Protein 6WGZ (pdb70)

Radius of gyration: 26.93 Å; Cα contacts (8 Å, |Δi|>4): 994; chains: 3; bounding box: 66×82×41 Å

Nearest PDB structures (foldseek):
  6wgz-assembly1_A-2  TM=1.003E+00  e=2.729E-76  Escherichia coli
  6qz7-assembly1_A  TM=9.976E-01  e=5.582E-70  Escherichia coli
  4wmw-assembly1_A  TM=9.975E-01  e=5.582E-70  Escherichia coli K-12
  4wgi-assembly1_A  TM=9.947E-01  e=3.178E-69  Escherichia coli O157:H7
  6dm8-assembly3_C  TM=9.973E-01  e=6.216E-68  Escherichia coli K-12

InterPro domains:
  IPR006059 Bacterial-type extracellular solute-binding protein [PF01547] (46-314)
  IPR006060 Maltose/Cyclodextrin ABC transporter, substrate-binding protein [PR00181] (36-54)
  IPR006060 Maltose/Cyclodextrin ABC transporter, substrate-binding protein [PR00181] (70-88)
  IPR006060 Maltose/Cyclodextrin ABC transporter, substrate-binding protein [PR00181] (130-149)
  IPR006060 Maltose/Cyclodextrin ABC transporter, substrate-binding protein [PR00181] (151-170)
  IPR006060 Maltose/Cyclodextrin ABC transporter, substrate-binding protein [PR00181] (171-190)
  IPR006060 Maltose/Cyclodextrin ABC transporter, substrate-binding protein [PR00181] (233-252)
  IPR006060 Maltose/Cyclodextrin ABC transporter, substrate-binding protein [PR00181] (299-320)
  IPR006060 Maltose/Cyclodextrin ABC transporter, substrate-binding protein [PR00181] (357-376)
  IPR006061 Solute-binding family 1, conserved site [PS01037] (133-150)

B-factor: mean 58.38, std 15.21, range [33.91, 166.54]

GO terms:
  GO:0042597 periplasmic space (C, EXP)
  GO:0005515 protein binding (F, IPI)
  GO:0030288 outer membrane-bounded periplasmic space (C, IDA)
  GO:0015768 maltose transport (P, IDA)
  GO:1901982 maltose binding (F, IDA)
  GO:0034289 detection of maltose stimulus (P, IMP)
  GO:0042956 maltodextrin transmembrane transport (P, IMP)
  GO:0015768 maltose transport (P, IMP)
  GO:0060326 cell chemotaxis (P, IMP)
  GO:0042597 periplasmic space (C, IDA)
  GO:0006974 DNA damage response (P, IEP)
  GO:0015768 maltose transport (P, IGI)
  GO:0043190 ATP-binding cassette (ABC) transporter complex (C, IGI)
  GO:0055052 ATP-binding cassette (ABC) transporter complex, substrate-binding subunit-containing (C, IGI)
  GO:0008643 carbohydrate transport (P, IGI)
  GO:0042956 maltodextrin transmembrane transport (P, IDA)
  GO:0016020 membrane (C, IDA)

Organism: Escherichia coli (strain K12) (NCBI:txid83333)

Foldseek 3Di:
DFDPLEFEEEDAPLFQQVLLQVLQVVVCVVVVRHYHYDHDPPLLVCLCVQLLVLDDGQKYKDFLQQVQQCVVSVFFDFDDDDPVLVVQFDVVQQVSQAYPNTRRWAFWAKKFKWKKFFCVLPVDQDQAPVCQLVVQVVVVVVQAAAEAEALLFCLQQQLLQPQQPADQWDVTDLLDHRLQDPSNLLSLVSVQVCVVSVNYALHGHHVNRLCCVLCPRYGIYMDIQSSVVSSVVSVRRMDTAFDHHYPNGGRARAMTTTTMTGTSSRPCNVVVVCSVSPRCLDLSNVVSRCVSGNRAQTRRPVNSVVCVVPVNSVRRVVSNVSYYYRHNHNLVVQLRVLVSQLSSCCNVVVDPNNVSSVSSSVSSD/DQLVVQLLLLLQLLLVVQVVVPHQAPVSNDDPDDVSCLLNVLLNVVLVVVCVVVVVCLVCVLVVQVDAPVCLLVVLVVVLCVLAVPHDDLNSLSVNSSVLSSSLRPNQVPPRHHNVVNVVSSSSNSVCCVPPPVVVQVVCPHSVSSSVVSD/DVVVVVVVVVVVVVVCVVPDPD

Solvent-accessible surface area: 23306 Å² total; per-residue (Å²): 114,37,119,144,35,17,0,10,0,26,3,41,36,38,24,1,53,97,3,1,40,85,3,1,149,111,2,78,179,105,60,60,25,48,30,70,30,67,79,35,114,133,0,29,41,85,0,38,122,46,4,28,83,23,76,14,0,0,0,0,3,57,20,1,9,40,0,0,20,6,18,45,22,30,9,15,14,81,2,91,15,95,73,65,12,60,97,99,1,64,90,85,0,5,78,8,0,99,24,106,65,64,21,7,0,0,0,3,0,7,8,1,0,2,0,0,23,8,88,112,51,11,96,118,41,10,70,39,4,80,74,2,30,58,29,2,137,123,19,92,87,165,64,66,16,0,1,32,1,10,2,50,72,4,40,14,2,5,3,2,3,5,2,41,36,7,76,2,6,126,133,87,75,71,84,59,8,2,2,41,41,81,5,0,73,27,0,0,54,37,0,9,62,4,25,147,89,160,20,12,89,24,100,4,49,52,76,74,3,34,44,7,0,24,150,16,92,0,0,0,5,3,8,1,0,13,4,2,22,57,3,76,118,40,182,22,75,33,9,19,32,48,4,1,37,8,112,67,78,42,3,60,0,7,4,1,0,4,0,0,0,0,2,9,32,5,74,4,75,121,49,0,30,91,0,0,33,78,51,1,2,32,55,107,4,0,59,9,5,26,157,38,39,14,8,0,7,3,0,6,82,61,7,38,131,106,33,46,184,35,103,67,7,52,10,0,57,68,1,12,150,80,18,105,70,8,6,17,26,36,38,0,30,33,0,37,91,5,1,88,67,1,1,59,23,4,9,61,63,188,41,82,17,87,76,1,1,122,61,2,41,93,95,0,73,104,34,45,80,12,2,42,60,4,1,68,16,2,0,2,57,25,1,79,154,123,58,62,175,9,222,49,6,82,44,96,146,36,157,71,21,31,83,15,4,124,10,0,43,92,0,0,59,66,2,31,77,71,30,81,101,35,19,162,66,3,11,76,130,20,123,12,49,87,94,56,2,110,74,16,0,46,39,0,0,75,39,0,15,105,93,33,78,31,13,0,25,0,0,0,0,1,0,0,0,0,6,2,0,2,64,2,2,46,106,114,85,6,28,100,93,22,0,56,113,1,0,54,39,0,0,114,8,0,25,106,66,0,35,166,37,2,53,116,77,4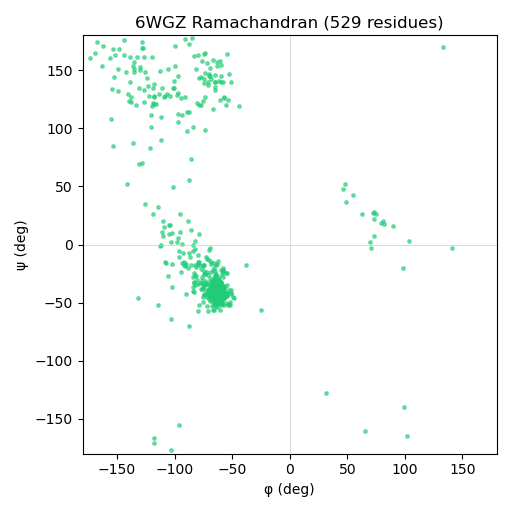5,14,32,68,13,0,43,128,44,0,161,61,112,85,20,0,137,48,0,8,47,22,0,44,91,8,15,94,154,39,142,150,150

Structure (mmCIF, N/CA/C/O backbone):
data_6WGZ
#
_entry.id   6WGZ
#
_cell.length_a   54.245
_cell.length_b   73.650
_cell.length_c   140.800
_cell.angle_alpha   90.000
_cell.angle_beta   90.000
_cell.angle_gamma   90.000
#
_symmetry.space_group_name_H-M   'P 21 21 21'
#
loop_
_entity.id
_entity.type
_entity.pdbx_description
1 polymer 'Maltodextrin-binding protein'
2 polymer 'Bcl-2-like 4'
3 polymer Bak
4 branched alpha-D-glucopyranose-(1-4)-alpha-D-glucopyranose-(1-4)-alpha-D-glucopyranose
5 non-polymer 'ACETATE ION'
6 water water
#
loop_
_atom_site.group_PDB
_atom_site.id
_atom_site.type_symbol
_atom_site.label_atom_id
_atom_site.label_alt_id
_atom_site.label_comp_id
_atom_site.label_asym_id
_atom_site.label_entity_id
_atom_site.label_seq_id
_atom_site.pdbx_PDB_ins_code
_atom_site.Cartn_x
_atom_site.Cartn_y
_atom_site.Cartn_z
_atom_site.occupancy
_atom_site.B_iso_or_equiv
_atom_site.auth_seq_id
_atom_site.auth_comp_id
_atom_site.auth_asym_id
_atom_site.auth_atom_id
_atom_site.pdbx_PDB_model_num
ATOM 1 N N . LYS A 1 2 ? 8.52359 -1.12675 0.42013 1.000 85.69085 -369 LYS A N 1
ATOM 2 C CA . LYS A 1 2 ? 7.91664 -2.40516 0.89204 1.000 89.43085 -369 LYS A CA 1
ATOM 3 C C . LYS A 1 2 ? 8.81664 -3.06123 1.93242 1.000 83.69085 -369 LYS A C 1
ATOM 4 O O . LYS A 1 2 ? 10.04383 -3.00635 1.82422 1.000 89.14085 -369 LYS A O 1
ATOM 8 N N . ILE A 1 3 ? 8.20079 -3.68408 2.93705 1.000 75.61085 -368 ILE A N 1
ATOM 9 C CA . ILE A 1 3 ? 8.94114 -4.30845 4.03100 1.000 71.65733 -368 ILE A CA 1
ATOM 10 C C . ILE A 1 3 ? 9.35549 -5.70882 3.58954 1.000 71.81845 -368 ILE A C 1
ATOM 11 O O . ILE A 1 3 ? 8.55807 -6.64910 3.61002 1.000 73.62867 -368 ILE A O 1
ATOM 27 N N . GLU A 1 4 ? 10.61326 -5.84648 3.19362 1.000 67.49977 -367 GLU A N 1
ATOM 28 C CA . GLU A 1 4 ? 11.26906 -7.13623 3.06623 1.000 65.00642 -367 GLU A CA 1
ATOM 29 C C . GLU A 1 4 ? 12.12454 -7.37906 4.30530 1.000 59.17578 -367 GLU A C 1
ATOM 30 O O . GLU A 1 4 ? 12.31484 -6.49466 5.14398 1.000 57.91346 -367 GLU A O 1
ATOM 42 N N . GLU A 1 5 ? 12.64108 -8.59909 4.41400 1.000 51.94330 -366 GLU A N 1
ATOM 43 C CA . GLU A 1 5 ? 13.50155 -8.93681 5.53914 1.000 52.43723 -366 GLU A CA 1
ATOM 44 C C . GLU A 1 5 ? 14.87004 -8.29401 5.35590 1.000 51.66526 -366 GLU A C 1
ATOM 45 O O . GLU A 1 5 ? 15.38377 -8.19523 4.23817 1.000 49.92726 -366 GLU A O 1
ATOM 57 N N . GLY A 1 6 ? 15.45258 -7.83908 6.46248 1.000 45.72646 -365 GLY A N 1
ATOM 58 C CA . GLY A 1 6 ? 16.77746 -7.25571 6.41960 1.000 45.81350 -365 GLY A CA 1
ATOM 59 C C . GLY A 1 6 ? 16.83498 -5.86273 5.84083 1.000 48.24092 -365 GLY A C 1
ATOM 60 O O . GLY A 1 6 ? 17.87185 -5.46696 5.29746 1.000 53.76708 -365 GLY A O 1
ATOM 64 N N . LYS A 1 7 ? 15.74247 -5.10832 5.93113 1.000 48.22648 -364 LYS A N 1
ATOM 65 C CA . LYS A 1 7 ? 15.71205 -3.71757 5.50406 1.000 48.19792 -364 LYS A CA 1
ATOM 66 C C . LYS A 1 7 ? 14.71366 -2.97123 6.37626 1.000 44.89863 -364 LYS A C 1
ATOM 67 O O . LYS A 1 7 ? 13.74811 -3.55582 6.87514 1.000 47.86479 -364 LYS A O 1
ATOM 71 N N . LEU A 1 8 ? 14.95758 -1.67584 6.56206 1.000 41.72135 -363 LEU A N 1
ATOM 72 C CA . LEU A 1 8 ? 14.09188 -0.82158 7.36445 1.000 43.20414 -363 LEU A CA 1
ATOM 73 C C . LEU A 1 8 ? 13.48188 0.24598 6.46901 1.000 41.81543 -363 LEU A C 1
ATOM 74 O O . LEU A 1 8 ? 14.20713 1.02776 5.84330 1.000 42.85996 -363 LEU A O 1
ATOM 90 N N . VAL A 1 9 ? 12.15549 0.26918 6.40409 1.000 40.73504 -362 VAL A N 1
ATOM 91 C CA . VAL A 1 9 ? 11.41287 1.33613 5.74784 1.000 43.14593 -362 VAL A CA 1
ATOM 92 C C . VAL A 1 9 ? 10.82574 2.22305 6.83418 1.000 41.63095 -362 VAL A C 1
ATOM 93 O O . VAL A 1 9 ? 10.16457 1.73202 7.75908 1.000 38.73784 -362 VAL A O 1
ATOM 106 N N . ILE A 1 10 ? 11.06856 3.52422 6.72666 1.000 39.59335 -361 ILE A N 1
ATOM 107 C CA . ILE A 1 10 ? 10.65557 4.49181 7.73146 1.000 39.91361 -361 ILE A CA 1
ATOM 108 C C . ILE A 1 10 ? 9.77701 5.53723 7.06543 1.000 40.05537 -361 ILE A C 1
ATOM 109 O O . ILE A 1 10 ? 10.08491 6.01561 5.96843 1.000 42.03975 -361 ILE A O 1
ATOM 125 N N . TRP A 1 11 ? 8.67943 5.88221 7.72876 1.000 40.27732 -360 TRP A N 1
ATOM 126 C CA . TRP A 1 11 ? 7.80542 6.96549 7.30652 1.000 41.43297 -360 TRP A CA 1
ATOM 127 C C . TRP A 1 11 ? 7.92119 8.10828 8.30491 1.000 41.86710 -360 TRP A C 1
ATOM 128 O O . TRP A 1 11 ? 7.90509 7.88160 9.52045 1.000 41.68469 -360 TRP A O 1
ATOM 149 N N . ILE A 1 12 ? 8.04783 9.32818 7.79142 1.000 40.95470 -359 ILE A N 1
ATOM 150 C CA . ILE A 1 12 ? 8.08776 10.52275 8.62694 1.000 42.67709 -359 ILE A CA 1
ATOM 151 C C . ILE A 1 12 ? 7.56939 11.69425 7.80644 1.000 44.56184 -359 ILE A C 1
ATOM 152 O O . ILE A 1 12 ? 7.81746 11.78216 6.60073 1.000 43.19681 -359 ILE A O 1
ATOM 168 N N . ASN A 1 13 ? 6.85546 12.60104 8.46779 1.000 43.30425 -358 ASN A N 1
ATOM 169 C CA . ASN A 1 13 ? 6.15856 13.66079 7.75555 1.000 42.20637 -358 ASN A CA 1
ATOM 170 C C . ASN A 1 13 ? 7.15036 14.56569 7.03045 1.000 42.91622 -358 ASN A C 1
ATOM 171 O O . ASN A 1 13 ? 8.32850 14.65752 7.38565 1.000 40.25490 -358 ASN A O 1
ATOM 182 N N . GLY A 1 14 ? 6.64813 15.24925 5.99973 1.000 44.72629 -357 GLY A N 1
ATOM 183 C CA . GLY A 1 14 ? 7.48986 16.01812 5.10094 1.000 40.73037 -357 GLY A CA 1
ATOM 184 C C . GLY A 1 14 ? 8.05034 17.30072 5.67861 1.000 42.08798 -357 GLY A C 1
ATOM 185 O O . GLY A 1 14 ? 8.92864 17.90253 5.05107 1.000 41.92150 -357 GLY A O 1
ATOM 189 N N . ASP A 1 15 ? 7.57208 17.73714 6.84233 1.000 44.73201 -356 ASP A N 1
ATOM 190 C CA . ASP A 1 15 ? 8.08510 18.95160 7.46043 1.000 42.91049 -356 ASP A CA 1
ATOM 191 C C . ASP A 1 15 ? 9.21168 18.68274 8.44978 1.000 44.43368 -356 ASP A C 1
ATOM 192 O O . ASP A 1 15 ? 9.83572 19.63613 8.92916 1.000 46.39262 -356 ASP A O 1
ATOM 201 N N . LYS A 1 16 ? 9.49241 17.41914 8.75566 1.000 43.98597 -355 LYS A N 1
ATOM 202 C CA . LYS A 1 16 ? 10.59925 17.06171 9.62462 1.000 42.50453 -355 LYS A CA 1
ATOM 203 C C . LYS A 1 16 ? 11.85344 16.83776 8.77963 1.000 44.57524 -355 LYS A C 1
ATOM 204 O O . LYS A 1 16 ? 11.82471 16.89698 7.54706 1.000 45.29568 -355 LYS A O 1
ATOM 223 N N . GLY A 1 17 ? 12.97146 16.57115 9.45063 1.000 41.98050 -354 GLY A N 1
ATOM 224 C CA . GLY A 1 17 ? 14.23571 16.38576 8.76780 1.000 42.99064 -354 GLY A CA 1
ATOM 225 C C . GLY A 1 17 ? 14.45879 14.96870 8.28220 1.000 43.49830 -354 GLY A C 1
ATOM 226 O O . GLY A 1 17 ? 15.26896 14.23101 8.85434 1.000 38.30246 -354 GLY A O 1
ATOM 230 N N . TYR A 1 18 ? 13.75363 14.57300 7.21981 1.000 41.53383 -353 TYR A N 1
ATOM 231 C CA . TYR A 1 18 ? 13.88824 13.20518 6.73166 1.000 42.91531 -353 TYR A CA 1
ATOM 232 C C . TYR A 1 18 ? 15.24242 12.97010 6.07121 1.000 42.13796 -353 TYR A C 1
ATOM 233 O O . TYR A 1 18 ? 15.73167 11.83503 6.05622 1.000 44.04847 -353 TYR A O 1
ATOM 251 N N . ASN A 1 19 ? 15.87064 14.01759 5.53616 1.000 43.33539 -352 ASN A N 1
ATOM 252 C CA . ASN A 1 19 ? 17.20465 13.85404 4.96734 1.000 43.25499 -352 ASN A CA 1
ATOM 253 C C . ASN A 1 19 ? 18.22655 13.56017 6.05812 1.000 44.29512 -352 ASN A C 1
ATOM 254 O O . ASN A 1 19 ? 19.05180 12.64865 5.92361 1.000 42.22497 -352 ASN A O 1
ATOM 265 N N . GLY A 1 20 ? 18.18696 14.32422 7.15002 1.000 41.50057 -351 GLY A N 1
ATOM 266 C CA . GLY A 1 20 ? 19.07486 14.04503 8.26343 1.000 45.16260 -351 GLY A CA 1
ATOM 267 C C . GLY A 1 20 ? 18.83715 12.68251 8.88277 1.000 43.41275 -351 GLY A C 1
ATOM 268 O O . GLY A 1 20 ? 19.76704 12.06018 9.40011 1.000 43.92268 -351 GLY A O 1
ATOM 272 N N . LEU A 1 21 ? 17.59201 12.20328 8.85559 1.000 40.25067 -350 LEU A N 1
ATOM 273 C CA . LEU A 1 21 ? 17.32235 10.85583 9.34621 1.000 43.06417 -350 LEU A CA 1
ATOM 274 C C . LEU A 1 21 ? 17.92744 9.80722 8.42303 1.000 45.10335 -350 LEU A C 1
ATOM 275 O O . LEU A 1 21 ? 18.30246 8.72036 8.87817 1.000 43.96911 -350 LEU A O 1
ATOM 291 N N . ALA A 1 22 ? 18.04482 10.11951 7.13123 1.000 42.70387 -349 ALA A N 1
ATOM 292 C CA . ALA A 1 22 ? 18.61945 9.16459 6.19452 1.000 46.93572 -349 ALA A CA 1
ATOM 293 C C . ALA A 1 22 ? 20.10773 8.97072 6.44038 1.000 45.03485 -349 ALA A C 1
ATOM 294 O O . ALA A 1 22 ? 20.62159 7.85869 6.27138 1.000 46.52526 -349 ALA A O 1
ATOM 301 N N . GLU A 1 23 ? 20.81818 10.02724 6.84161 1.000 45.35831 -348 GLU A N 1
ATOM 302 C CA . GLU A 1 23 ? 22.24306 9.87140 7.10780 1.000 47.48554 -348 GLU A CA 1
ATOM 303 C C . GLU A 1 23 ? 22.49140 9.13722 8.41961 1.000 47.69350 -348 GLU A C 1
ATOM 304 O O . GLU A 1 23 ? 23.56047 8.54216 8.58486 1.000 48.99022 -348 GLU A O 1
ATOM 316 N N . VAL A 1 24 ? 21.52830 9.14748 9.34634 1.000 46.81493 -347 VAL A N 1
ATOM 317 C CA . VAL A 1 24 ? 21.57338 8.19440 10.45024 1.000 48.05340 -347 VAL A CA 1
ATOM 318 C C . VAL A 1 24 ? 21.38049 6.78053 9.91676 1.000 44.51872 -347 VAL A C 1
ATOM 319 O O . VAL A 1 24 ? 22.06526 5.83960 10.33546 1.000 42.79708 -347 VAL A O 1
ATOM 332 N N . GLY A 1 25 ? 20.44103 6.60984 8.98496 1.000 44.93987 -346 GLY A N 1
ATOM 333 C CA . GLY A 1 25 ? 20.25469 5.30884 8.36826 1.000 43.83915 -346 GLY A CA 1
ATOM 334 C C . GLY A 1 25 ? 21.47280 4.85708 7.58813 1.000 45.27630 -346 GLY A C 1
ATOM 335 O O . GLY A 1 25 ? 21.79096 3.66591 7.55080 1.000 43.86925 -346 GLY A O 1
ATOM 339 N N . LYS A 1 26 ? 22.17014 5.79969 6.94990 1.000 46.11084 -345 LYS A N 1
ATOM 340 C CA . LYS A 1 26 ? 23.40315 5.45191 6.25335 1.000 46.97671 -345 LYS A CA 1
ATOM 341 C C . LYS A 1 26 ? 24.42748 4.87505 7.22358 1.000 49.58372 -345 LYS A C 1
ATOM 342 O O . LYS A 1 26 ? 25.02718 3.82562 6.96086 1.000 51.38839 -345 LYS A O 1
ATOM 361 N N . LYS A 1 27 ? 24.64777 5.55723 8.35242 1.000 48.11281 -344 LYS A N 1
ATOM 362 C CA . LYS A 1 27 ? 25.57292 5.04222 9.35666 1.000 49.73378 -344 LYS A CA 1
ATOM 363 C C . LYS A 1 27 ? 25.14441 3.66243 9.83305 1.000 50.92404 -344 LYS A C 1
ATOM 364 O O . LYS A 1 27 ? 25.98546 2.79465 10.09629 1.000 50.98582 -344 LYS A O 1
ATOM 383 N N . PHE A 1 28 ? 23.83603 3.44545 9.96035 1.000 48.00769 -343 PHE A N 1
ATOM 384 C CA . PHE A 1 28 ? 23.34239 2.13433 10.35970 1.000 48.10500 -343 PHE A CA 1
ATOM 385 C C . PHE A 1 28 ? 23.72016 1.07648 9.32928 1.000 50.08573 -343 PHE A C 1
ATOM 386 O O . PHE A 1 28 ? 24.24764 0.01366 9.67799 1.000 50.15688 -343 PHE A O 1
ATOM 403 N N . GLU A 1 29 ? 23.47027 1.35576 8.04705 1.000 49.67006 -342 GLU A N 1
ATOM 404 C CA . GLU A 1 29 ? 23.79687 0.38097 7.01132 1.000 52.09465 -342 GLU A CA 1
ATOM 405 C C . GLU A 1 29 ? 25.29435 0.09716 6.96899 1.000 53.39568 -342 GLU A C 1
ATOM 406 O O . GLU A 1 29 ? 25.70965 -1.05662 6.80911 1.000 55.55312 -342 GLU A O 1
ATOM 418 N N . LYS A 1 30 ? 26.12203 1.13666 7.09530 1.000 52.73993 -341 LYS A N 1
ATOM 419 C CA . LYS A 1 30 ? 27.56456 0.93721 7.00264 1.000 56.78262 -341 LYS A CA 1
ATOM 420 C C . LYS A 1 30 ? 28.05152 -0.06284 8.04505 1.000 54.27648 -341 LYS A C 1
ATOM 421 O O . LYS A 1 30 ? 28.94546 -0.87175 7.77032 1.000 56.85495 -341 LYS A O 1
ATOM 440 N N . ASP A 1 31 ? 27.47294 -0.02619 9.24718 1.000 54.68087 -340 ASP A N 1
ATOM 441 C CA . ASP A 1 31 ? 27.89451 -0.94081 10.30176 1.000 52.05135 -340 ASP A CA 1
ATOM 442 C C . ASP A 1 31 ? 27.20361 -2.29764 10.18945 1.000 50.46301 -340 ASP A C 1
ATOM 443 O O . ASP A 1 31 ? 27.82157 -3.33338 10.46188 1.000 50.32443 -340 ASP A O 1
ATOM 452 N N . THR A 1 32 ? 25.92928 -2.31535 9.78375 1.000 50.84326 -339 THR A N 1
ATOM 453 C CA . THR A 1 32 ? 25.11882 -3.52395 9.83627 1.000 48.98946 -339 THR A CA 1
ATOM 454 C C . THR A 1 32 ? 24.84007 -4.15983 8.48099 1.000 49.84150 -339 THR A C 1
ATOM 455 O O . THR A 1 32 ? 24.42720 -5.32341 8.44236 1.000 49.30082 -339 THR A O 1
ATOM 466 N N . GLY A 1 33 ? 25.04878 -3.44168 7.37976 1.000 50.81865 -338 GLY A N 1
ATOM 467 C CA . GLY A 1 33 ? 24.61220 -3.93229 6.08754 1.000 51.30690 -338 GLY A CA 1
ATOM 468 C C . GLY A 1 33 ? 23.11800 -3.88094 5.87136 1.000 50.57935 -338 GLY A C 1
ATOM 469 O O . GLY A 1 33 ? 22.62919 -4.40060 4.86326 1.000 49.75960 -338 GLY A O 1
ATOM 473 N N . ILE A 1 34 ? 22.37908 -3.26795 6.78907 1.000 51.18825 -337 ILE A N 1
ATOM 474 C CA . ILE A 1 34 ? 20.92619 -3.18142 6.70921 1.000 49.73322 -337 ILE A CA 1
ATOM 475 C C . ILE A 1 34 ? 20.57633 -1.86039 6.03247 1.000 50.64457 -337 ILE A C 1
ATOM 476 O O . ILE A 1 34 ? 20.77901 -0.78780 6.60727 1.000 50.43366 -337 ILE A O 1
ATOM 492 N N . LYS A 1 35 ? 20.04754 -1.93094 4.81454 1.000 48.92680 -336 LYS A N 1
ATOM 493 C CA . LYS A 1 35 ? 19.67913 -0.71642 4.10122 1.000 50.55968 -336 LYS A CA 1
ATOM 494 C C . LYS A 1 35 ? 18.45877 -0.07445 4.75091 1.000 48.94014 -336 LYS A C 1
ATOM 495 O O . LYS A 1 35 ? 17.50570 -0.75936 5.13334 1.000 47.71479 -336 LYS A O 1
ATOM 499 N N . VAL A 1 36 ? 18.49845 1.25030 4.88364 1.000 47.00175 -335 VAL A N 1
ATOM 500 C CA . VAL A 1 36 ? 17.40373 2.03183 5.44585 1.000 43.19902 -335 VAL A CA 1
ATOM 501 C C . VAL A 1 36 ? 16.83158 2.90990 4.34283 1.000 42.76705 -335 VAL A C 1
ATOM 502 O O . VAL A 1 36 ? 17.57795 3.61905 3.65697 1.000 46.06167 -335 VAL A O 1
ATOM 515 N N . THR A 1 37 ? 15.51241 2.86686 4.17496 1.000 41.97234 -334 THR A N 1
ATOM 516 C CA . THR A 1 37 ? 14.80946 3.73146 3.23578 1.000 43.72093 -334 THR A CA 1
ATOM 517 C C . THR A 1 37 ? 13.83195 4.59068 4.02398 1.000 41.18282 -334 THR A C 1
ATOM 518 O O . THR A 1 37 ? 12.95682 4.06172 4.71843 1.000 41.78028 -334 THR A O 1
ATOM 529 N N . VAL A 1 38 ? 13.97695 5.90693 3.91244 1.000 40.27546 -333 VAL A N 1
ATOM 530 C CA . VAL A 1 38 ? 13.11865 6.86229 4.60127 1.000 43.99248 -333 VAL A CA 1
ATOM 531 C C . VAL A 1 38 ? 12.22067 7.52919 3.56859 1.000 42.83757 -333 VAL A C 1
ATOM 532 O O . VAL A 1 38 ? 12.70384 8.04170 2.55198 1.000 43.75570 -333 VAL A O 1
ATOM 545 N N . GLU A 1 39 ? 10.91511 7.51255 3.82702 1.000 42.71559 -332 GLU A N 1
ATOM 546 C CA . GLU A 1 39 ? 9.91996 8.07995 2.93058 1.000 44.49144 -332 GLU A CA 1
ATOM 547 C C . GLU A 1 39 ? 9.06230 9.07652 3.69580 1.000 47.74792 -332 GLU A C 1
ATOM 548 O O . GLU A 1 39 ? 8.83282 8.92845 4.89986 1.000 42.18126 -332 GLU A O 1
ATOM 560 N N . HIS A 1 40 ? 8.58892 10.09867 2.98578 1.000 48.16334 -331 HIS A N 1
ATOM 561 C CA . HIS A 1 40 ? 7.72964 11.13398 3.55934 1.000 47.44401 -331 HIS A CA 1
ATOM 562 C C . HIS A 1 40 ? 6.48265 11.27832 2.69719 1.000 52.18902 -331 HIS A C 1
ATOM 563 O O . HIS A 1 40 ? 6.28925 12.29373 2.01734 1.000 51.72042 -331 HIS A O 1
ATOM 577 N N . PRO A 1 41 ? 5.60422 10.28094 2.71579 1.000 53.03687 -330 PRO A N 1
ATOM 578 C CA . PRO A 1 41 ? 4.39385 10.35163 1.89697 1.000 53.14981 -330 PRO A CA 1
ATOM 579 C C . PRO A 1 41 ? 3.30872 11.18279 2.55685 1.000 57.21529 -330 PRO A C 1
ATOM 580 O O . PRO A 1 41 ? 3.21336 11.27977 3.78310 1.000 55.98238 -330 PRO A O 1
ATOM 591 N N . ASP A 1 42 ? 2.48336 11.78975 1.71065 1.000 56.15313 -329 ASP A N 1
ATOM 592 C CA . ASP A 1 42 ? 1.37466 12.59415 2.19742 1.000 58.74653 -329 ASP A CA 1
ATOM 593 C C . ASP A 1 42 ? 0.39630 11.72088 2.97397 1.000 60.06774 -329 ASP A C 1
ATOM 594 O O . ASP A 1 42 ? 0.30116 10.51106 2.75245 1.000 58.46845 -329 ASP A O 1
ATOM 603 N N . LYS A 1 43 ? -0.33449 12.34921 3.89827 1.000 59.73434 -328 LYS A N 1
ATOM 604 C CA . LYS A 1 43 ? -1.33066 11.65461 4.71902 1.000 63.53840 -328 LYS A CA 1
ATOM 605 C C . LYS A 1 43 ? -0.74075 10.38377 5.33129 1.000 59.33948 -328 LYS A C 1
ATOM 606 O O . LYS A 1 43 ? -1.41071 9.35902 5.47790 1.000 55.09801 -328 LYS A O 1
ATOM 625 N N . LEU A 1 44 ? 0.53960 10.46855 5.69873 1.000 62.98803 -327 LEU A N 1
ATOM 626 C CA . LEU A 1 44 ? 1.25147 9.33881 6.29091 1.000 56.36843 -327 LEU A CA 1
ATOM 627 C C . LEU A 1 44 ? 0.48904 8.73698 7.46655 1.000 54.45260 -327 LEU A C 1
ATOM 628 O O . LEU A 1 44 ? 0.40387 7.50914 7.59270 1.000 50.04197 -327 LEU A O 1
ATOM 644 N N . GLU A 1 45 ? -0.07971 9.58216 8.33350 1.000 50.08150 -326 GLU A N 1
ATOM 645 C CA . GLU A 1 45 ? -0.77111 9.08549 9.51951 1.000 55.00228 -326 GLU A CA 1
ATOM 646 C C . GLU A 1 45 ? -2.11802 8.45264 9.18824 1.000 56.58421 -326 GLU A C 1
ATOM 647 O O . GLU A 1 45 ? -2.61238 7.63096 9.96619 1.000 53.98265 -326 GLU A O 1
ATOM 659 N N . GLU A 1 46 ? -2.72637 8.83216 8.06305 1.000 58.01483 -325 GLU A N 1
ATOM 660 C CA . GLU A 1 46 ? -3.97381 8.20513 7.63764 1.000 58.42618 -325 GLU A CA 1
ATOM 661 C C . GLU A 1 46 ? -3.73342 6.89965 6.88867 1.000 56.28168 -325 GLU A C 1
ATOM 662 O O . GLU A 1 46 ? -4.55583 5.98119 6.97775 1.000 56.00461 -325 GLU A O 1
ATOM 674 N N . LYS A 1 47 ? -2.62947 6.80518 6.14443 1.000 53.88723 -324 LYS A N 1
ATOM 675 C CA . LYS A 1 47 ? -2.33971 5.60179 5.37463 1.000 54.63841 -324 LYS A CA 1
ATOM 676 C C . LYS A 1 47 ? -1.83939 4.46672 6.26002 1.000 52.36947 -324 LYS A C 1
ATOM 677 O O . LYS A 1 47 ? -2.18158 3.30079 6.02844 1.000 50.25416 -324 LYS A O 1
ATOM 696 N N . PHE A 1 48 ? -1.02663 4.78308 7.26700 1.000 49.15149 -323 PHE A N 1
ATOM 697 C CA . PHE A 1 48 ? -0.45522 3.74143 8.11707 1.000 49.22944 -323 PHE A CA 1
ATOM 698 C C . PHE A 1 48 ? -1.50040 2.78692 8.67635 1.000 48.76349 -323 PHE A C 1
ATOM 699 O O . PHE A 1 48 ? -1.32551 1.56602 8.53265 1.000 51.38396 -323 PHE A O 1
ATOM 716 N N . PRO A 1 49 ? -2.58167 3.24441 9.31280 1.000 47.63384 -322 PRO A N 1
ATOM 717 C CA . PRO A 1 49 ? -3.58836 2.28242 9.78713 1.000 52.05518 -322 PRO A CA 1
ATOM 718 C C . PRO A 1 49 ? -4.21497 1.48238 8.66236 1.000 55.37979 -322 PRO A C 1
ATOM 719 O O . PRO A 1 49 ? -4.63307 0.33988 8.88410 1.000 56.41539 -322 PRO A O 1
ATOM 730 N N . GLN A 1 50 ? -4.27760 2.04006 7.45281 1.000 56.47855 -321 GLN A N 1
ATOM 731 C CA . GLN A 1 50 ? -4.85063 1.30513 6.33056 1.000 58.09588 -321 GLN A CA 1
ATOM 732 C C . GLN A 1 50 ? -3.92568 0.18305 5.87078 1.000 56.32524 -321 GLN A C 1
ATOM 733 O O . GLN A 1 50 ? -4.34601 -0.97548 5.76799 1.000 60.38933 -321 GLN A O 1
ATOM 747 N N . VAL A 1 51 ? -2.66179 0.50808 5.58168 1.000 55.02067 -320 VAL A N 1
ATOM 748 C CA . VAL A 1 51 ? -1.75094 -0.48989 5.02720 1.000 57.80509 -320 VAL A CA 1
ATOM 749 C C . VAL A 1 51 ? -1.18836 -1.40137 6.11662 1.000 57.60588 -320 VAL A C 1
ATOM 750 O O . VAL A 1 51 ? -0.88091 -2.57016 5.85118 1.000 58.80649 -320 VAL A O 1
ATOM 763 N N . ALA A 1 52 ? -1.03402 -0.89519 7.34256 1.000 56.62992 -319 ALA A N 1
ATOM 764 C CA . ALA A 1 52 ? -0.59565 -1.75002 8.44142 1.000 59.11857 -319 ALA A CA 1
ATOM 765 C C . ALA A 1 52 ? -1.65289 -2.78937 8.78553 1.000 60.23510 -319 ALA A C 1
ATOM 766 O O . ALA A 1 52 ? -1.31425 -3.92376 9.14568 1.000 60.13114 -319 ALA A O 1
ATOM 773 N N . ALA A 1 53 ? -2.93435 -2.42304 8.66825 1.000 60.90022 -318 ALA A N 1
ATOM 774 C CA . ALA A 1 53 ? -4.00724 -3.36861 8.95284 1.000 65.91015 -318 ALA A CA 1
ATOM 775 C C . ALA A 1 53 ? -3.90591 -4.60722 8.07263 1.000 67.06837 -318 ALA A C 1
ATOM 776 O O . ALA A 1 53 ? -4.34417 -5.69038 8.47709 1.000 69.05630 -318 ALA A O 1
ATOM 783 N N . THR A 1 54 ? -3.32968 -4.47311 6.87706 1.000 65.25937 -317 THR A N 1
ATOM 784 C CA . THR A 1 54 ? -3.14296 -5.59277 5.96617 1.000 68.33500 -317 THR A CA 1
ATOM 785 C C . THR A 1 54 ? -1.75686 -6.21513 6.08552 1.000 67.72946 -317 THR A C 1
ATOM 786 O O . THR A 1 54 ? -1.37728 -7.02991 5.23855 1.000 70.52362 -317 THR A O 1
ATOM 797 N N . GLY A 1 55 ? -0.99208 -5.84757 7.10860 1.000 67.42942 -316 GLY A N 1
ATOM 798 C CA . GLY A 1 55 ? 0.34842 -6.37965 7.25038 1.000 67.37496 -316 GLY A CA 1
ATOM 799 C C . GLY A 1 55 ? 1.34386 -5.83416 6.25230 1.000 66.63757 -316 GLY A C 1
ATOM 800 O O . GLY A 1 55 ? 2.31753 -6.51899 5.92207 1.000 68.83294 -316 GLY A O 1
ATOM 804 N N . ASP A 1 56 ? 1.12004 -4.62380 5.75186 1.000 66.52660 -315 ASP A N 1
ATOM 805 C CA . ASP A 1 56 ? 2.06922 -3.91759 4.90434 1.000 64.87976 -315 ASP A CA 1
ATOM 806 C C . ASP A 1 56 ? 2.48841 -2.63195 5.61723 1.000 61.33035 -315 ASP A C 1
ATOM 807 O O . ASP A 1 56 ? 2.23924 -2.45051 6.81206 1.000 60.21117 -315 ASP A O 1
ATOM 816 N N . GLY A 1 57 ? 3.12456 -1.73341 4.87300 1.000 59.11668 -314 GLY A N 1
ATOM 817 C CA . GLY A 1 57 ? 3.48234 -0.43836 5.39618 1.000 52.66718 -314 GLY A CA 1
ATOM 818 C C . GLY A 1 57 ? 4.94379 -0.35199 5.77436 1.000 47.81706 -314 GLY A C 1
ATOM 819 O O . GLY A 1 57 ? 5.76228 -1.18698 5.37933 1.000 50.91277 -314 GLY A O 1
ATOM 823 N N . PRO A 1 58 ? 5.29921 0.66809 6.54902 1.000 47.00983 -313 PRO A N 1
ATOM 824 C CA . PRO A 1 58 ? 6.68967 0.82657 6.97897 1.000 43.52643 -313 PRO A CA 1
ATOM 825 C C . PRO A 1 58 ? 7.00727 -0.02727 8.19542 1.000 42.15553 -313 PRO A C 1
ATOM 826 O O . PRO A 1 58 ? 6.12329 -0.48668 8.91947 1.000 40.21383 -313 PRO A O 1
ATOM 837 N N . ASP A 1 59 ? 8.30881 -0.22778 8.41164 1.000 42.22224 -312 ASP A N 1
ATOM 838 C CA . ASP A 1 59 ? 8.76017 -0.82614 9.66348 1.000 42.42686 -312 ASP A CA 1
ATOM 839 C C . ASP A 1 59 ? 8.58733 0.14851 10.82260 1.000 41.13928 -312 ASP A C 1
ATOM 840 O O . ASP A 1 59 ? 8.19790 -0.24933 11.92774 1.000 36.93606 -312 ASP A O 1
ATOM 849 N N . ILE A 1 60 ? 8.85642 1.43053 10.58105 1.000 39.41670 -311 ILE A N 1
ATOM 850 C CA . ILE A 1 60 ? 8.87716 2.45581 11.61677 1.000 39.28543 -311 ILE A CA 1
ATOM 851 C C . ILE A 1 60 ? 8.03834 3.62943 11.13568 1.000 40.52828 -311 ILE A C 1
ATOM 852 O O . ILE A 1 60 ? 8.17408 4.06031 9.98502 1.000 38.74749 -311 ILE A O 1
ATOM 868 N N . ILE A 1 61 ? 7.18327 4.15102 12.01238 1.000 38.40359 -310 ILE A N 1
ATOM 869 C CA . ILE A 1 61 ? 6.34909 5.30567 11.70653 1.000 41.98072 -310 ILE A CA 1
ATOM 870 C C . ILE A 1 61 ? 6.64034 6.40190 12.72079 1.000 39.09611 -310 ILE A C 1
ATOM 871 O O . ILE A 1 61 ? 6.58605 6.16444 13.93325 1.000 40.50129 -310 ILE A O 1
ATOM 887 N N . PHE A 1 62 ? 6.94331 7.59681 12.22231 1.000 38.90089 -309 PHE A N 1
ATOM 888 C CA . PHE A 1 62 ? 7.11910 8.77840 13.05164 1.000 39.12829 -309 PHE A CA 1
ATOM 889 C C . PHE A 1 62 ? 5.87089 9.64861 12.98239 1.000 41.66212 -309 PHE A C 1
ATOM 890 O O . PHE A 1 62 ? 5.32661 9.89028 11.90071 1.000 47.39522 -309 PHE A O 1
ATOM 907 N N . TRP A 1 63 ? 5.42824 10.12300 14.14066 1.000 38.98188 -308 TRP A N 1
ATOM 908 C CA . TRP A 1 63 ? 4.31031 11.05162 14.22817 1.000 40.73331 -308 TRP A CA 1
ATOM 909 C C . TRP A 1 63 ? 4.19595 11.49239 15.67666 1.000 41.89109 -308 TRP A C 1
ATOM 910 O O . TRP A 1 63 ? 4.71344 10.83336 16.58327 1.000 39.72955 -308 TRP A O 1
ATOM 931 N N . ALA A 1 64 ? 3.51598 12.61524 15.88535 1.000 42.80784 -307 ALA A N 1
ATOM 932 C CA . ALA A 1 64 ? 3.21745 13.03312 17.24617 1.000 42.10615 -307 ALA A CA 1
ATOM 933 C C . ALA A 1 64 ? 2.53556 11.88658 17.98046 1.000 42.43118 -307 ALA A C 1
ATOM 934 O O . ALA A 1 64 ? 1.80046 11.08960 17.38773 1.000 41.33551 -307 ALA A O 1
ATOM 941 N N . HIS A 1 65 ? 2.80086 11.79344 19.28218 1.000 40.36122 -306 HIS A N 1
ATOM 942 C CA . HIS A 1 65 ? 2.30349 10.66703 20.06016 1.000 41.02950 -306 HIS A CA 1
ATOM 943 C C . HIS A 1 65 ? 0.78416 10.56211 20.04206 1.000 42.54195 -306 HIS A C 1
ATOM 944 O O . HIS A 1 65 ? 0.24975 9.47493 20.28325 1.000 41.03567 -306 HIS A O 1
ATOM 958 N N . ASP A 1 66 ? 0.07497 11.65569 19.75173 1.000 43.18467 -305 ASP A N 1
ATOM 959 C CA . ASP A 1 66 ? -1.37264 11.66490 19.93386 1.000 45.26579 -305 ASP A CA 1
ATOM 960 C C . ASP A 1 66 ? -2.08983 10.66775 19.03228 1.000 45.96315 -305 ASP A C 1
ATOM 961 O O . ASP A 1 66 ? -3.25012 10.33417 19.29689 1.000 47.89131 -305 ASP A O 1
ATOM 970 N N . ARG A 1 67 ? -1.43140 10.18121 17.98348 1.000 44.96135 -304 ARG A N 1
ATOM 971 C CA . ARG A 1 67 ? -2.04956 9.25130 17.05024 1.000 47.25795 -304 ARG A CA 1
ATOM 972 C C . ARG A 1 67 ? -1.82824 7.79313 17.42431 1.000 46.48884 -304 ARG A C 1
ATOM 973 O O . ARG A 1 67 ? -2.57389 6.92571 16.95630 1.000 43.75289 -304 ARG A O 1
ATOM 994 N N . PHE A 1 68 ? -0.84739 7.50804 18.28168 1.000 43.74223 -303 PHE A N 1
ATOM 995 C CA A PHE A 1 68 ? -0.41228 6.13523 18.51065 0.510 45.61058 -303 PHE A CA 1
ATOM 996 C CA B PHE A 1 68 ? -0.42499 6.12985 18.48663 0.490 45.56540 -303 PHE A CA 1
ATOM 997 C C . PHE A 1 68 ? -1.38421 5.32797 19.36153 1.000 45.38004 -303 PHE A C 1
ATOM 998 O O . PHE A 1 68 ? -1.37613 4.09535 19.28554 1.000 43.45575 -303 PHE A O 1
ATOM 1031 N N . GLY A 1 69 ? -2.21602 5.97690 20.17252 1.000 46.55331 -302 GLY A N 1
ATOM 1032 C CA . GLY A 1 69 ? -3.19294 5.22081 20.94006 1.000 49.35234 -302 GLY A CA 1
ATOM 1033 C C . GLY A 1 69 ? -4.17088 4.48147 20.04581 1.000 49.34846 -302 GLY A C 1
ATOM 1034 O O . GLY A 1 69 ? -4.50973 3.32157 20.29769 1.000 50.14108 -302 GLY A O 1
ATOM 1038 N N . GLY A 1 70 ? -4.63463 5.14400 18.98525 1.000 49.88312 -301 GLY A N 1
ATOM 1039 C CA . GLY A 1 70 ? -5.50158 4.47273 18.03085 1.000 48.08409 -301 GLY A CA 1
ATOM 1040 C C . GLY A 1 70 ? -4.80952 3.31188 17.34417 1.000 46.94737 -301 GLY A C 1
ATOM 1041 O O . GLY A 1 70 ? -5.36820 2.21781 17.22819 1.000 46.94306 -301 GLY A O 1
ATOM 1045 N N . TYR A 1 71 ? -3.58036 3.53760 16.87175 1.000 45.15323 -300 TYR A N 1
ATOM 1046 C CA . TYR A 1 71 ? -2.80364 2.44870 16.29284 1.000 44.15458 -300 TYR A CA 1
ATOM 1047 C C . TYR A 1 71 ? -2.66387 1.29548 17.27865 1.000 47.07991 -300 TYR A C 1
ATOM 1048 O O . TYR A 1 71 ? -2.78282 0.12340 16.90068 1.000 44.50458 -300 TYR A O 1
ATOM 1066 N N . ALA A 1 72 ? -2.40456 1.61444 18.55033 1.000 45.73259 -299 ALA A N 1
ATOM 1067 C CA . ALA A 1 72 ? -2.15611 0.58074 19.54878 1.000 48.22207 -299 ALA A CA 1
ATOM 1068 C C . ALA A 1 72 ? -3.37696 -0.30922 19.73691 1.000 48.43149 -299 ALA A C 1
ATOM 1069 O O . ALA A 1 72 ? -3.27717 -1.53973 19.68607 1.000 48.72840 -299 ALA A O 1
ATOM 1076 N N . GLN A 1 73 ? -4.54435 0.29316 19.95619 1.000 49.70306 -298 GLN A N 1
ATOM 1077 C CA . GLN A 1 73 ? -5.72803 -0.51813 20.20780 1.000 53.88457 -298 GLN A CA 1
ATOM 1078 C C . GLN A 1 73 ? -6.15719 -1.29336 18.96936 1.000 55.34400 -298 GLN A C 1
ATOM 1079 O O . GLN A 1 73 ? -6.92288 -2.25431 19.09357 1.000 57.43797 -298 GLN A O 1
ATOM 1093 N N . SER A 1 74 ? -5.67644 -0.90984 17.78666 1.000 52.51572 -297 SER A N 1
ATOM 1094 C CA . SER A 1 74 ? -5.87431 -1.70597 16.58254 1.000 53.14889 -297 SER A CA 1
ATOM 1095 C C . SER A 1 74 ? -4.86370 -2.83867 16.46132 1.000 50.16013 -297 SER A C 1
ATOM 1096 O O . SER A 1 74 ? -4.95247 -3.63060 15.51702 1.000 49.74694 -297 SER A O 1
ATOM 1104 N N . GLY A 1 75 ? -3.91008 -2.92836 17.38561 1.000 50.68112 -296 GLY A N 1
ATOM 1105 C CA . GLY A 1 75 ? -2.88995 -3.95503 17.31616 1.000 48.39358 -296 GLY A CA 1
ATOM 1106 C C . GLY A 1 75 ? -1.85409 -3.72792 16.24056 1.000 48.60422 -296 GLY A C 1
ATOM 1107 O O . GLY A 1 75 ? -1.27436 -4.69505 15.73744 1.000 50.92516 -296 GLY A O 1
ATOM 1111 N N . LEU A 1 76 ? -1.59953 -2.47048 15.87368 1.000 47.51587 -295 LEU A N 1
ATOM 1112 C CA . LEU A 1 76 ? -0.68065 -2.14974 14.78913 1.000 47.85058 -295 LEU A CA 1
ATOM 1113 C C . LEU A 1 76 ? 0.72869 -1.81918 15.26453 1.000 45.92511 -295 LEU A C 1
ATOM 1114 O O . LEU A 1 76 ? 1.63740 -1.72706 14.43193 1.000 43.45826 -295 LEU A O 1
ATOM 1130 N N . LEU A 1 77 ? 0.93506 -1.64314 16.56756 1.000 42.05237 -294 LEU A N 1
ATOM 1131 C CA . LEU A 1 77 ? 2.22866 -1.26436 17.11445 1.000 42.60484 -294 LEU A CA 1
ATOM 1132 C C . LEU A 1 77 ? 2.74155 -2.35646 18.04004 1.000 45.99609 -294 LEU A C 1
ATOM 1133 O O . LEU A 1 77 ? 1.98326 -2.91784 18.83772 1.000 45.02711 -294 LEU A O 1
ATOM 1149 N N . ALA A 1 78 ? 4.03151 -2.64810 17.93050 1.000 44.15603 -293 ALA A N 1
ATOM 1150 C CA . ALA A 1 78 ? 4.67337 -3.59145 18.82787 1.000 43.45232 -293 ALA A CA 1
ATOM 1151 C C . ALA A 1 78 ? 4.97482 -2.92053 20.15887 1.000 46.33644 -293 ALA A C 1
ATOM 1152 O O . ALA A 1 78 ? 5.31606 -1.73522 20.20917 1.000 42.12778 -293 ALA A O 1
ATOM 1159 N N . GLU A 1 79 ? 4.84174 -3.67974 21.24203 1.000 46.66819 -292 GLU A N 1
ATOM 1160 C CA . GLU A 1 79 ? 5.30721 -3.18680 22.52801 1.000 47.54236 -292 GLU A CA 1
ATOM 1161 C C . GLU A 1 79 ? 6.81858 -3.02120 22.46966 1.000 46.39999 -292 GLU A C 1
ATOM 1162 O O . GLU A 1 79 ? 7.53253 -3.90500 21.98625 1.000 48.37538 -292 GLU A O 1
ATOM 1174 N N . ILE A 1 80 ? 7.30486 -1.87958 22.93962 1.000 45.81157 -291 ILE A N 1
ATOM 1175 C CA . ILE A 1 80 ? 8.73476 -1.60876 23.00906 1.000 48.14511 -291 ILE A CA 1
ATOM 1176 C C . ILE A 1 80 ? 9.18283 -1.83201 24.44577 1.000 51.29470 -291 ILE A C 1
ATOM 1177 O O . ILE A 1 80 ? 8.51400 -1.39155 25.39027 1.000 49.66959 -291 ILE A O 1
ATOM 1193 N N . THR A 1 81 ? 10.30149 -2.53303 24.61108 1.000 52.91627 -290 THR A N 1
ATOM 1194 C CA . THR A 1 81 ? 10.74106 -3.04387 25.90805 1.000 51.00391 -290 THR A CA 1
ATOM 1195 C C . THR A 1 81 ? 12.20266 -2.68995 26.12535 1.000 47.62914 -290 THR A C 1
ATOM 1196 O O . THR A 1 81 ? 13.07873 -3.56262 26.12553 1.000 45.88023 -290 THR A O 1
ATOM 1207 N N . PRO A 1 82 ? 12.49968 -1.41243 26.31907 1.000 50.02561 -289 PRO A N 1
ATOM 1208 C CA . PRO A 1 82 ? 13.88197 -1.01795 26.59405 1.000 52.05990 -289 PRO A CA 1
ATOM 1209 C C . PRO A 1 82 ? 14.30103 -1.47774 27.97701 1.000 47.10752 -289 PRO A C 1
ATOM 1210 O O . PRO A 1 82 ? 13.49631 -1.53200 28.90968 1.000 46.31027 -289 PRO A O 1
ATOM 1221 N N . ASP A 1 83 ? 15.57656 -1.82157 28.10550 1.000 47.40027 -288 ASP A N 1
ATOM 1222 C CA . ASP A 1 83 ? 16.09938 -2.14984 29.42360 1.000 49.43147 -288 ASP A CA 1
ATOM 1223 C C . ASP A 1 83 ? 16.27973 -0.86846 30.23767 1.000 47.94834 -288 ASP A C 1
ATOM 1224 O O . ASP A 1 83 ? 16.26753 0.24528 29.70374 1.000 46.70580 -288 ASP A O 1
ATOM 1233 N N . LYS A 1 84 ? 16.43051 -1.03596 31.55412 1.000 48.11511 -287 LYS A N 1
ATOM 1234 C CA . LYS A 1 84 ? 16.45036 0.12339 32.44171 1.000 47.87685 -287 LYS A CA 1
ATOM 1235 C C . LYS A 1 84 ? 17.52906 1.11718 32.03071 1.000 44.31423 -287 LYS A C 1
ATOM 1236 O O . LYS A 1 84 ? 17.32427 2.33444 32.10534 1.000 43.46231 -287 LYS A O 1
ATOM 1240 N N . ALA A 1 85 ? 18.68112 0.61969 31.57948 1.000 44.58265 -286 ALA A N 1
ATOM 1241 C CA . ALA A 1 85 ? 19.77260 1.51869 31.22288 1.000 47.62048 -286 ALA A CA 1
ATOM 1242 C C . ALA A 1 85 ? 19.37075 2.45833 30.08972 1.000 47.14440 -286 ALA A C 1
ATOM 1243 O O . ALA A 1 85 ? 19.68993 3.65264 30.12829 1.000 44.70773 -286 ALA A O 1
ATOM 1250 N N . PHE A 1 86 ? 18.66383 1.94589 29.07422 1.000 46.22369 -285 PHE A N 1
ATOM 1251 C CA . PHE A 1 86 ? 18.24175 2.82510 27.98859 1.000 44.82633 -285 PHE A CA 1
ATOM 1252 C C . PHE A 1 86 ? 17.04183 3.67762 28.39114 1.000 44.45917 -285 PHE A C 1
ATOM 1253 O O . PHE A 1 86 ? 16.95357 4.84951 28.00807 1.000 42.89869 -285 PHE A O 1
ATOM 1270 N N . GLN A 1 87 ? 16.09943 3.10642 29.14568 1.000 45.35964 -284 GLN A N 1
ATOM 1271 C CA . GLN A 1 87 ? 14.95065 3.89458 29.57785 1.000 46.15105 -284 GLN A CA 1
ATOM 1272 C C . GLN A 1 87 ? 15.39203 5.09760 30.40291 1.000 42.48576 -284 GLN A C 1
ATOM 1273 O O . GLN A 1 87 ? 14.78162 6.16958 30.30917 1.000 40.36953 -284 GLN A O 1
ATOM 1287 N N . ASP A 1 88 ? 16.46193 4.94918 31.19127 1.000 41.65933 -283 ASP A N 1
ATOM 1288 C CA . ASP A 1 88 ? 16.96917 6.06085 31.98836 1.000 42.51204 -283 ASP A CA 1
ATOM 1289 C C . ASP A 1 88 ? 17.52368 7.19526 31.12796 1.000 42.17474 -283 ASP A C 1
ATOM 1290 O O . ASP A 1 88 ? 17.70586 8.30630 31.63652 1.000 39.13673 -283 ASP A O 1
ATOM 1299 N N . LYS A 1 89 ? 17.79022 6.94953 29.84088 1.000 43.74317 -282 LYS A N 1
ATOM 1300 C CA . LYS A 1 89 ? 18.38295 7.97679 28.99010 1.000 45.37923 -282 LYS A CA 1
ATOM 1301 C C . LYS A 1 89 ? 17.37276 9.00938 28.50488 1.000 40.65368 -282 LYS A C 1
ATOM 1302 O O . LYS A 1 89 ? 17.78114 10.09207 28.06980 1.000 41.56671 -282 LYS A O 1
ATOM 1321 N N . LEU A 1 90 ? 16.07822 8.70732 28.56559 1.000 41.74916 -281 LEU A N 1
ATOM 1322 C CA . LEU A 1 90 ? 15.03215 9.62391 28.13672 1.000 42.92400 -281 LEU A CA 1
ATOM 1323 C C . LEU A 1 90 ? 14.21054 10.08204 29.33644 1.000 41.57298 -281 LEU A C 1
ATOM 1324 O O . LEU A 1 90 ? 14.03907 9.34415 30.31037 1.000 43.29177 -281 LEU A O 1
ATOM 1340 N N . TYR A 1 91 ? 13.69224 11.30273 29.25311 1.000 41.76158 -280 TYR A N 1
ATOM 1341 C CA . TYR A 1 91 ? 12.93891 11.86089 30.36836 1.000 40.66060 -280 TYR A CA 1
ATOM 1342 C C . TYR A 1 91 ? 11.70179 11.00775 30.64667 1.000 42.24761 -280 TYR A C 1
ATOM 1343 O O . TYR A 1 91 ? 11.05614 10.52547 29.70531 1.000 37.99019 -280 TYR A O 1
ATOM 1361 N N . PRO A 1 92 ? 11.34311 10.79236 31.91932 1.000 40.08673 -279 PRO A N 1
ATOM 1362 C CA . PRO A 1 92 ? 10.15506 9.97050 32.20250 1.000 41.41269 -279 PRO A CA 1
ATOM 1363 C C . PRO A 1 92 ? 8.86241 10.52623 31.62763 1.000 39.66712 -279 PRO A C 1
ATOM 1364 O O . PRO A 1 92 ? 7.99618 9.73814 31.22838 1.000 38.69715 -279 PRO A O 1
ATOM 1375 N N . PHE A 1 93 ? 8.69360 11.85061 31.56599 1.000 41.39302 -278 PHE A N 1
ATOM 1376 C CA . PHE A 1 93 ? 7.43723 12.38761 31.04886 1.000 43.00775 -278 PHE A CA 1
ATOM 1377 C C . PHE A 1 93 ? 7.28222 12.10302 29.56048 1.000 43.15326 -278 PHE A C 1
ATOM 1378 O O . PHE A 1 93 ? 6.15675 11.94482 29.07397 1.000 45.03263 -278 PHE A O 1
ATOM 1395 N N . THR A 1 94 ? 8.39054 12.03827 28.82272 1.000 40.14658 -277 THR A N 1
ATOM 1396 C CA . THR A 1 94 ? 8.30254 11.65775 27.41828 1.000 42.71615 -277 THR A CA 1
ATOM 1397 C C . THR A 1 94 ? 7.87034 10.20322 27.27730 1.000 41.07676 -277 THR A C 1
ATOM 1398 O O . THR A 1 94 ? 7.06141 9.87455 26.40274 1.000 42.15532 -277 THR A O 1
ATOM 1409 N N . TRP A 1 95 ? 8.38934 9.31627 28.13075 1.000 38.72002 -276 TRP A N 1
ATOM 1410 C CA . TRP A 1 95 ? 7.90495 7.94093 28.12378 1.000 40.74016 -276 TRP A CA 1
ATOM 1411 C C . TRP A 1 95 ? 6.41074 7.89262 28.42751 1.000 43.22265 -276 TRP A C 1
ATOM 1412 O O . TRP A 1 95 ? 5.67733 7.07728 27.85372 1.000 45.85359 -276 TRP A O 1
ATOM 1433 N N . ASP A 1 96 ? 5.94053 8.76068 29.33071 1.000 43.29058 -275 ASP A N 1
ATOM 1434 C CA . ASP A 1 96 ? 4.51717 8.78838 29.65529 1.000 43.31361 -275 ASP A CA 1
ATOM 1435 C C . ASP A 1 96 ? 3.67971 9.05988 28.41025 1.000 44.22939 -275 ASP A C 1
ATOM 1436 O O . ASP A 1 96 ? 2.58665 8.50439 28.25097 1.000 43.35639 -275 ASP A O 1
ATOM 1445 N N . ALA A 1 97 ? 4.17735 9.91699 27.51539 1.000 43.49107 -274 ALA A N 1
ATOM 1446 C CA . ALA A 1 97 ? 3.40113 10.28634 26.33759 1.000 45.68476 -274 ALA A CA 1
ATOM 1447 C C . ALA A 1 97 ? 3.16079 9.09539 25.41827 1.000 44.62587 -274 ALA A C 1
ATOM 1448 O O . ALA A 1 97 ? 2.18014 9.08587 24.66430 1.000 45.64738 -274 ALA A O 1
ATOM 1455 N N . VAL A 1 98 ? 4.03375 8.09095 25.46005 1.000 45.15664 -273 VAL A N 1
ATOM 1456 C CA . VAL A 1 98 ? 3.92102 6.92465 24.59543 1.000 44.98597 -273 VAL A CA 1
ATOM 1457 C C . VAL A 1 98 ? 3.53757 5.67546 25.39040 1.000 46.41491 -273 VAL A C 1
ATOM 1458 O O . VAL A 1 98 ? 3.75618 4.55515 24.93054 1.000 47.23838 -273 VAL A O 1
ATOM 1471 N N . ARG A 1 99 ? 2.97389 5.84731 26.58000 1.000 45.16032 -272 ARG A N 1
ATOM 1472 C CA . ARG A 1 99 ? 2.42835 4.73475 27.34544 1.000 46.59930 -272 ARG A CA 1
ATOM 1473 C C . ARG A 1 99 ? 0.92212 4.68295 27.12692 1.000 47.94202 -272 ARG A C 1
ATOM 1474 O O . ARG A 1 99 ? 0.23209 5.69649 27.28323 1.000 49.40814 -272 ARG A O 1
ATOM 1495 N N . TYR A 1 100 ? 0.41839 3.50669 26.75942 1.000 48.29112 -271 TYR A N 1
ATOM 1496 C CA . TYR A 1 100 ? -1.00218 3.32527 26.48475 1.000 52.27634 -271 TYR A CA 1
ATOM 1497 C C . TYR A 1 100 ? -1.46558 2.01565 27.10112 1.000 49.74821 -271 TYR A C 1
ATOM 1498 O O . TYR A 1 100 ? -0.93563 0.95209 26.76934 1.000 50.60501 -271 TYR A O 1
ATOM 1516 N N . ASN A 1 101 ? -2.46420 2.09383 27.97829 1.000 52.72335 -270 ASN A N 1
ATOM 1517 C CA . ASN A 1 101 ? -2.97694 0.92870 28.69881 1.000 56.71276 -270 ASN A CA 1
ATOM 1518 C C . ASN A 1 101 ? -1.83312 0.08861 29.26707 1.000 53.70805 -270 ASN A C 1
ATOM 1519 O O . ASN A 1 101 ? -1.78811 -1.13465 29.11612 1.000 55.00748 -270 ASN A O 1
ATOM 1530 N N . GLY A 1 102 ? -0.89419 0.76854 29.92435 1.000 52.77844 -269 GLY A N 1
ATOM 1531 C CA . GLY A 1 102 ? 0.20730 0.09182 30.58295 1.000 55.09024 -269 GLY A CA 1
ATOM 1532 C C . GLY A 1 102 ? 1.25927 -0.46427 29.65361 1.000 57.43102 -269 GLY A C 1
ATOM 1533 O O . GLY A 1 102 ? 1.98292 -1.38457 30.03521 1.000 62.82052 -269 GLY A O 1
ATOM 1537 N N . LYS A 1 103 ? 1.35531 0.06852 28.43650 1.000 53.87185 -268 LYS A N 1
ATOM 1538 C CA . LYS A 1 103 ? 2.25542 -0.41492 27.40030 1.000 55.38327 -268 LYS A CA 1
ATOM 1539 C C . LYS A 1 103 ? 3.08465 0.76220 26.91432 1.000 50.57567 -268 LYS A C 1
ATOM 1540 O O . LYS A 1 103 ? 2.52736 1.82338 26.62865 1.000 49.99347 -268 LYS A O 1
ATOM 1559 N N . LEU A 1 104 ? 4.39525 0.58888 26.80346 1.000 49.79626 -267 LEU A N 1
ATOM 1560 C CA . LEU A 1 104 ? 5.17567 1.48224 25.95541 1.000 48.15649 -267 LEU A CA 1
ATOM 1561 C C . LEU A 1 104 ? 4.97883 1.02233 24.51042 1.000 47.05913 -267 LEU A C 1
ATOM 1562 O O . LEU A 1 104 ? 5.27671 -0.13155 24.17724 1.000 45.95105 -267 LEU A O 1
ATOM 1578 N N . ILE A 1 105 ? 4.45285 1.91066 23.66700 1.000 44.17590 -266 ILE A N 1
ATOM 1579 C CA A ILE A 1 105 ? 4.11941 1.56778 22.29230 0.610 44.53754 -266 ILE A CA 1
ATOM 1580 C CA B ILE A 1 105 ? 4.10091 1.59122 22.28742 0.390 45.62580 -266 ILE A CA 1
ATOM 1581 C C . ILE A 1 105 ? 4.92959 2.36898 21.28077 1.000 45.05848 -266 ILE A C 1
ATOM 1582 O O . ILE A 1 105 ? 4.67179 2.27095 20.07549 1.000 44.68015 -266 ILE A O 1
ATOM 1613 N N . ALA A 1 106 ? 5.91523 3.13941 21.72882 1.000 42.92511 -265 ALA A N 1
ATOM 1614 C CA . ALA A 1 106 ? 6.74657 3.89818 20.80450 1.000 43.73291 -265 ALA A CA 1
ATOM 1615 C C . ALA A 1 106 ? 7.94549 4.46233 21.54871 1.000 41.75449 -265 ALA A C 1
ATOM 1616 O O . ALA A 1 106 ? 7.96878 4.50779 22.78025 1.000 44.00692 -265 ALA A O 1
ATOM 1623 N N . TYR A 1 107 ? 8.93977 4.89292 20.77904 1.000 42.30546 -264 TYR A N 1
ATOM 1624 C CA . TYR A 1 107 ? 10.07234 5.61407 21.34809 1.000 41.23015 -264 TYR A CA 1
ATOM 1625 C C . TYR A 1 107 ? 9.81801 7.11234 21.24246 1.000 41.92244 -264 TYR A C 1
ATOM 1626 O O . TYR A 1 107 ? 9.52427 7.60574 20.14929 1.000 36.82495 -264 TYR A O 1
ATOM 1644 N N . PRO A 1 108 ? 9.89305 7.86584 22.34133 1.000 37.10200 -263 PRO A N 1
ATOM 1645 C CA . PRO A 1 108 ? 9.77106 9.32409 22.23115 1.000 37.42411 -263 PRO A CA 1
ATOM 1646 C C . PRO A 1 108 ? 11.06138 9.92605 21.70516 1.000 37.57703 -263 PRO A C 1
ATOM 1647 O O . PRO A 1 108 ? 12.16115 9.46445 22.01989 1.000 38.41553 -263 PRO A O 1
ATOM 1658 N N . ILE A 1 109 ? 10.91845 10.96483 20.89288 1.000 37.43993 -262 ILE A N 1
ATOM 1659 C CA . ILE A 1 109 ? 12.04318 11.59983 20.22385 1.000 37.58126 -262 ILE A CA 1
ATOM 1660 C C . ILE A 1 109 ? 12.24351 13.03181 20.70853 1.000 36.73859 -262 ILE A C 1
ATOM 1661 O O . ILE A 1 109 ? 13.34518 13.41044 21.10821 1.000 35.75672 -262 ILE A O 1
ATOM 1677 N N . ALA A 1 110 ? 11.18915 13.84283 20.67764 1.000 36.25705 -261 ALA A N 1
ATOM 1678 C CA . ALA A 1 110 ? 11.34408 15.25994 20.97096 1.000 37.76114 -261 ALA A CA 1
ATOM 1679 C C . ALA A 1 110 ? 9.99200 15.88001 21.28111 1.000 35.49168 -261 ALA A C 1
ATOM 1680 O O . ALA A 1 110 ? 8.95231 15.41063 20.81050 1.000 34.35030 -261 ALA A O 1
ATOM 1687 N N . VAL A 1 111 ? 10.02644 16.95048 22.07186 1.000 36.17217 -260 VAL A N 1
ATOM 1688 C CA . VAL A 1 111 ? 8.83108 17.67729 22.48011 1.000 39.88340 -260 VAL A CA 1
ATOM 1689 C C . VAL A 1 111 ? 8.65333 18.87894 21.56135 1.000 37.74133 -260 VAL A C 1
ATOM 1690 O O . VAL A 1 111 ? 9.59659 19.65224 21.34385 1.000 40.38148 -260 VAL A O 1
ATOM 1703 N N . GLU A 1 112 ? 7.44063 19.04038 21.03346 1.000 39.40749 -259 GLU A N 1
ATOM 1704 C CA . GLU A 1 112 ? 7.11566 20.07377 20.06073 1.000 40.29511 -259 GLU A CA 1
ATOM 1705 C C . GLU A 1 112 ? 6.05628 21.00776 20.62648 1.000 40.25284 -259 GLU A C 1
ATOM 1706 O O . GLU A 1 112 ? 4.99688 20.55234 21.07252 1.000 38.96063 -259 GLU A O 1
ATOM 1718 N N . ALA A 1 113 ? 6.33096 22.31042 20.58437 1.000 40.80605 -258 ALA A N 1
ATOM 1719 C CA . ALA A 1 113 ? 5.36236 23.32055 20.98452 1.000 43.11538 -258 ALA A CA 1
ATOM 1720 C C . ALA A 1 113 ? 5.42167 24.49200 20.01640 1.000 44.65633 -258 ALA A C 1
ATOM 1721 O O . ALA A 1 113 ? 6.50592 24.90285 19.59151 1.000 45.49983 -258 ALA A O 1
ATOM 1728 N N . LEU A 1 114 ? 4.25058 25.02649 19.67755 1.000 42.77147 -257 LEU A N 1
ATOM 1729 C CA . LEU A 1 114 ? 4.17546 26.17877 18.79293 1.000 41.41210 -257 LEU A CA 1
ATOM 1730 C C . LEU A 1 114 ? 4.62417 27.44186 19.51795 1.000 44.51395 -257 LEU A C 1
ATOM 1731 O O . LEU A 1 114 ? 4.43125 27.59729 20.72711 1.000 45.17965 -257 LEU A O 1
ATOM 1747 N N . SER A 1 115 ? 5.23699 28.34857 18.76304 1.000 44.06179 -256 SER A N 1
ATOM 1748 C CA . SER A 1 115 ? 5.66672 29.62932 19.29793 1.000 44.61703 -256 SER A CA 1
ATOM 1749 C C . SER A 1 115 ? 5.36467 30.71820 18.28020 1.000 46.82459 -256 SER A C 1
ATOM 1750 O O . SER A 1 115 ? 5.15563 30.45287 17.09345 1.000 42.33207 -256 SER A O 1
ATOM 1758 N N . LEU A 1 116 ? 5.33643 31.95418 18.76546 1.000 47.09971 -255 LEU A N 1
ATOM 1759 C CA . LEU A 1 116 ? 5.17383 33.10715 17.89282 1.000 45.49801 -255 LEU A CA 1
ATOM 1760 C C . LEU A 1 116 ? 6.52136 33.43969 17.26806 1.000 44.62552 -255 LEU A C 1
ATOM 1761 O O . LEU A 1 116 ? 7.49779 33.69042 17.98191 1.000 47.04627 -255 LEU A O 1
ATOM 1777 N N . ILE A 1 117 ? 6.57829 33.42607 15.94054 1.000 45.85659 -254 ILE A N 1
ATOM 1778 C CA . ILE A 1 117 ? 7.77662 33.77518 15.18746 1.000 44.83550 -254 ILE A CA 1
ATOM 1779 C C . ILE A 1 117 ? 7.50939 35.10910 14.50672 1.000 44.37507 -254 ILE A C 1
ATOM 1780 O O . ILE A 1 117 ? 6.49190 35.26701 13.82127 1.000 43.55622 -254 ILE A O 1
ATOM 1796 N N . TYR A 1 118 ? 8.40761 36.07254 14.70560 1.000 46.79117 -253 TYR A N 1
ATOM 1797 C CA . TYR A 1 118 ? 8.17174 37.42821 14.23381 1.000 49.55049 -253 TYR A CA 1
ATOM 1798 C C . TYR A 1 118 ? 9.42017 37.98788 13.57278 1.000 49.22081 -253 TYR A C 1
ATOM 1799 O O . TYR A 1 118 ? 10.54733 37.61524 13.90822 1.000 47.30226 -253 TYR A O 1
ATOM 1817 N N . ASN A 1 119 ? 9.19331 38.89482 12.62481 1.000 49.62418 -252 ASN A N 1
ATOM 1818 C CA . ASN A 1 119 ? 10.25791 39.55359 11.87694 1.000 53.08121 -252 ASN A CA 1
ATOM 1819 C C . ASN A 1 119 ? 10.67371 40.81133 12.63239 1.000 58.22171 -252 ASN A C 1
ATOM 1820 O O . ASN A 1 119 ? 9.88790 41.75534 12.75824 1.000 61.30258 -252 ASN A O 1
ATOM 1831 N N . LYS A 1 120 ? 11.91322 40.82790 13.13107 1.000 59.13426 -251 LYS A N 1
ATOM 1832 C CA . LYS A 1 120 ? 12.37802 41.97288 13.90990 1.000 59.54088 -251 LYS A CA 1
ATOM 1833 C C . LYS A 1 120 ? 12.50632 43.22234 13.04507 1.000 58.66763 -251 LYS A C 1
ATOM 1834 O O . LYS A 1 120 ? 12.23276 44.33509 13.50990 1.000 58.57451 -251 LYS A O 1
ATOM 1853 N N . ASP A 1 121 ? 12.92268 43.06301 11.78638 1.000 61.05572 -250 ASP A N 1
ATOM 1854 C CA . ASP A 1 121 ? 13.06107 44.22095 10.90728 1.000 59.89027 -250 ASP A CA 1
ATOM 1855 C C . ASP A 1 121 ? 11.72261 44.92580 10.70877 1.000 60.40469 -250 ASP A C 1
ATOM 1856 O O . ASP A 1 121 ? 11.66265 46.16082 10.66956 1.000 61.31641 -250 ASP A O 1
ATOM 1865 N N . LEU A 1 122 ? 10.63756 44.15747 10.58415 1.000 60.17503 -249 LEU A N 1
ATOM 1866 C CA . LEU A 1 122 ? 9.30428 44.71998 10.41769 1.000 59.78571 -249 LEU A CA 1
ATOM 1867 C C . LEU A 1 122 ? 8.60157 45.00753 11.73768 1.000 59.11836 -249 LEU A C 1
ATOM 1868 O O . LEU A 1 122 ? 7.64660 45.79362 11.75960 1.000 55.24956 -249 LEU A O 1
ATOM 1884 N N . LEU A 1 123 ? 9.03782 44.38498 12.82914 1.000 60.02808 -248 LEU A N 1
ATOM 1885 C CA . LEU A 1 123 ? 8.30679 44.42629 14.09656 1.000 59.02038 -248 LEU A CA 1
ATOM 1886 C C . LEU A 1 123 ? 9.29316 44.24006 15.23640 1.000 60.44602 -248 LEU A C 1
ATOM 1887 O O . LEU A 1 123 ? 9.48887 43.12740 15.74107 1.000 58.90290 -248 LEU A O 1
ATOM 1903 N N . PRO A 1 124 ? 9.93970 45.32389 15.68016 1.000 62.87109 -247 PRO A N 1
ATOM 1904 C CA . PRO A 1 124 ? 10.96012 45.16698 16.73064 1.000 63.44429 -247 PRO A CA 1
ATOM 1905 C C . PRO A 1 124 ? 10.40678 44.58467 18.01588 1.000 63.08919 -247 PRO A C 1
ATOM 1906 O O . PRO A 1 124 ? 11.05352 43.73147 18.63640 1.000 63.36747 -247 PRO A O 1
ATOM 1917 N N . ASN A 1 125 ? 9.22407 45.02247 18.43356 1.000 63.22579 -246 ASN A N 1
ATOM 1918 C CA . ASN A 1 125 ? 8.61264 44.53039 19.66095 1.000 61.89011 -246 ASN A CA 1
ATOM 1919 C C . ASN A 1 125 ? 7.37417 43.71645 19.31547 1.000 59.52699 -246 ASN A C 1
ATOM 1920 O O . ASN A 1 125 ? 6.37084 44.28736 18.86704 1.000 59.75323 -246 ASN A O 1
ATOM 1931 N N . PRO A 1 126 ? 7.40015 42.38901 19.50191 1.000 58.97012 -245 PRO A N 1
ATOM 1932 C CA . PRO A 1 126 ? 6.21984 41.60180 19.14452 1.000 57.32203 -245 PRO A CA 1
ATOM 1933 C C . PRO A 1 126 ? 5.06811 41.89771 20.08931 1.000 55.45718 -245 PRO A C 1
ATOM 1934 O O . PRO A 1 126 ? 5.28389 42.25366 21.25626 1.000 56.92261 -245 PRO A O 1
ATOM 1945 N N . PRO A 1 127 ? 3.83449 41.75753 19.61562 1.000 55.45799 -244 PRO A N 1
ATOM 1946 C CA . PRO A 1 127 ? 2.68976 42.07320 20.48193 1.000 54.14397 -244 PRO A CA 1
ATOM 1947 C C . PRO A 1 127 ? 2.52603 41.03590 21.57832 1.000 50.48532 -244 PRO A C 1
ATOM 1948 O O . PRO A 1 127 ? 2.69457 39.83550 21.35422 1.000 52.90607 -244 PRO A O 1
ATOM 1959 N N . LYS A 1 128 ? 2.18976 41.51408 22.77751 1.000 56.01933 -243 LYS A N 1
ATOM 1960 C CA . LYS A 1 128 ? 1.97327 40.61988 23.90707 1.000 52.17877 -243 LYS A CA 1
ATOM 1961 C C . LYS A 1 128 ? 0.58454 39.99414 23.90491 1.000 51.20048 -243 LYS A C 1
ATOM 1962 O O . LYS A 1 128 ? 0.38539 38.96489 24.55948 1.000 55.17935 -243 LYS A O 1
ATOM 1966 N N . THR A 1 129 ? -0.37148 40.57743 23.18144 1.000 52.05910 -242 THR A N 1
ATOM 1967 C CA . THR A 1 129 ? -1.75612 40.13393 23.21705 1.000 52.18175 -242 THR A CA 1
ATOM 1968 C C . THR A 1 129 ? -2.28953 39.92980 21.80661 1.000 51.95040 -242 THR A C 1
ATOM 1969 O O . THR A 1 129 ? -1.86589 40.59992 20.86126 1.000 51.67710 -242 THR A O 1
ATOM 1980 N N . TRP A 1 130 ? -3.23126 38.98998 21.67730 1.000 50.59038 -241 TRP A N 1
ATOM 1981 C CA . TRP A 1 130 ? -3.96940 38.85120 20.42816 1.000 52.06631 -241 TRP A CA 1
ATOM 1982 C C . TRP A 1 130 ? -4.73816 40.12360 20.09478 1.000 54.05718 -241 TRP A C 1
ATOM 1983 O O . TRP A 1 130 ? -4.88456 40.47449 18.91720 1.000 48.06825 -241 TRP A O 1
ATOM 2004 N N . GLU A 1 131 ? -5.22815 40.82736 21.11981 1.000 50.67815 -240 GLU A N 1
ATOM 2005 C CA . GLU A 1 131 ? -6.15245 41.93347 20.90509 1.000 50.59452 -240 GLU A CA 1
ATOM 2006 C C . GLU A 1 131 ? -5.52156 43.09270 20.14650 1.000 49.94860 -240 GLU A C 1
ATOM 2007 O O . GLU A 1 131 ? -6.24676 43.87483 19.52235 1.000 51.00625 -240 GLU A O 1
ATOM 2019 N N . GLU A 1 132 ? -4.19779 43.22396 20.17538 1.000 49.92062 -239 GLU A N 1
ATOM 2020 C CA . GLU A 1 132 ? -3.52466 44.36480 19.57212 1.000 52.73906 -239 GLU A CA 1
ATOM 2021 C C . GLU A 1 132 ? -3.00110 44.07114 18.17190 1.000 50.59786 -239 GLU A C 1
ATOM 2022 O O . GLU A 1 132 ? -2.32716 44.92270 17.58411 1.000 51.36800 -239 GLU A O 1
ATOM 2034 N N . ILE A 1 133 ? -3.30170 42.89801 17.62359 1.000 49.75194 -238 ILE A N 1
ATOM 2035 C CA . ILE A 1 133 ? -2.84637 42.52254 16.28724 1.000 50.59469 -238 ILE A CA 1
ATOM 2036 C C . ILE A 1 133 ? -3.64773 43.27107 15.22552 1.000 49.62437 -238 ILE A C 1
ATOM 2037 O O . ILE A 1 133 ? -3.05636 43.76326 14.25329 1.000 49.15173 -238 ILE A O 1
ATOM 2053 N N . PRO A 1 134 ? -4.97595 43.38445 15.35050 1.000 50.30543 -237 PRO A N 1
ATOM 2054 C CA . PRO A 1 134 ? -5.73004 44.14894 14.33938 1.000 50.71178 -237 PRO A CA 1
ATOM 2055 C C . PRO A 1 134 ? -5.17726 45.54698 14.12245 1.000 53.66935 -237 PRO A C 1
ATOM 2056 O O . PRO A 1 134 ? -4.91767 45.94451 12.97914 1.000 52.44132 -237 PRO A O 1
ATOM 2067 N N . ALA A 1 135 ? -4.98651 46.30848 15.20192 1.000 51.00077 -236 ALA A N 1
ATOM 2068 C CA . ALA A 1 135 ? -4.37421 47.62475 15.07362 1.000 52.42333 -236 ALA A CA 1
ATOM 2069 C C . ALA A 1 135 ? -2.98755 47.53240 14.45295 1.000 50.77983 -236 ALA A C 1
ATOM 2070 O O . ALA A 1 135 ? -2.58219 48.42445 13.69869 1.000 48.44064 -236 ALA A O 1
ATOM 2077 N N . LEU A 1 136 ? -2.24762 46.46400 14.75728 1.000 50.77328 -235 LEU A N 1
ATOM 2078 C CA . LEU A 1 136 ? -0.91418 46.30064 14.18860 1.000 54.33014 -235 LEU A CA 1
ATOM 2079 C C . LEU A 1 136 ? -0.98566 46.02620 12.69281 1.000 51.71828 -235 LEU A C 1
ATOM 2080 O O . LEU A 1 136 ? -0.15155 46.51800 11.92357 1.000 52.58802 -235 LEU A O 1
ATOM 2096 N N . ASP A 1 137 ? -1.97430 45.23845 12.26412 1.000 51.81295 -234 ASP A N 1
ATOM 2097 C CA . ASP A 1 137 ? -2.12437 44.94426 10.84343 1.000 50.42307 -234 ASP A CA 1
ATOM 2098 C C . ASP A 1 137 ? -2.46041 46.20486 10.05717 1.000 51.66161 -234 ASP A C 1
ATOM 2099 O O . ASP A 1 137 ? -1.99885 46.37987 8.92369 1.000 51.61611 -234 ASP A O 1
ATOM 2108 N N . LYS A 1 138 ? -3.25393 47.10323 10.64620 1.000 52.25726 -233 LYS A N 1
ATOM 2109 C CA . LYS A 1 138 ? -3.65096 48.30916 9.92611 1.000 54.08888 -233 LYS A CA 1
ATOM 2110 C C . LYS A 1 138 ? -2.46248 49.22931 9.68377 1.000 54.23230 -233 LYS A C 1
ATOM 2111 O O . LYS A 1 138 ? -2.39344 49.88463 8.63788 1.000 55.51103 -233 LYS A O 1
ATOM 2130 N N . GLU A 1 139 ? -1.51583 49.28530 10.62351 1.000 55.92507 -232 GLU A N 1
ATOM 2131 C CA . GLU A 1 139 ? -0.28939 50.03652 10.38009 1.000 56.15878 -232 GLU A CA 1
ATOM 2132 C C . GLU A 1 139 ? 0.55415 49.36642 9.30322 1.000 54.94389 -232 GLU A C 1
ATOM 2133 O O . GLU A 1 139 ? 1.12286 50.04183 8.43767 1.000 54.41795 -232 GLU A O 1
ATOM 2145 N N . LEU A 1 140 ? 0.64930 48.03663 9.34421 1.000 50.23669 -231 LEU A N 1
ATOM 2146 C CA . LEU A 1 140 ? 1.48796 47.32991 8.38455 1.000 52.77012 -231 LEU A CA 1
ATOM 2147 C C . LEU A 1 140 ? 0.86622 47.31888 6.99270 1.000 50.34145 -231 LEU A C 1
ATOM 2148 O O . LEU A 1 140 ? 1.59389 47.37690 5.99600 1.000 50.75391 -231 LEU A O 1
ATOM 2164 N N . LYS A 1 141 ? -0.46576 47.25801 6.89951 1.000 51.34467 -230 LYS A N 1
ATOM 2165 C CA . LYS A 1 141 ? -1.11090 47.26563 5.58947 1.000 51.70320 -230 LYS A CA 1
ATOM 2166 C C . LYS A 1 141 ? -0.86250 48.58142 4.86345 1.000 52.33642 -230 LYS A C 1
ATOM 2167 O O . LYS A 1 141 ? -0.65467 48.59896 3.64463 1.000 51.56386 -230 LYS A O 1
ATOM 2186 N N . ALA A 1 142 ? -0.88243 49.69635 5.59528 1.000 52.76932 -229 ALA A N 1
ATOM 2187 C CA . ALA A 1 142 ? -0.58036 50.98253 4.98294 1.000 52.11397 -229 ALA A CA 1
ATOM 2188 C C . ALA A 1 142 ? 0.80178 50.99874 4.34569 1.000 50.89436 -229 ALA A C 1
ATOM 2189 O O . ALA A 1 142 ? 1.04220 51.79966 3.43654 1.000 51.04818 -229 ALA A O 1
ATOM 2196 N N . LYS A 1 143 ? 1.71294 50.13423 4.79656 1.000 52.26222 -228 LYS A N 1
ATOM 2197 C CA . LYS A 1 143 ? 3.04508 50.02727 4.21676 1.000 51.82349 -228 LYS A CA 1
ATOM 2198 C C . LYS A 1 143 ? 3.20020 48.77801 3.35338 1.000 54.01793 -228 LYS A C 1
ATOM 2199 O O . LYS A 1 143 ? 4.32737 48.37472 3.04647 1.000 56.44767 -228 LYS A O 1
ATOM 2218 N N . GLY A 1 144 ? 2.09049 48.15692 2.95930 1.000 53.75679 -227 GLY A N 1
ATOM 2219 C CA . GLY A 1 144 ? 2.14064 47.02962 2.05083 1.000 52.86791 -227 GLY A CA 1
ATOM 2220 C C . GLY A 1 144 ? 2.47713 45.69804 2.67838 1.000 55.23889 -227 GLY A C 1
ATOM 2221 O O . GLY A 1 144 ? 2.89768 44.78321 1.96295 1.000 56.09368 -227 GLY A O 1
ATOM 2225 N N . LYS A 1 145 ? 2.29629 45.55208 3.98978 1.000 50.79110 -226 LYS A N 1
ATOM 2226 C CA . LYS A 1 145 ? 2.60894 44.31978 4.69709 1.000 54.19646 -226 LYS A CA 1
ATOM 2227 C C . LYS A 1 145 ? 1.40400 43.88623 5.52307 1.000 51.55352 -226 LYS A C 1
ATOM 2228 O O . LYS A 1 145 ? 0.40038 44.59616 5.62230 1.000 50.72768 -226 LYS A O 1
ATOM 2247 N N . SER A 1 146 ? 1.51356 42.70177 6.12173 1.000 50.18148 -225 SER A N 1
ATOM 2248 C CA . SER A 1 146 ? 0.47759 42.16277 6.98959 1.000 48.89510 -225 SER A CA 1
ATOM 2249 C C . SER A 1 146 ? 1.09629 41.77698 8.32545 1.000 49.71910 -225 SER A C 1
ATOM 2250 O O . SER A 1 146 ? 2.31147 41.59818 8.44449 1.000 46.27755 -225 SER A O 1
ATOM 2258 N N . ALA A 1 147 ? 0.23940 41.64047 9.33678 1.000 49.14615 -224 ALA A N 1
ATOM 2259 C CA . ALA A 1 147 ? 0.73789 41.36931 10.67837 1.000 51.25605 -224 ALA A CA 1
ATOM 2260 C C . ALA A 1 147 ? 1.01794 39.88760 10.89709 1.000 47.90875 -224 ALA A C 1
ATOM 2261 O O . ALA A 1 147 ? 2.02642 39.53346 11.51647 1.000 49.78923 -224 ALA A O 1
ATOM 2268 N N . LEU A 1 148 ? 0.15382 39.00751 10.40037 1.000 46.49855 -223 LEU A N 1
ATOM 2269 C CA . LEU A 1 148 ? 0.20762 37.61132 10.80825 1.000 47.17446 -223 LEU A CA 1
ATOM 2270 C C . LEU A 1 148 ? -0.38653 36.71365 9.73700 1.000 47.73838 -223 LEU A C 1
ATOM 2271 O O . LEU A 1 148 ? -1.45990 37.00434 9.20456 1.000 50.53379 -223 LEU A O 1
ATOM 2287 N N . MET A 1 149 ? 0.32153 35.62737 9.42748 1.000 48.00119 -222 MET A N 1
ATOM 2288 C CA . MET A 1 149 ? -0.19981 34.56188 8.58118 1.000 46.41309 -222 MET A CA 1
ATOM 2289 C C . MET A 1 149 ? 0.25541 33.22723 9.15094 1.000 47.67612 -222 MET A C 1
ATOM 2290 O O . MET A 1 149 ? 1.44352 33.04391 9.43392 1.000 45.83261 -222 MET A O 1
ATOM 2304 N N . PHE A 1 150 ? -0.68597 32.30380 9.32662 1.000 49.01790 -221 PHE A N 1
ATOM 2305 C CA . PHE A 1 150 ? -0.34910 30.95982 9.76615 1.000 47.93260 -221 PHE A CA 1
ATOM 2306 C C . PHE A 1 150 ? -1.40733 29.99180 9.26213 1.000 46.10280 -221 PHE A C 1
ATOM 2307 O O . PHE A 1 150 ? -2.47332 30.38760 8.78485 1.000 45.39447 -221 PHE A O 1
ATOM 2324 N N . ASN A 1 151 ? -1.09646 28.70811 9.38487 1.000 47.57520 -220 ASN A N 1
ATOM 2325 C CA . ASN A 1 151 ? -1.91031 27.66733 8.77416 1.000 47.69384 -220 ASN A CA 1
ATOM 2326 C C . ASN A 1 151 ? -3.28104 27.61293 9.43577 1.000 46.69897 -220 ASN A C 1
ATOM 2327 O O . ASN A 1 151 ? -3.38987 27.32385 10.63046 1.000 47.23305 -220 ASN A O 1
ATOM 2338 N N . LEU A 1 152 ? -4.32735 27.89205 8.65792 1.000 48.32392 -219 LEU A N 1
ATOM 2339 C CA . LEU A 1 152 ? -5.70044 27.83390 9.13991 1.000 49.36210 -219 LEU A CA 1
ATOM 2340 C C . LEU A 1 152 ? -6.43695 26.57952 8.68257 1.000 48.68573 -219 LEU A C 1
ATOM 2341 O O . LEU A 1 152 ? -7.62138 26.42339 8.99855 1.000 46.41337 -219 LEU A O 1
ATOM 2357 N N . GLN A 1 153 ? -5.77031 25.68395 7.95374 1.000 48.35740 -218 GLN A N 1
ATOM 2358 C CA . GLN A 1 153 ? -6.38817 24.45667 7.46869 1.000 48.62169 -218 GLN A CA 1
ATOM 2359 C C . GLN A 1 153 ? -6.20010 23.28484 8.42123 1.000 51.77525 -218 GLN A C 1
ATOM 2360 O O . GLN A 1 153 ? -6.88862 22.26791 8.27669 1.000 50.86577 -218 GLN A O 1
ATOM 2374 N N . GLU A 1 154 ? -5.28112 23.40059 9.37434 1.000 51.22491 -217 GLU A N 1
ATOM 2375 C CA . GLU A 1 154 ? -5.02986 22.36948 10.37150 1.000 49.35202 -217 GLU A CA 1
ATOM 2376 C C . GLU A 1 154 ? -5.34024 22.94758 11.74528 1.000 48.70079 -217 GLU A C 1
ATOM 2377 O O . GLU A 1 154 ? -4.72522 23.95439 12.13860 1.000 46.76189 -217 GLU A O 1
ATOM 2389 N N . PRO A 1 155 ? -6.27405 22.36842 12.50680 1.000 48.77429 -216 PRO A N 1
ATOM 2390 C CA . PRO A 1 155 ? -6.65903 22.98042 13.79029 1.000 47.33153 -216 PRO A CA 1
ATOM 2391 C C . PRO A 1 155 ? -5.52316 23.06324 14.79451 1.000 48.67477 -216 PRO A C 1
ATOM 2392 O O . PRO A 1 155 ? -5.65287 23.78587 15.78892 1.000 47.50000 -216 PRO A O 1
ATOM 2403 N N . TYR A 1 156 ? -4.42292 22.34664 14.57044 1.000 48.19047 -215 TYR A N 1
ATOM 2404 C CA . TYR A 1 156 ? -3.27501 22.42300 15.46774 1.000 48.69658 -215 TYR A CA 1
ATOM 2405 C C . TYR A 1 156 ? -2.82197 23.86021 15.68100 1.000 46.61876 -215 TYR A C 1
ATOM 2406 O O . TYR A 1 156 ? -2.44790 24.24286 16.79573 1.000 43.29226 -215 TYR A O 1
ATOM 2424 N N . PHE A 1 157 ? -2.85100 24.67209 14.62545 1.000 46.02571 -214 PHE A N 1
ATOM 2425 C CA . PHE A 1 157 ? -2.32491 26.02809 14.70026 1.000 43.18843 -214 PHE A CA 1
ATOM 2426 C C . PHE A 1 157 ? -3.31230 27.01425 15.30349 1.000 44.06851 -214 PHE A C 1
ATOM 2427 O O . PHE A 1 157 ? -2.90172 28.10228 15.72108 1.000 45.25406 -214 PHE A O 1
ATOM 2444 N N . THR A 1 158 ? -4.59561 26.66164 15.35752 1.000 43.16066 -213 THR A N 1
ATOM 2445 C CA . THR A 1 158 ? -5.61256 27.52645 15.93944 1.000 46.38783 -213 THR A CA 1
ATOM 2446 C C . THR A 1 158 ? -6.03138 27.09978 17.34149 1.000 48.57751 -213 THR A C 1
ATOM 2447 O O . THR A 1 158 ? -6.60593 27.91577 18.07078 1.000 49.77273 -213 THR A O 1
ATOM 2458 N N . TRP A 1 159 ? -5.72412 25.86807 17.75096 1.000 47.90886 -212 TRP A N 1
ATOM 2459 C CA . TRP A 1 159 ? -6.12488 25.42137 19.08134 1.000 51.79140 -212 TRP A CA 1
ATOM 2460 C C . TRP A 1 159 ? -5.58965 26.30391 20.20432 1.000 52.04446 -212 TRP A C 1
ATOM 2461 O O . TRP A 1 159 ? -6.31958 26.50253 21.19217 1.000 51.89402 -212 TRP A O 1
ATOM 2482 N N . PRO A 1 160 ? -4.36998 26.85099 20.13897 1.000 49.80480 -211 PRO A N 1
ATOM 2483 C CA . PRO A 1 160 ? -3.89267 27.67616 21.26242 1.000 49.21924 -211 PRO A CA 1
ATOM 2484 C C . PRO A 1 160 ? -4.83880 28.80944 21.61389 1.000 52.57804 -211 PRO A C 1
ATOM 2485 O O . PRO A 1 160 ? -5.09141 29.07103 22.79681 1.000 52.42976 -211 PRO A O 1
ATOM 2496 N N . LEU A 1 161 ? -5.36552 29.49651 20.60128 1.000 50.50377 -210 LEU A N 1
ATOM 2497 C CA . LEU A 1 161 ? -6.32089 30.57070 20.84282 1.000 52.56603 -210 LEU A CA 1
ATOM 2498 C C . LEU A 1 161 ? -7.64306 30.02159 21.36322 1.000 53.64848 -210 LEU A C 1
ATOM 2499 O O . LEU A 1 161 ? -8.25575 30.61045 22.26167 1.000 53.26179 -210 LEU A O 1
ATOM 2515 N N . ILE A 1 162 ? -8.08417 28.88149 20.82570 1.000 52.35532 -209 ILE A N 1
ATOM 2516 C CA . ILE A 1 162 ? -9.35943 28.29897 21.23437 1.000 55.44269 -209 ILE A CA 1
ATOM 2517 C C . ILE A 1 162 ? -9.31518 27.88169 22.69858 1.000 56.76602 -209 ILE A C 1
ATOM 2518 O O . ILE A 1 162 ? -10.27991 28.08438 23.44630 1.000 59.16006 -209 ILE A O 1
ATOM 2534 N N . ALA A 1 163 ? -8.20056 27.29100 23.13111 1.000 54.56271 -208 ALA A N 1
ATOM 2535 C CA . ALA A 1 163 ? -8.07625 26.83488 24.50894 1.000 58.09206 -208 ALA A CA 1
ATOM 2536 C C . ALA A 1 163 ? -7.74700 27.96219 25.47426 1.000 59.51894 -208 ALA A C 1
ATOM 2537 O O . ALA A 1 163 ? -7.93443 27.79558 26.68410 1.000 57.48180 -208 ALA A O 1
ATOM 2544 N N . ALA A 1 164 ? -7.27486 29.10135 24.96489 1.000 55.18326 -207 ALA A N 1
ATOM 2545 C CA . ALA A 1 164 ? -6.80826 30.17973 25.82884 1.000 58.66323 -207 ALA A CA 1
ATOM 2546 C C . ALA A 1 164 ? -7.80369 30.49119 26.94308 1.000 62.34027 -207 ALA A C 1
ATOM 2547 O O . ALA A 1 164 ? -7.41906 30.63225 28.10897 1.000 61.35585 -207 ALA A O 1
ATOM 2554 N N . ASP A 1 165 ? -9.09209 30.59610 26.60869 1.000 61.70495 -206 ASP A N 1
ATOM 2555 C CA . ASP A 1 165 ? -10.08850 31.08486 27.55347 1.000 65.58215 -206 ASP A CA 1
ATOM 2556 C C . ASP A 1 165 ? -10.97013 29.98162 28.13688 1.000 66.84588 -206 ASP A C 1
ATOM 2557 O O . ASP A 1 165 ? -11.94839 30.28936 28.82433 1.000 67.48976 -206 ASP A O 1
ATOM 2566 N N . GLY A 1 166 ? -10.64681 28.71373 27.89467 1.000 61.86199 -205 GLY A N 1
ATOM 2567 C CA . GLY A 1 166 ? -11.37799 27.64064 28.53993 1.000 63.59068 -205 GLY A CA 1
ATOM 2568 C C . GLY A 1 166 ? -11.64622 26.42908 27.67393 1.000 64.39184 -205 GLY A C 1
ATOM 2569 O O . GLY A 1 166 ? -12.22722 25.44545 28.14250 1.000 61.06327 -205 GLY A O 1
ATOM 2573 N N . GLY A 1 167 ? -11.24063 26.48271 26.40953 1.000 62.98056 -204 GLY A N 1
ATOM 2574 C CA . GLY A 1 167 ? -11.40508 25.33010 25.54443 1.000 62.38883 -204 GLY A CA 1
ATOM 2575 C C . GLY A 1 167 ? -10.49932 24.18674 25.96970 1.000 57.83340 -204 GLY A C 1
ATOM 2576 O O . GLY A 1 167 ? -9.36175 24.38905 26.39582 1.000 59.74402 -204 GLY A O 1
ATOM 2580 N N . TYR A 1 168 ? -11.02124 22.96857 25.85911 1.000 57.99128 -203 TYR A N 1
ATOM 2581 C CA . TYR A 1 168 ? -10.23852 21.77439 26.13847 1.000 60.41033 -203 TYR A CA 1
ATOM 2582 C C . TYR A 1 168 ? -10.78923 20.63087 25.30243 1.000 59.89669 -203 TYR A C 1
ATOM 2583 O O . TYR A 1 168 ? -11.90928 20.69431 24.78974 1.000 61.56397 -203 TYR A O 1
ATOM 2601 N N . ALA A 1 169 ? -9.98513 19.58061 25.16412 1.000 59.26089 -202 ALA A N 1
ATOM 2602 C CA . ALA A 1 169 ? -10.39702 18.40787 24.38560 1.000 60.22711 -202 ALA A CA 1
ATOM 2603 C C . ALA A 1 169 ? -11.16859 17.43441 25.27467 1.000 62.86010 -202 ALA A C 1
ATOM 2604 O O . ALA A 1 169 ? -12.38177 17.27353 25.12427 1.000 61.88761 -202 ALA A O 1
ATOM 2611 N N . PHE A 1 170 ? -10.47670 16.78541 26.20734 1.000 60.51513 -201 PHE A N 1
ATOM 2612 C CA . PHE A 1 170 ? -11.09963 15.79404 27.07146 1.000 64.76916 -201 PHE A CA 1
ATOM 2613 C C . PHE A 1 170 ? -10.75621 16.06607 28.52858 1.000 65.83716 -201 PHE A C 1
ATOM 2614 O O . PHE A 1 170 ? -9.71042 16.64166 28.84279 1.000 66.07601 -201 PHE A O 1
ATOM 2631 N N . LYS A 1 171 ? -11.65813 15.63032 29.40940 1.000 70.43931 -200 LYS A N 1
ATOM 2632 C CA . LYS A 1 171 ? -11.59897 15.89604 30.84877 1.000 70.11775 -200 LYS A CA 1
ATOM 2633 C C . LYS A 1 171 ? -10.94569 17.23643 31.16774 1.000 74.16580 -200 LYS A C 1
ATOM 2634 O O . LYS A 1 171 ? -11.41920 17.97975 32.02969 1.000 77.46578 -200 LYS A O 1
ATOM 2653 N N . LYS A 1 176 ? -10.03713 8.03405 33.69136 1.000 67.69621 -195 LYS A N 1
ATOM 2654 C CA . LYS A 1 176 ? -9.11531 9.20268 33.80154 1.000 70.34100 -195 LYS A CA 1
ATOM 2655 C C . LYS A 1 176 ? -9.44432 10.25658 32.74264 1.000 73.76615 -195 LYS A C 1
ATOM 2656 O O . LYS A 1 176 ? -9.69129 11.41573 33.07455 1.000 71.52837 -195 LYS A O 1
ATOM 2660 N N . TYR A 1 177 ? -9.43985 9.85380 31.46977 1.000 68.97508 -194 TYR A N 1
ATOM 2661 C CA . TYR A 1 177 ? -9.85021 10.71755 30.36550 1.000 67.54775 -194 TYR A CA 1
ATOM 2662 C C . TYR A 1 177 ? -11.30807 10.41382 30.03286 1.000 71.16700 -194 TYR A C 1
ATOM 2663 O O . TYR A 1 177 ? -11.62495 9.32740 29.53584 1.000 73.56557 -194 TYR A O 1
ATOM 2681 N N . ASP A 1 178 ? -12.18861 11.37675 30.29512 1.000 72.05248 -193 ASP A N 1
ATOM 2682 C CA . ASP A 1 178 ? -13.62026 11.21010 30.06876 1.000 73.35624 -193 ASP A CA 1
ATOM 2683 C C . ASP A 1 178 ? -13.93734 11.60423 28.63137 1.000 73.42602 -193 ASP A C 1
ATOM 2684 O O . ASP A 1 178 ? -13.81003 12.77413 28.25489 1.000 70.99624 -193 ASP A O 1
ATOM 2693 N N . ILE A 1 179 ? -14.36021 10.62563 27.83109 1.000 75.53899 -192 ILE A N 1
ATOM 2694 C CA . ILE A 1 179 ? -14.66402 10.88524 26.42796 1.000 73.95267 -192 ILE A CA 1
ATOM 2695 C C . ILE A 1 179 ? -15.98419 11.62142 26.25536 1.000 75.44318 -192 ILE A C 1
ATOM 2696 O O . ILE A 1 179 ? -16.21324 12.21920 25.19612 1.000 74.50612 -192 ILE A O 1
ATOM 2712 N N . LYS A 1 180 ? -16.85320 11.61788 27.26658 1.000 74.75743 -191 LYS A N 1
ATOM 2713 C CA . LYS A 1 180 ? -18.11075 12.34798 27.15389 1.000 74.55657 -191 LYS A CA 1
ATOM 2714 C C . LYS A 1 180 ? -17.94143 13.83058 27.46838 1.000 73.24949 -191 LYS A C 1
ATOM 2715 O O . LYS A 1 180 ? -18.71537 14.65533 26.96901 1.000 74.06276 -191 LYS A O 1
ATOM 2719 N N . ASP A 1 181 ? -16.94329 14.18858 28.27718 1.000 72.28003 -190 ASP A N 1
ATOM 2720 C CA . ASP A 1 181 ? -16.69591 15.58099 28.65167 1.000 71.06411 -190 ASP A CA 1
ATOM 2721 C C . ASP A 1 181 ? -15.75557 16.19000 27.61919 1.000 70.98330 -190 ASP A C 1
ATOM 2722 O O . ASP A 1 181 ? -14.53568 16.01739 27.69076 1.000 68.46695 -190 ASP A O 1
ATOM 2731 N N . VAL A 1 182 ? -16.32661 16.90803 26.65676 1.000 69.99427 -189 VAL A N 1
ATOM 2732 C CA . VAL A 1 182 ? -15.57581 17.56105 25.59214 1.000 68.39630 -189 VAL A CA 1
ATOM 2733 C C . VAL A 1 182 ? -15.80715 19.06051 25.70256 1.000 68.07182 -189 VAL A C 1
ATOM 2734 O O . VAL A 1 182 ? -16.95666 19.51487 25.74239 1.000 71.13423 -189 VAL A O 1
ATOM 2747 N N . GLY A 1 183 ? -14.71758 19.82313 25.75278 1.000 66.30695 -188 GLY A N 1
ATOM 2748 C CA . GLY A 1 183 ? -14.80652 21.26238 25.89287 1.000 66.23413 -188 GLY A CA 1
ATOM 2749 C C . GLY A 1 183 ? -14.60309 22.00156 24.58677 1.000 69.12931 -188 GLY A C 1
ATOM 2750 O O . GLY A 1 183 ? -13.81052 22.94609 24.51940 1.000 67.30132 -188 GLY A O 1
ATOM 2754 N N . VAL A 1 184 ? -15.32150 21.58312 23.54189 1.000 68.25140 -187 VAL A N 1
ATOM 2755 C CA . VAL A 1 184 ? -15.15866 22.18014 22.22027 1.000 72.05489 -187 VAL A CA 1
ATOM 2756 C C . VAL A 1 184 ? -16.15157 23.30501 21.94188 1.000 74.31653 -187 VAL A C 1
ATOM 2757 O O . VAL A 1 184 ? -15.86856 24.16904 21.09837 1.000 71.84224 -187 VAL A O 1
ATOM 2770 N N . ASP A 1 185 ? -17.29885 23.32876 22.62730 1.000 74.61281 -186 ASP A N 1
ATOM 2771 C CA . ASP A 1 185 ? -18.31494 24.35080 22.40266 1.000 74.65456 -186 ASP A CA 1
ATOM 2772 C C . ASP A 1 185 ? -18.68844 25.05662 23.70128 1.000 74.73796 -186 ASP A C 1
ATOM 2773 O O . ASP A 1 185 ? -19.84763 25.42897 23.90223 1.000 77.61943 -186 ASP A O 1
ATOM 2782 N N . ASN A 1 186 ? -17.72340 25.23881 24.59541 1.000 73.20117 -185 ASN A N 1
ATOM 2783 C CA . ASN A 1 186 ? -17.94259 26.028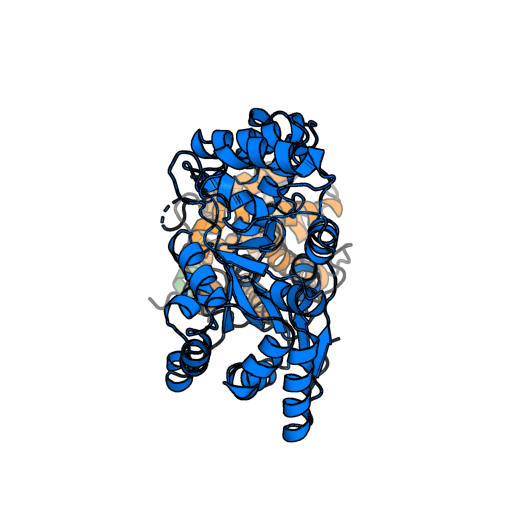02 25.79629 1.000 72.28507 -185 ASN A CA 1
ATOM 2784 C C . ASN A 1 186 ? -17.64320 27.49795 25.50416 1.000 72.68115 -185 ASN A C 1
ATOM 2785 O O . ASN A 1 186 ? -17.16410 27.86179 24.42747 1.000 70.55899 -185 ASN A O 1
ATOM 2796 N N . ALA A 1 187 ? -17.94515 28.35360 26.48161 1.000 69.15770 -184 ALA A N 1
ATOM 2797 C CA . ALA A 1 187 ? -17.79205 29.78869 26.26996 1.000 69.74717 -184 ALA A CA 1
ATOM 2798 C C . ALA A 1 187 ? -16.35498 30.16247 25.92912 1.000 70.17263 -184 ALA A C 1
ATOM 2799 O O . ALA A 1 187 ? -16.12594 31.10826 25.16601 1.000 68.75691 -184 ALA A O 1
ATOM 2806 N N . GLY A 1 188 ? -15.37711 29.44160 26.48008 1.000 67.74800 -183 GLY A N 1
ATOM 2807 C CA . GLY A 1 188 ? -13.98982 29.75509 26.18238 1.000 67.83909 -183 GLY A CA 1
ATOM 2808 C C . GLY A 1 188 ? -13.61463 29.43092 24.74960 1.000 65.75789 -183 GLY A C 1
ATOM 2809 O O . GLY A 1 188 ? -12.88599 30.18785 24.10197 1.000 64.28217 -183 GLY A O 1
ATOM 2813 N N . ALA A 1 189 ? -14.10796 28.30334 24.23451 1.000 69.23208 -182 ALA A N 1
ATOM 2814 C CA . ALA A 1 189 ? -13.82425 27.93069 22.85301 1.000 67.37063 -182 ALA A CA 1
ATOM 2815 C C . ALA A 1 189 ? -14.48323 28.89973 21.87801 1.000 66.88618 -182 ALA A C 1
ATOM 2816 O O . ALA A 1 189 ? -13.84998 29.35797 20.92001 1.000 66.10215 -182 ALA A O 1
ATOM 2823 N N . LYS A 1 190 ? -15.75830 29.22532 22.10591 1.000 69.53795 -181 LYS A N 1
ATOM 2824 C CA . LYS A 1 190 ? -16.44426 30.16409 21.22444 1.000 67.70294 -181 LYS A CA 1
ATOM 2825 C C . LYS A 1 190 ? -15.73391 31.51110 21.19710 1.000 65.92146 -181 LYS A C 1
ATOM 2826 O O . LYS A 1 190 ? -15.60105 32.13183 20.13575 1.000 64.54402 -181 LYS A O 1
ATOM 2845 N N . ALA A 1 191 ? -15.27154 31.98186 22.35796 1.000 66.83725 -180 ALA A N 1
ATOM 2846 C CA . ALA A 1 191 ? -14.61275 33.28249 22.41332 1.000 62.51799 -180 ALA A CA 1
ATOM 2847 C C . ALA A 1 191 ? -13.31315 33.28473 21.61979 1.000 62.75544 -180 ALA A C 1
ATOM 2848 O O . ALA A 1 191 ? -12.94438 34.31045 21.03545 1.000 60.50626 -180 ALA A O 1
ATOM 2855 N N . GLY A 1 192 ? -12.61257 32.14402 21.59762 1.000 62.33502 -179 GLY A N 1
ATOM 2856 C CA . GLY A 1 192 ? -11.37644 32.06622 20.83038 1.000 59.73178 -179 GLY A CA 1
ATOM 2857 C C . GLY A 1 192 ? -11.62767 31.97347 19.33843 1.000 58.75951 -179 GLY A C 1
ATOM 2858 O O . GLY A 1 192 ? -11.03895 32.71824 18.55047 1.000 56.58367 -179 GLY A O 1
ATOM 2862 N N . LEU A 1 193 ? -12.51176 31.05774 18.92664 1.000 58.50036 -178 LEU A N 1
ATOM 2863 C CA . LEU A 1 193 ? -12.82334 30.91345 17.50928 1.000 59.47951 -178 LEU A CA 1
ATOM 2864 C C . LEU A 1 193 ? -13.47149 32.17762 16.96230 1.000 59.67829 -178 LEU A C 1
ATOM 2865 O O . LEU A 1 193 ? -13.21279 32.57166 15.81906 1.000 58.63746 -178 LEU A O 1
ATOM 2881 N N . THR A 1 194 ? -14.31640 32.82903 17.76573 1.000 60.94348 -177 THR A N 1
ATOM 2882 C CA . THR A 1 194 ? -14.95489 34.06219 17.31877 1.000 60.65516 -177 THR A CA 1
ATOM 2883 C C . THR A 1 194 ? -13.91921 35.14622 17.04384 1.000 59.85521 -177 THR A C 1
ATOM 2884 O O . THR A 1 194 ? -14.03684 35.89310 16.06541 1.000 63.59079 -177 THR A O 1
ATOM 2895 N N . PHE A 1 195 ? -12.89409 35.24951 17.89345 1.000 56.79395 -176 PHE A N 1
ATOM 2896 C CA . PHE A 1 195 ? -11.84467 36.23149 17.64287 1.000 57.08259 -176 PHE A CA 1
ATOM 2897 C C . PHE A 1 195 ? -11.11962 35.92520 16.33796 1.000 56.47845 -176 PHE A C 1
ATOM 2898 O O . PHE A 1 195 ? -10.79755 36.83723 15.56703 1.000 55.40529 -176 PHE A O 1
ATOM 2915 N N . LEU A 1 196 ? -10.85805 34.64262 16.07359 1.000 54.92019 -175 LEU A N 1
ATOM 2916 C CA . LEU A 1 196 ? -10.27216 34.25030 14.79687 1.000 55.91929 -175 LEU A CA 1
ATOM 2917 C C . LEU A 1 196 ? -11.16099 34.68100 13.63835 1.000 56.02679 -175 LEU A C 1
ATOM 2918 O O . LEU A 1 196 ? -10.69841 35.31722 12.68484 1.000 55.50917 -175 LEU A O 1
ATOM 2934 N N . VAL A 1 197 ? -12.44800 34.33704 13.70522 1.000 56.58154 -174 VAL A N 1
ATOM 2935 C CA . VAL A 1 197 ? -13.36555 34.67907 12.62321 1.000 58.70982 -174 VAL A CA 1
ATOM 2936 C C . VAL A 1 197 ? -13.40562 36.18801 12.41895 1.000 59.67546 -174 VAL A C 1
ATOM 2937 O O . VAL A 1 197 ? -13.32842 36.68115 11.28785 1.000 58.97646 -174 VAL A O 1
ATOM 2950 N N . ASP A 1 198 ? -13.53017 36.94604 13.51042 1.000 60.82277 -173 ASP A N 1
ATOM 2951 C CA . ASP A 1 198 ? -13.58098 38.39900 13.38263 1.000 61.95063 -173 ASP A CA 1
ATOM 2952 C C . ASP A 1 198 ? -12.32206 38.93952 12.71437 1.000 59.17261 -173 ASP A C 1
ATOM 2953 O O . ASP A 1 198 ? -12.38836 39.89993 11.93850 1.000 58.00443 -173 ASP A O 1
ATOM 2962 N N . LEU A 1 199 ? -11.16296 38.34134 13.00596 1.000 56.48669 -172 LEU A N 1
ATOM 2963 C CA . LEU A 1 199 ? -9.94070 38.73841 12.31416 1.000 58.30202 -172 LEU A CA 1
ATOM 2964 C C . LEU A 1 199 ? -10.08813 38.57761 10.80402 1.000 57.31784 -172 LEU A C 1
ATOM 2965 O O . LEU A 1 199 ? -9.64837 39.43948 10.03288 1.000 54.69987 -172 LEU A O 1
ATOM 2981 N N . ILE A 1 200 ? -10.70063 37.47526 10.36374 1.000 58.82328 -171 ILE A N 1
ATOM 2982 C CA . ILE A 1 200 ? -10.90152 37.25336 8.93573 1.000 56.16429 -171 ILE A CA 1
ATOM 2983 C C . ILE A 1 200 ? -11.94041 38.22315 8.38472 1.000 58.78414 -171 ILE A C 1
ATOM 2984 O O . ILE A 1 200 ? -11.75989 38.79885 7.30419 1.000 54.94220 -171 ILE A O 1
ATOM 3000 N N . LYS A 1 201 ? -13.04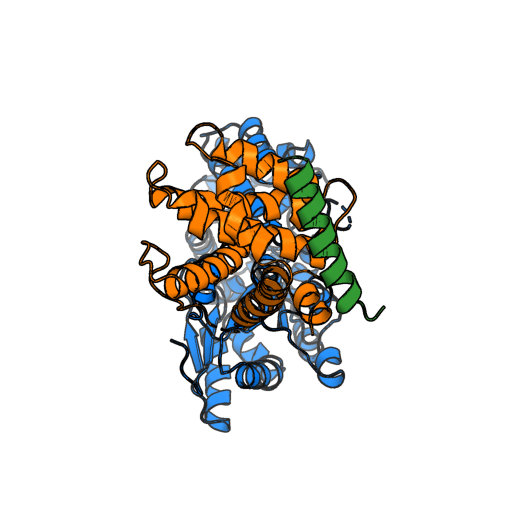785 38.41339 9.10848 1.000 59.26042 -170 LYS A N 1
ATOM 3001 C CA . LYS A 1 201 ? -14.07200 39.34866 8.65226 1.000 60.06581 -170 LYS A CA 1
ATOM 3002 C C . LYS A 1 201 ? -13.50510 40.75540 8.50945 1.000 57.50655 -170 LYS A C 1
ATOM 3003 O O . LYS A 1 201 ? -13.89111 41.50027 7.60171 1.000 55.89906 -170 LYS A O 1
ATOM 3022 N N . ASN A 1 202 ? -12.59025 41.13726 9.39537 1.000 58.44257 -169 ASN A N 1
ATOM 3023 C CA . ASN A 1 202 ? -11.93103 42.43327 9.32377 1.000 57.38239 -169 ASN A CA 1
ATOM 3024 C C . ASN A 1 202 ? -10.71449 42.42057 8.40138 1.000 54.80394 -169 ASN A C 1
ATOM 3025 O O . ASN A 1 202 ? -9.93141 43.37551 8.41358 1.000 53.61255 -169 ASN A O 1
ATOM 3036 N N . LYS A 1 203 ? -10.54434 41.36323 7.60503 1.000 56.22767 -168 LYS A N 1
ATOM 3037 C CA . LYS A 1 203 ? -9.52251 41.30447 6.55903 1.000 55.34843 -168 LYS A CA 1
ATOM 3038 C C . LYS A 1 203 ? -8.11092 41.39674 7.12308 1.000 53.11301 -168 LYS A C 1
ATOM 3039 O O . LYS A 1 203 ? -7.18277 41.83329 6.43675 1.000 56.05844 -168 LYS A O 1
ATOM 3058 N N . HIS A 1 204 ? -7.92967 40.97803 8.37133 1.000 54.70136 -167 HIS A N 1
ATOM 3059 C CA . HIS A 1 204 ? -6.59358 40.84594 8.93296 1.000 50.83297 -167 HIS A CA 1
ATOM 3060 C C . HIS A 1 204 ? -5.96073 39.50019 8.60602 1.000 49.44253 -167 HIS A C 1
ATOM 3061 O O . HIS A 1 204 ? -4.73694 39.36234 8.71578 1.000 50.22351 -167 HIS A O 1
ATOM 3075 N N . MET A 1 205 ? -6.76245 38.51494 8.20109 1.000 50.80335 -166 MET A N 1
ATOM 3076 C CA . MET A 1 205 ? -6.25487 37.25106 7.68909 1.000 53.41513 -166 MET A CA 1
ATOM 3077 C C . MET A 1 205 ? -7.23533 36.71818 6.65199 1.000 51.85121 -166 MET A C 1
ATOM 3078 O O . MET A 1 205 ? -8.36100 37.20683 6.52234 1.000 52.90092 -166 MET A O 1
ATOM 3092 N N . ASN A 1 206 ? -6.79694 35.69301 5.92254 1.000 50.46107 -165 ASN A N 1
ATOM 3093 C CA . ASN A 1 206 ? -7.58909 35.05898 4.87650 1.000 52.42289 -165 ASN A CA 1
ATOM 3094 C C . ASN A 1 206 ? -7.81816 33.59912 5.23583 1.000 53.00920 -165 ASN A C 1
ATOM 3095 O O . ASN A 1 206 ? -6.87946 32.89466 5.62545 1.000 52.69980 -165 ASN A O 1
ATOM 3106 N N . ALA A 1 207 ? -9.06314 33.14621 5.08332 1.000 47.86546 -164 ALA A N 1
ATOM 3107 C CA . ALA A 1 207 ? -9.42668 31.81013 5.53830 1.000 51.64269 -164 ALA A CA 1
ATOM 3108 C C . ALA A 1 207 ? -8.60957 30.72735 4.84734 1.000 51.97234 -164 ALA A C 1
ATOM 3109 O O . ALA A 1 207 ? -8.32480 29.68729 5.45199 1.000 53.33487 -164 ALA A O 1
ATOM 3116 N N . ASP A 1 208 ? -8.21622 30.94948 3.59400 1.000 50.55500 -163 ASP A N 1
ATOM 3117 C CA . ASP A 1 208 ? -7.57705 29.90418 2.80275 1.000 48.53090 -163 ASP A CA 1
ATOM 3118 C C . ASP A 1 208 ? -6.07821 29.79725 3.05004 1.000 50.57805 -163 ASP A C 1
ATOM 3119 O O . ASP A 1 208 ? -5.43055 28.93657 2.44285 1.000 48.04501 -163 ASP A O 1
ATOM 3128 N N . THR A 1 209 ? -5.51425 30.63216 3.92017 1.000 50.67468 -162 THR A N 1
ATOM 3129 C CA . THR A 1 209 ? -4.09839 30.52527 4.24582 1.000 48.70391 -162 THR A CA 1
ATOM 3130 C C . THR A 1 209 ? -3.78390 29.12742 4.76396 1.000 48.04154 -162 THR A C 1
ATOM 3131 O O . THR A 1 209 ? -4.41664 28.64546 5.70669 1.000 46.19360 -162 THR A O 1
ATOM 3142 N N . ASP A 1 210 ? -2.80803 28.47540 4.14538 1.000 49.84794 -161 ASP A N 1
ATOM 3143 C CA . ASP A 1 210 ? -2.37590 27.14591 4.55427 1.000 47.27813 -161 ASP A CA 1
ATOM 3144 C C . ASP A 1 210 ? -0.91013 27.21225 4.98883 1.000 45.56965 -161 ASP A C 1
ATOM 3145 O O . ASP A 1 210 ? -0.33220 28.29355 5.13395 1.000 46.50778 -161 ASP A O 1
ATOM 3154 N N . TYR A 1 211 ? -0.30768 26.04108 5.20348 1.000 45.44646 -160 TYR A N 1
ATOM 3155 C CA . TYR A 1 211 ? 1.05714 26.00503 5.71741 1.000 44.60310 -160 TYR A CA 1
ATOM 3156 C C . TYR A 1 211 ? 2.03646 26.63880 4.73461 1.000 45.20650 -160 TYR A C 1
ATOM 3157 O O . TYR A 1 211 ? 2.86357 27.47471 5.11743 1.000 44.41057 -160 TYR A O 1
ATOM 3175 N N . SER A 1 212 ? 1.95671 26.25426 3.45709 1.000 46.03526 -159 SER A N 1
ATOM 3176 C CA A SER A 1 212 ? 2.91838 26.74730 2.47543 0.340 47.20216 -159 SER A CA 1
ATOM 3177 C CA B SER A 1 212 ? 2.92302 26.74777 2.48113 0.660 47.14688 -159 SER A CA 1
ATOM 3178 C C . SER A 1 212 ? 2.76159 28.24553 2.24502 1.000 45.86221 -159 SER A C 1
ATOM 3179 O O . SER A 1 212 ? 3.75589 28.96227 2.08206 1.000 47.39217 -159 SER A O 1
ATOM 3194 N N . ILE A 1 213 ? 1.52140 28.73763 2.22150 1.000 43.79790 -158 ILE A N 1
ATOM 3195 C CA . ILE A 1 213 ? 1.29733 30.16301 1.99873 1.000 47.41235 -158 ILE A CA 1
ATOM 3196 C C . ILE A 1 213 ? 1.86696 30.97723 3.15392 1.000 49.70006 -158 ILE A C 1
ATOM 3197 O O . ILE A 1 213 ? 2.56577 31.97726 2.94830 1.000 50.18272 -158 ILE A O 1
ATOM 3213 N N . ALA A 1 214 ? 1.57051 30.56698 4.38787 1.000 46.83189 -157 ALA A N 1
ATOM 3214 C CA . ALA A 1 214 ? 2.06261 31.30941 5.54206 1.000 48.12574 -157 ALA A CA 1
ATOM 3215 C C . ALA A 1 214 ? 3.58189 31.25110 5.62799 1.000 47.61433 -157 ALA A C 1
ATOM 3216 O O . ALA A 1 214 ? 4.22425 32.23442 6.01538 1.000 46.96899 -157 ALA A O 1
ATOM 3223 N N . GLU A 1 215 ? 4.17619 30.10831 5.27439 1.000 47.30405 -156 GLU A N 1
ATOM 3224 C CA . GLU A 1 215 ? 5.63113 29.99860 5.30702 1.000 46.00205 -156 GLU A CA 1
ATOM 3225 C C . GLU A 1 215 ? 6.26391 30.90247 4.25694 1.000 47.44214 -156 GLU A C 1
ATOM 3226 O O . GLU A 1 215 ? 7.18896 31.66723 4.55409 1.000 47.27337 -156 GLU A O 1
ATOM 3238 N N . ALA A 1 216 ? 5.77731 30.82557 3.01648 1.000 46.30046 -155 ALA A N 1
ATOM 3239 C CA . ALA A 1 216 ? 6.32058 31.67959 1.96761 1.000 50.26133 -155 ALA A CA 1
ATOM 3240 C C . ALA A 1 216 ? 6.14520 33.14807 2.32268 1.000 47.20983 -155 ALA A C 1
ATOM 3241 O O . ALA A 1 216 ? 7.07662 33.94774 2.17448 1.000 47.51362 -155 ALA A O 1
ATOM 3248 N N . ALA A 1 217 ? 4.96234 33.51811 2.81008 1.000 46.67175 -154 ALA A N 1
ATOM 3249 C CA . ALA A 1 217 ? 4.71340 34.91466 3.14066 1.000 50.73792 -154 ALA A CA 1
ATOM 3250 C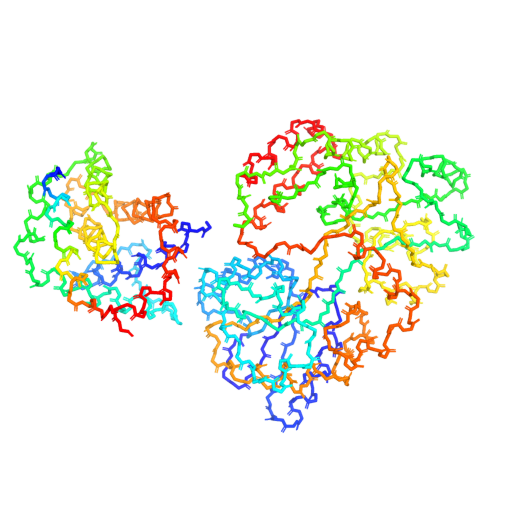 C . ALA A 1 217 ? 5.70804 35.42530 4.17505 1.000 49.40586 -154 ALA A C 1
ATOM 3251 O O . ALA A 1 217 ? 6.25089 36.52651 4.03038 1.000 48.25368 -154 ALA A O 1
ATOM 3258 N N . PHE A 1 218 ? 5.96836 34.63990 5.22367 1.000 47.57101 -153 PHE A N 1
ATOM 3259 C CA . PHE A 1 218 ? 6.86108 35.11129 6.27729 1.000 47.28157 -153 PHE A CA 1
ATOM 3260 C C . PHE A 1 218 ? 8.31764 35.06813 5.83051 1.000 48.65257 -153 PHE A C 1
ATOM 3261 O O . PHE A 1 218 ? 9.08060 36.01222 6.06711 1.000 48.42598 -153 PHE A O 1
ATOM 3278 N N . ASN A 1 219 ? 8.73313 33.96589 5.20731 1.000 45.96494 -152 ASN A N 1
ATOM 3279 C CA . ASN A 1 219 ? 10.12864 33.81910 4.81659 1.000 47.39983 -152 ASN A CA 1
ATOM 3280 C C . ASN A 1 219 ? 10.51668 34.75014 3.67516 1.000 49.65576 -152 ASN A C 1
ATOM 3281 O O . ASN A 1 219 ? 11.71337 34.91309 3.41649 1.000 49.23686 -152 ASN A O 1
ATOM 3292 N N . LYS A 1 220 ? 9.54608 35.36818 3.00116 1.000 54.60775 -151 LYS A N 1
ATOM 3293 C CA . LYS A 1 220 ? 9.80945 36.37557 1.98193 1.000 52.30546 -151 LYS A CA 1
ATOM 3294 C C . LYS A 1 220 ? 9.69160 37.79976 2.51092 1.000 53.17175 -151 LYS A C 1
ATOM 3295 O O . LYS A 1 220 ? 9.83985 38.74907 1.73411 1.000 58.50681 -151 LYS A O 1
ATOM 3314 N N . GLY A 1 221 ? 9.42329 37.97070 3.80496 1.000 53.50609 -150 GLY A N 1
ATOM 3315 C CA . GLY A 1 221 ? 9.30753 39.29154 4.38849 1.000 50.11717 -150 GLY A CA 1
ATOM 3316 C C . GLY A 1 221 ? 7.99353 39.99311 4.14136 1.000 49.41037 -150 GLY A C 1
ATOM 3317 O O . GLY A 1 221 ? 7.92253 41.21639 4.29666 1.000 56.18946 -150 GLY A O 1
ATOM 3321 N N . GLU A 1 222 ? 6.94376 39.25756 3.76657 1.000 49.67980 -149 GLU A N 1
ATOM 3322 C CA . GLU A 1 222 ? 5.65535 39.85783 3.44039 1.000 50.35618 -149 GLU A CA 1
ATOM 3323 C C . GLU A 1 222 ? 4.72058 39.97436 4.63866 1.000 51.06868 -149 GLU A C 1
ATOM 3324 O O . GLU A 1 222 ? 3.75559 40.74634 4.57794 1.000 49.57543 -149 GLU A O 1
ATOM 3336 N N . THR A 1 223 ? 4.97246 39.22724 5.71336 1.000 46.79858 -148 THR A N 1
ATOM 3337 C CA . THR A 1 223 ? 4.16636 39.30014 6.92435 1.000 49.02631 -148 THR A CA 1
ATOM 3338 C C . THR A 1 223 ? 5.09736 39.33367 8.12831 1.000 49.32819 -148 THR A C 1
ATOM 3339 O O . THR A 1 223 ? 6.19149 38.76106 8.10370 1.000 47.43459 -148 THR A O 1
ATOM 3350 N N . ALA A 1 224 ? 4.65274 40.01790 9.18513 1.000 48.27245 -147 ALA A N 1
ATOM 3351 C CA . ALA A 1 224 ? 5.50715 40.26907 10.33625 1.000 48.01646 -147 ALA A CA 1
ATOM 3352 C C . ALA A 1 224 ? 5.54285 39.10564 11.31750 1.000 48.84037 -147 ALA A C 1
ATOM 3353 O O . ALA A 1 224 ? 6.52084 38.97310 12.06207 1.000 48.81773 -147 ALA A O 1
ATOM 3360 N N . MET A 1 225 ? 4.51219 38.26500 11.33731 1.000 47.95376 -146 MET A N 1
ATOM 3361 C CA . MET A 1 225 ? 4.42241 37.19289 12.31420 1.000 46.76195 -146 MET A CA 1
ATOM 3362 C C . MET A 1 225 ? 3.83924 35.94086 11.67939 1.000 46.19632 -146 MET A C 1
ATOM 3363 O O . MET A 1 225 ? 3.02473 36.00867 10.75565 1.000 47.70736 -146 MET A O 1
ATOM 3377 N N . THR A 1 226 ? 4.27547 34.79336 12.18997 1.000 42.26546 -145 THR A N 1
ATOM 3378 C CA . THR A 1 226 ? 3.70364 33.50372 11.83852 1.000 43.50751 -145 THR A CA 1
ATOM 3379 C C . THR A 1 226 ? 3.71684 32.63130 13.08617 1.000 44.00268 -145 THR A C 1
ATOM 3380 O O . THR A 1 226 ? 4.40866 32.92283 14.06504 1.000 42.95053 -145 THR A O 1
ATOM 3391 N N . ILE A 1 227 ? 2.93523 31.55817 13.04687 1.000 44.64749 -144 ILE A N 1
ATOM 3392 C CA . ILE A 1 227 ? 2.82891 30.61390 14.15330 1.000 43.32269 -144 ILE A CA 1
ATOM 3393 C C . ILE A 1 227 ? 3.28404 29.25811 13.63973 1.000 43.62096 -144 ILE A C 1
ATOM 3394 O O . ILE A 1 227 ? 2.68158 28.71007 12.70817 1.000 42.32572 -144 ILE A O 1
ATOM 3410 N N . ASN A 1 228 ? 4.34136 28.71734 14.24064 1.000 41.77691 -143 ASN A N 1
ATOM 3411 C CA . ASN A 1 228 ? 4.93701 27.49200 13.72867 1.000 42.46545 -143 ASN A CA 1
ATOM 3412 C C . ASN A 1 228 ? 5.80859 26.86269 14.80421 1.000 43.83868 -143 ASN A C 1
ATOM 3413 O O . ASN A 1 228 ? 6.06933 27.45782 15.85263 1.000 41.18491 -143 ASN A O 1
ATOM 3424 N N . GLY A 1 229 ? 6.25518 25.63922 14.52315 1.000 40.74545 -142 GLY A N 1
ATOM 3425 C CA . GLY A 1 229 ? 7.08711 24.89409 15.43589 1.000 41.55423 -142 GLY A CA 1
ATOM 3426 C C . GLY A 1 229 ? 8.54494 24.89728 15.02336 1.000 42.36175 -142 GLY A C 1
ATOM 3427 O O . GLY A 1 229 ? 8.93639 25.53714 14.04203 1.000 42.85270 -142 GLY A O 1
ATOM 3431 N N . PRO A 1 230 ? 9.38043 24.16938 15.76990 1.000 41.44134 -141 PRO A N 1
ATOM 3432 C CA . PRO A 1 230 ? 10.82891 24.22190 15.50569 1.000 40.58145 -141 PRO A CA 1
ATOM 3433 C C . PRO A 1 230 ? 11.22965 23.68492 14.14342 1.000 44.58290 -141 PRO A C 1
ATOM 3434 O O . PRO A 1 230 ? 12.23834 24.13683 13.58647 1.000 45.10110 -141 PRO A O 1
ATOM 3445 N N . TRP A 1 231 ? 10.48122 22.73136 13.58632 1.000 43.24430 -140 TRP A N 1
ATOM 3446 C CA . TRP A 1 231 ? 10.82223 22.20490 12.27075 1.000 43.85927 -140 TRP A CA 1
ATOM 3447 C C . TRP A 1 231 ? 10.94410 23.29764 11.21665 1.000 44.82951 -140 TRP A C 1
ATOM 3448 O O . TRP A 1 231 ? 11.64323 23.10544 10.21514 1.000 44.61770 -140 TRP A O 1
ATOM 3469 N N . ALA A 1 232 ? 10.28818 24.43946 11.41765 1.000 43.99885 -139 ALA A N 1
ATOM 3470 C CA . ALA A 1 232 ? 10.24801 25.50001 10.42139 1.000 45.87362 -139 ALA A CA 1
ATOM 3471 C C . ALA A 1 232 ? 11.42347 26.46331 10.50708 1.000 46.22814 -139 ALA A C 1
ATOM 3472 O O . ALA A 1 232 ? 11.60342 27.27366 9.59246 1.000 45.72196 -139 ALA A O 1
ATOM 3479 N N . TRP A 1 233 ? 12.22713 26.40044 11.57089 1.000 46.66874 -138 TRP A N 1
ATOM 3480 C CA . TRP A 1 233 ? 13.29614 27.38075 11.72905 1.000 47.31884 -138 TRP A CA 1
ATOM 3481 C C . TRP A 1 233 ? 14.35299 27.24704 10.63892 1.000 47.99650 -138 TRP A C 1
ATOM 3482 O O . TRP A 1 233 ? 14.95810 28.24916 10.24146 1.000 47.28860 -138 TRP A O 1
ATOM 3503 N N . SER A 1 234 ? 14.59069 26.02949 10.14656 1.000 48.38782 -137 SER A N 1
ATOM 3504 C CA . SER A 1 234 ? 15.61821 25.83365 9.12951 1.000 49.40146 -137 SER A CA 1
ATOM 3505 C C . SER A 1 234 ? 15.37889 26.73555 7.92650 1.000 48.86195 -137 SER A C 1
ATOM 3506 O O . SER A 1 234 ? 16.28699 27.44052 7.47168 1.000 46.98195 -137 SER A O 1
ATOM 3514 N N . ASN A 1 235 ? 14.15680 26.72278 7.39279 1.000 48.10681 -136 ASN A N 1
ATOM 3515 C CA . ASN A 1 235 ? 13.87481 27.51154 6.20044 1.000 47.60157 -136 ASN A CA 1
ATOM 3516 C C . ASN A 1 235 ? 13.94025 29.00539 6.48590 1.000 49.16026 -136 ASN A C 1
ATOM 3517 O O . ASN A 1 235 ? 14.33016 29.78223 5.60697 1.000 47.18355 -136 ASN A O 1
ATOM 3528 N N . ILE A 1 236 ? 13.57046 29.42932 7.69749 1.000 47.77134 -135 ILE A N 1
ATOM 3529 C CA . ILE A 1 236 ? 13.69915 30.84081 8.04748 1.000 48.44048 -135 ILE A CA 1
ATOM 3530 C C . ILE A 1 236 ? 15.16589 31.25561 8.01042 1.000 49.28914 -135 ILE A C 1
ATOM 3531 O O . ILE A 1 236 ? 15.51796 32.31225 7.47275 1.000 49.17403 -135 ILE A O 1
ATOM 3547 N N . ASP A 1 237 ? 16.04252 30.43509 8.59767 1.000 49.76469 -134 ASP A N 1
ATOM 3548 C CA . ASP A 1 237 ? 17.47562 30.68936 8.49379 1.000 53.00146 -134 ASP A CA 1
ATOM 3549 C C . ASP A 1 237 ? 17.89013 30.86936 7.03837 1.000 49.80172 -134 ASP A C 1
ATOM 3550 O O . ASP A 1 237 ? 18.59119 31.82429 6.68795 1.000 48.93181 -134 ASP A O 1
ATOM 3559 N N . THR A 1 238 ? 17.46528 29.94490 6.17631 1.000 49.70141 -133 THR A N 1
ATOM 3560 C CA . THR A 1 238 ? 17.84250 30.00814 4.76967 1.000 50.67452 -133 THR A CA 1
ATOM 3561 C C . THR A 1 238 ? 17.36203 31.29987 4.12115 1.000 52.48786 -133 THR A C 1
ATOM 3562 O O . THR A 1 238 ? 18.06661 31.88420 3.28885 1.000 56.15722 -133 THR A O 1
ATOM 3573 N N . SER A 1 239 ? 16.16449 31.76079 4.48688 1.000 50.12707 -132 SER A N 1
ATOM 3574 C CA . SER A 1 239 ? 15.62372 32.99219 3.92777 1.000 50.50061 -132 SER A CA 1
ATOM 3575 C C . SER A 1 239 ? 16.33831 34.23904 4.43396 1.000 53.79291 -132 SER A C 1
ATOM 3576 O O . SER A 1 239 ? 16.12376 35.32104 3.87697 1.000 55.95606 -132 SER A O 1
ATOM 3584 N N . LYS A 1 240 ? 17.16704 34.12016 5.46992 1.000 54.87664 -131 LYS A N 1
ATOM 3585 C CA . LYS A 1 240 ? 17.92919 35.20598 6.07900 1.000 60.61273 -131 LYS A CA 1
ATOM 3586 C C . LYS A 1 240 ? 17.05851 36.20465 6.83205 1.000 56.03215 -131 LYS A C 1
ATOM 3587 O O . LYS A 1 240 ? 17.59130 37.19128 7.35893 1.000 60.35276 -131 LYS A O 1
ATOM 3606 N N . VAL A 1 241 ? 15.74317 35.99150 6.90595 1.000 54.66888 -130 VAL A N 1
ATOM 3607 C CA . VAL A 1 241 ? 14.89414 36.88815 7.67880 1.000 55.41476 -130 VAL A CA 1
ATOM 3608 C C . VAL A 1 241 ? 15.40303 36.93941 9.11140 1.000 57.86814 -130 VAL A C 1
ATOM 3609 O O . VAL A 1 241 ? 15.59203 35.90254 9.75935 1.000 60.07277 -130 VAL A O 1
ATOM 3622 N N . ASN A 1 242 ? 15.64467 38.14897 9.60666 1.000 59.19222 -129 ASN A N 1
ATOM 3623 C CA . ASN A 1 242 ? 16.05071 38.35470 10.99556 1.000 58.15809 -129 ASN A CA 1
ATOM 3624 C C . ASN A 1 242 ? 14.83150 38.12821 11.87930 1.000 57.85020 -129 ASN A C 1
ATOM 3625 O O . ASN A 1 242 ? 13.98638 39.01287 12.03050 1.000 59.76800 -129 ASN A O 1
ATOM 3636 N N . TYR A 1 243 ? 14.73107 36.93622 12.46460 1.000 55.40467 -128 TYR A N 1
ATOM 3637 C CA . TYR A 1 243 ? 13.52365 36.50863 13.14967 1.000 53.46227 -128 TYR A CA 1
ATOM 3638 C C . TYR A 1 243 ? 13.79281 36.22159 14.61913 1.000 54.57580 -128 TYR A C 1
ATOM 3639 O O . TYR A 1 243 ? 14.93440 36.02472 15.04484 1.000 54.19790 -128 TYR A O 1
ATOM 3657 N N . GLY A 1 244 ? 12.70340 36.20578 15.38803 1.000 53.25444 -127 GLY A N 1
ATOM 3658 C CA . GLY A 1 244 ? 12.75216 35.78746 16.76745 1.000 52.53859 -127 GLY A CA 1
ATOM 3659 C C . GLY A 1 244 ? 11.62603 34.81591 17.06231 1.000 48.92297 -127 GLY A C 1
ATOM 3660 O O . GLY A 1 244 ? 10.64264 34.72120 16.32737 1.000 46.34944 -127 GLY A O 1
ATOM 3664 N N . VAL A 1 245 ? 11.79202 34.08652 18.16083 1.000 46.61597 -126 VAL A N 1
ATOM 3665 C CA . VAL A 1 245 ? 10.81986 33.10055 18.61857 1.000 45.94533 -126 VAL A CA 1
ATOM 3666 C C . VAL A 1 245 ? 10.48270 33.44004 20.06220 1.000 47.95744 -126 VAL A C 1
ATOM 3667 O O . VAL A 1 245 ? 11.38058 33.50813 20.91071 1.000 45.26392 -126 VAL A O 1
ATOM 3680 N N . THR A 1 246 ? 9.19824 33.65836 20.34293 1.000 47.87473 -125 THR A N 1
ATOM 3681 C CA . THR A 1 246 ? 8.78769 34.17101 21.63841 1.000 44.74640 -125 THR A CA 1
ATOM 3682 C C . THR A 1 246 ? 7.46320 33.54600 22.05383 1.000 47.24779 -125 THR A C 1
ATOM 3683 O O . THR A 1 246 ? 6.84491 32.77865 21.30779 1.000 46.00184 -125 THR A O 1
ATOM 3694 N N . VAL A 1 247 ? 7.03684 33.89207 23.27284 1.000 48.95539 -124 VAL A N 1
ATOM 3695 C CA . VAL A 1 247 ? 5.78077 33.39115 23.81050 1.000 47.23690 -124 VAL A CA 1
ATOM 3696 C C . VAL A 1 247 ? 4.62656 33.81746 22.91777 1.000 46.47652 -124 VAL A C 1
ATOM 3697 O O . VAL A 1 247 ? 4.62732 34.91150 22.33889 1.000 46.26703 -124 VAL A O 1
ATOM 3710 N N . LEU A 1 248 ? 3.62843 32.94691 22.80456 1.000 50.49665 -123 LEU A N 1
ATOM 3711 C CA . LEU A 1 248 ? 2.45475 33.25692 22.00968 1.000 49.10127 -123 LEU A CA 1
ATOM 3712 C C . LEU A 1 248 ? 1.67062 34.40506 22.64144 1.000 52.26649 -123 LEU A C 1
ATOM 3713 O O . LEU A 1 248 ? 1.80018 34.67824 23.83821 1.000 52.69745 -123 LEU A O 1
ATOM 3729 N N . PRO A 1 249 ? 0.84500 35.09439 21.85325 1.000 54.39756 -122 PRO A N 1
ATOM 3730 C CA . PRO A 1 249 ? 0.05803 36.19928 22.41332 1.000 53.88045 -122 PRO A CA 1
ATOM 3731 C C . PRO A 1 249 ? -1.00927 35.69277 23.37191 1.000 52.45849 -122 PRO A C 1
ATOM 3732 O O . PRO A 1 249 ? -1.58957 34.62193 23.17757 1.000 49.38485 -122 PRO A O 1
ATOM 3743 N N . THR A 1 250 ? -1.26148 36.47769 24.41611 1.000 51.92083 -121 THR A N 1
ATOM 3744 C CA . THR A 1 250 ? -2.32866 36.17579 25.35583 1.000 53.66309 -121 THR A CA 1
ATOM 3745 C C . THR A 1 250 ? -3.68394 36.52545 24.74551 1.000 52.94733 -121 THR A C 1
ATOM 3746 O O . THR A 1 250 ? -3.78807 37.33635 23.82072 1.000 53.87213 -121 THR A O 1
ATOM 3757 N N . PHE A 1 251 ? -4.73132 35.89448 25.27292 1.000 50.19475 -120 PHE A N 1
ATOM 3758 C CA . PHE A 1 251 ? -6.10238 36.16998 24.85982 1.000 56.09509 -120 PHE A CA 1
ATOM 3759 C C . PHE A 1 251 ? -6.96476 36.32237 26.10260 1.000 57.80727 -120 PHE A C 1
ATOM 3760 O O . PHE A 1 251 ? -7.07808 35.38511 26.89991 1.000 58.31412 -120 PHE A O 1
ATOM 3777 N N . LYS A 1 252 ? -7.57740 37.49670 26.25879 1.000 56.56848 -119 LYS A N 1
ATOM 3778 C CA . LYS A 1 252 ? -8.36633 37.81478 27.44928 1.000 60.31659 -119 LYS A CA 1
ATOM 3779 C C . LYS A 1 252 ? -7.53312 37.62042 28.71487 1.000 60.84313 -119 LYS A C 1
ATOM 3780 O O . LYS A 1 252 ? -7.99679 37.07186 29.71674 1.000 65.21020 -119 LYS A O 1
ATOM 3799 N N . GLY A 1 253 ? -6.28281 38.07948 28.66447 1.000 62.04075 -118 GLY A N 1
ATOM 3800 C CA . GLY A 1 253 ? -5.37072 37.95573 29.78096 1.000 62.76120 -118 GLY A CA 1
ATOM 3801 C C . GLY A 1 253 ? -4.87929 36.55507 30.06415 1.000 62.82005 -118 GLY A C 1
ATOM 3802 O O . GLY A 1 253 ? -4.05173 36.38031 30.96657 1.000 64.13373 -118 GLY A O 1
ATOM 3806 N N . GLN A 1 254 ? -5.35614 35.55217 29.32912 1.000 61.73700 -117 GLN A N 1
ATOM 3807 C CA . GLN A 1 254 ? -4.95297 34.16889 29.54314 1.000 61.53676 -117 GLN A CA 1
ATOM 3808 C C . GLN A 1 254 ? -3.90088 33.76187 28.51992 1.000 61.60729 -117 GLN A C 1
ATOM 3809 O O . GLN A 1 254 ? -4.00044 34.13889 27.34740 1.000 59.39609 -117 GLN A O 1
ATOM 3823 N N . PRO A 1 255 ? -2.88057 32.99685 28.89858 1.000 60.98442 -116 PRO A N 1
ATOM 3824 C CA . PRO A 1 255 ? -1.88029 32.58375 27.91081 1.000 57.90892 -116 PRO A CA 1
ATOM 3825 C C . PRO A 1 255 ? -2.48918 31.67621 26.85875 1.000 56.29643 -116 PRO A C 1
ATOM 3826 O O . PRO A 1 255 ? -3.39417 30.88482 27.13394 1.000 57.00484 -116 PRO A O 1
ATOM 3837 N N . SER A 1 256 ? -1.98405 31.79940 25.63485 1.000 52.72744 -115 SER A N 1
ATOM 3838 C CA . SER A 1 256 ? -2.29154 30.79752 24.62538 1.000 53.48892 -115 SER A CA 1
ATOM 3839 C C . SER A 1 256 ? -1.79172 29.44533 25.11464 1.000 52.03548 -115 SER A C 1
ATOM 3840 O O . SER A 1 256 ? -0.72113 29.34462 25.72164 1.000 53.58153 -115 SER A O 1
ATOM 3848 N N . LYS A 1 257 ? -2.58587 28.40177 24.87192 1.000 53.61747 -114 LYS A N 1
ATOM 3849 C CA . LYS A 1 257 ? -2.31762 27.06072 25.38639 1.000 52.14418 -114 LYS A CA 1
ATOM 3850 C C . LYS A 1 257 ? -2.20358 26.09644 24.21360 1.000 48.80156 -114 LYS A C 1
ATOM 3851 O O . LYS A 1 257 ? -3.17563 25.41422 23.85611 1.000 50.54235 -114 LYS A O 1
ATOM 3870 N N . PRO A 1 258 ? -1.02916 26.01284 23.59294 1.000 49.31353 -113 PRO A N 1
ATOM 3871 C CA . PRO A 1 258 ? -0.85755 25.07644 22.47726 1.000 48.43408 -113 PRO A CA 1
ATOM 3872 C C . PRO A 1 258 ? -0.87373 23.63480 22.95405 1.000 49.32353 -113 PRO A C 1
ATOM 3873 O O . PRO A 1 258 ? -0.38696 23.31270 24.03952 1.000 49.02909 -113 PRO A O 1
ATOM 3884 N N . PHE A 1 259 ? -1.43909 22.75996 22.13085 1.000 45.92523 -112 PHE A N 1
ATOM 3885 C CA . PHE A 1 259 ? -1.40948 21.32939 22.41506 1.000 47.75689 -112 PHE A CA 1
ATOM 3886 C C . PHE A 1 259 ? -0.00566 20.80945 22.11324 1.000 46.84756 -112 PHE A C 1
ATOM 3887 O O . PHE A 1 259 ? 0.49190 20.96214 20.99124 1.000 49.24567 -112 PHE A O 1
ATOM 3904 N N . VAL A 1 260 ? 0.62437 20.19618 23.10794 1.000 48.00178 -111 VAL A N 1
ATOM 3905 C CA . VAL A 1 260 ? 2.03039 19.82230 23.03275 1.000 44.43014 -111 VAL A CA 1
ATOM 3906 C C . VAL A 1 260 ? 2.14579 18.40903 22.48522 1.000 46.24493 -111 VAL A C 1
ATOM 3907 O O . VAL A 1 260 ? 1.52041 17.47392 23.00178 1.000 45.73822 -111 VAL A O 1
ATOM 3920 N N . GLY A 1 261 ? 2.95391 18.25284 21.44021 1.000 41.78582 -110 GLY A N 1
ATOM 3921 C CA . GLY A 1 261 ? 3.17622 16.96714 20.80753 1.000 42.95856 -110 GLY A CA 1
ATOM 3922 C C . GLY A 1 261 ? 4.54306 16.40323 21.14224 1.000 40.36163 -110 GLY A C 1
ATOM 3923 O O . GLY A 1 261 ? 5.49756 17.14899 21.39186 1.000 41.34037 -110 GLY A O 1
ATOM 3927 N N . VAL A 1 262 ? 4.63256 15.08052 21.14448 1.000 38.63794 -109 VAL A N 1
ATOM 3928 C CA . VAL A 1 262 ? 5.87732 14.36261 21.37587 1.000 39.04066 -109 VAL A CA 1
ATOM 3929 C C . VAL A 1 262 ? 6.11932 13.51855 20.13303 1.000 39.96166 -109 VAL A C 1
ATOM 3930 O O . VAL A 1 262 ? 5.50209 12.46043 19.95887 1.000 40.33493 -109 VAL A O 1
ATOM 3943 N N . LEU A 1 263 ? 6.99999 13.98579 19.25599 1.000 40.06625 -108 LEU A N 1
ATOM 3944 C CA . LEU A 1 263 ? 7.39131 13.18850 18.10253 1.000 40.27227 -108 LEU A CA 1
ATOM 3945 C C . LEU A 1 263 ? 7.87033 11.82400 18.57362 1.000 40.67705 -108 LEU A C 1
ATOM 3946 O O . LEU A 1 263 ? 8.77321 11.72748 19.40939 1.000 40.72752 -108 LEU A O 1
ATOM 3962 N N . SER A 1 264 ? 7.25485 10.76876 18.04809 1.000 40.22330 -107 SER A N 1
ATOM 3963 C CA . SER A 1 264 ? 7.52049 9.41929 18.51734 1.000 39.83069 -107 SER A CA 1
ATOM 3964 C C . SER A 1 264 ? 7.69122 8.49004 17.32892 1.000 43.10522 -107 SER A C 1
ATOM 3965 O O . SER A 1 264 ? 7.20739 8.76000 16.22703 1.000 39.34411 -107 SER A O 1
ATOM 3973 N N . ALA A 1 265 ? 8.38272 7.37866 17.57394 1.000 40.95434 -106 ALA A N 1
ATOM 3974 C CA . ALA A 1 265 ? 8.65523 6.36657 16.55961 1.000 40.44646 -106 ALA A CA 1
ATOM 3975 C C . ALA A 1 265 ? 8.05770 5.04785 17.03231 1.000 41.28370 -106 ALA A C 1
ATOM 3976 O O . ALA A 1 265 ? 8.53823 4.45752 18.00641 1.000 41.42196 -106 ALA A O 1
ATOM 3983 N N . GLY A 1 266 ? 7.00984 4.59445 16.35284 1.000 41.01973 -105 GLY A N 1
ATOM 3984 C CA . GLY A 1 266 ? 6.40621 3.30652 16.62680 1.000 41.63154 -105 GLY A CA 1
ATOM 3985 C C . GLY A 1 266 ? 6.88330 2.25728 15.64015 1.000 42.15298 -105 GLY A C 1
ATOM 3986 O O . GLY A 1 266 ? 7.26138 2.57021 14.51305 1.000 37.10486 -105 GLY A O 1
ATOM 3990 N N . ILE A 1 267 ? 6.86237 1.00044 16.07801 1.000 40.83750 -104 ILE A N 1
ATOM 3991 C CA . ILE A 1 267 ? 7.31301 -0.12732 15.27097 1.000 40.58170 -104 ILE A CA 1
ATOM 3992 C C . ILE A 1 267 ? 6.09567 -0.91511 14.80791 1.000 40.33258 -104 ILE A C 1
ATOM 3993 O O . ILE A 1 267 ? 5.23314 -1.27838 15.61750 1.000 40.74703 -104 ILE A O 1
ATOM 4009 N N . ASN A 1 268 ? 6.03130 -1.17453 13.50451 1.000 41.55930 -103 ASN A N 1
ATOM 4010 C CA . ASN A 1 268 ? 4.92827 -1.92767 12.92205 1.000 41.83461 -103 ASN A CA 1
ATOM 4011 C C . ASN A 1 268 ? 4.86532 -3.32834 13.51524 1.000 39.71624 -103 ASN A C 1
ATOM 4012 O O . ASN A 1 268 ? 5.83846 -4.08477 13.45351 1.000 38.53263 -103 ASN A O 1
ATOM 4023 N N . ALA A 1 269 ? 3.70638 -3.68154 14.07036 1.000 40.92858 -102 ALA A N 1
ATOM 4024 C CA . ALA A 1 269 ? 3.55680 -4.98763 14.69829 1.000 46.32133 -102 ALA A CA 1
ATOM 4025 C C . ALA A 1 269 ? 3.65653 -6.12794 13.69262 1.000 47.92576 -102 ALA A C 1
ATOM 4026 O O . ALA A 1 269 ? 3.94168 -7.26263 14.08879 1.000 49.05466 -102 ALA A O 1
ATOM 4033 N N . ALA A 1 270 ? 3.44319 -5.85585 12.40912 1.000 44.69186 -101 ALA A N 1
ATOM 4034 C CA . ALA A 1 270 ? 3.53437 -6.87929 11.37799 1.000 46.66902 -101 ALA A CA 1
ATOM 4035 C C . ALA A 1 270 ? 4.90929 -6.94766 10.72953 1.000 46.27371 -101 ALA A C 1
ATOM 4036 O O . ALA A 1 270 ? 5.11593 -7.77551 9.83595 1.000 47.60203 -101 ALA A O 1
ATOM 4043 N N . SER A 1 271 ? 5.84637 -6.10604 11.15275 1.000 45.06045 -100 SER A N 1
ATOM 4044 C CA . SER A 1 271 ? 7.16126 -6.09121 10.53193 1.000 45.21060 -100 SER A CA 1
ATOM 4045 C C . SER A 1 271 ? 7.96747 -7.31306 10.96464 1.000 43.01567 -100 SER A C 1
ATOM 4046 O O . SER A 1 271 ? 7.92969 -7.69865 12.13745 1.000 44.47374 -100 SER A O 1
ATOM 4054 N N . PRO A 1 272 ? 8.70506 -7.94211 10.04663 1.000 42.60583 -99 PRO A N 1
ATOM 4055 C CA . PRO A 1 272 ? 9.65856 -8.98232 10.44672 1.000 40.32907 -99 PRO A CA 1
ATOM 4056 C C . PRO A 1 272 ? 10.99027 -8.43228 10.92593 1.000 41.87745 -99 PRO A C 1
ATOM 4057 O O . PRO A 1 272 ? 11.89436 -9.22088 11.22657 1.000 45.64290 -99 PRO A O 1
ATOM 4068 N N . ASN A 1 273 ? 11.12655 -7.10728 11.00077 1.000 41.18496 -98 ASN A N 1
ATOM 4069 C CA . ASN A 1 273 ? 12.37323 -6.44289 11.35616 1.000 43.13183 -98 ASN A CA 1
ATOM 4070 C C . ASN A 1 273 ? 12.26576 -5.70470 12.68937 1.000 41.24691 -98 ASN A C 1
ATOM 4071 O O . ASN A 1 273 ? 12.90897 -4.67087 12.88546 1.000 38.01205 -98 ASN A O 1
ATOM 4082 N N . LYS A 1 274 ? 11.45863 -6.22497 13.61691 1.000 40.38419 -97 LYS A N 1
ATOM 4083 C CA . LYS A 1 274 ? 11.18844 -5.49121 14.85018 1.000 43.31541 -97 LYS A CA 1
ATOM 4084 C C . LYS A 1 274 ? 12.45770 -5.27657 15.66803 1.000 42.11829 -97 LYS A C 1
ATOM 4085 O O . LYS A 1 274 ? 12.69392 -4.17478 16.17844 1.000 39.87846 -97 LYS A O 1
ATOM 4104 N N . GLU A 1 275 ? 13.28820 -6.31202 15.80712 1.000 37.76323 -96 GLU A N 1
ATOM 4105 C CA . GLU A 1 275 ? 14.51382 -6.15775 16.58487 1.000 42.26713 -96 GLU A CA 1
ATOM 4106 C C . GLU A 1 275 ? 15.50170 -5.23590 15.87922 1.000 41.24666 -96 GLU A C 1
ATOM 4107 O O . GLU A 1 275 ? 16.21331 -4.46369 16.53213 1.000 41.31381 -96 GLU A O 1
ATOM 4119 N N . LEU A 1 276 ? 15.56001 -5.29734 14.54730 1.000 43.75342 -95 LEU A N 1
ATOM 4120 C CA . LEU A 1 276 ? 16.41347 -4.37136 13.80916 1.000 42.89246 -95 LEU A CA 1
ATOM 4121 C C . LEU A 1 276 ? 15.98307 -2.92641 14.04183 1.000 39.73553 -95 LEU A C 1
ATOM 4122 O O . LEU A 1 276 ? 16.82677 -2.02901 14.15480 1.000 39.00562 -95 LEU A O 1
ATOM 4138 N N . ALA A 1 277 ? 14.67351 -2.68239 14.12844 1.000 38.98547 -94 ALA A N 1
ATOM 4139 C CA . ALA A 1 277 ? 14.19307 -1.33035 14.39266 1.000 40.07399 -94 ALA A CA 1
ATOM 4140 C C . ALA A 1 277 ? 14.60905 -0.85682 15.78096 1.000 41.80899 -94 ALA A C 1
ATOM 4141 O O . ALA A 1 277 ? 14.89902 0.32917 15.97778 1.000 37.41146 -94 ALA A O 1
ATOM 4148 N N . LYS A 1 278 ? 14.64417 -1.76735 16.75723 1.000 40.02530 -93 LYS A N 1
ATOM 4149 C CA . LYS A 1 278 ? 15.04618 -1.37993 18.10413 1.000 41.41333 -93 LYS A CA 1
ATOM 4150 C C . LYS A 1 278 ? 16.53183 -1.04430 18.15657 1.000 41.74315 -93 LYS A C 1
ATOM 4151 O O . LYS A 1 278 ? 16.93685 -0.10453 18.85193 1.000 38.10559 -93 LYS A O 1
ATOM 4170 N N . GLU A 1 279 ? 17.36041 -1.80542 17.43578 1.000 38.55904 -92 GLU A N 1
ATOM 4171 C CA . GLU A 1 279 ? 18.78095 -1.48098 17.35660 1.000 40.01327 -92 GLU A CA 1
ATOM 4172 C C . GLU A 1 279 ? 18.98416 -0.10161 16.74372 1.000 42.40553 -92 GLU A C 1
ATOM 4173 O O . GLU A 1 279 ? 19.72326 0.73090 17.28204 1.000 42.76006 -92 GLU A O 1
ATOM 4185 N N . PHE A 1 280 ? 18.32490 0.15909 15.61290 1.000 39.78165 -91 PHE A N 1
ATOM 4186 C CA . PHE A 1 280 ? 18.48630 1.44177 14.94048 1.000 38.95084 -91 PHE A CA 1
ATOM 4187 C C . PHE A 1 280 ? 18.03853 2.58973 15.83322 1.000 38.74726 -91 PHE A C 1
ATOM 4188 O O . PHE A 1 280 ? 18.73562 3.60180 15.96431 1.000 41.94190 -91 PHE A O 1
ATOM 4205 N N . LEU A 1 281 ? 16.86902 2.45083 16.45536 1.000 36.25804 -90 LEU A N 1
ATOM 4206 C CA . LEU A 1 281 ? 16.29770 3.56901 17.19679 1.000 39.51343 -90 LEU A CA 1
ATOM 4207 C C . LEU A 1 281 ? 17.05050 3.82600 18.49961 1.000 40.50255 -90 LEU A C 1
ATOM 4208 O O . LEU A 1 281 ? 17.32019 4.98328 18.84187 1.000 38.33118 -90 LEU A O 1
ATOM 4224 N N . GLU A 1 282 ? 17.40568 2.76711 19.23624 1.000 39.95041 -89 GLU A N 1
ATOM 4225 C CA . GLU A 1 282 ? 18.06964 2.95896 20.52477 1.000 43.13086 -89 GLU A CA 1
ATOM 4226 C C . GLU A 1 282 ? 19.53317 3.36271 20.35637 1.000 41.71369 -89 GLU A C 1
ATOM 4227 O O . GLU A 1 282 ? 20.05336 4.16604 21.13944 1.000 40.65464 -89 GLU A O 1
ATOM 4239 N N . ASN A 1 283 ? 20.21859 2.81418 19.35355 1.000 42.26802 -88 ASN A N 1
ATOM 4240 C CA . ASN A 1 283 ? 21.67223 2.88220 19.29282 1.000 42.14625 -88 ASN A CA 1
ATOM 4241 C C . ASN A 1 283 ? 22.20586 3.73952 18.15600 1.000 41.24568 -88 ASN A C 1
ATOM 4242 O O . ASN A 1 283 ? 23.42732 3.88100 18.03200 1.000 42.41944 -88 ASN A O 1
ATOM 4253 N N . TYR A 1 284 ? 21.33945 4.31746 17.32756 1.000 40.65434 -87 TYR A N 1
ATOM 4254 C CA . TYR A 1 284 ? 21.80548 5.19164 16.25723 1.000 42.03855 -87 TYR A CA 1
ATOM 4255 C C . TYR A 1 284 ? 21.02160 6.49463 16.24311 1.000 39.98530 -87 TYR A C 1
ATOM 4256 O O . TYR A 1 284 ? 21.61444 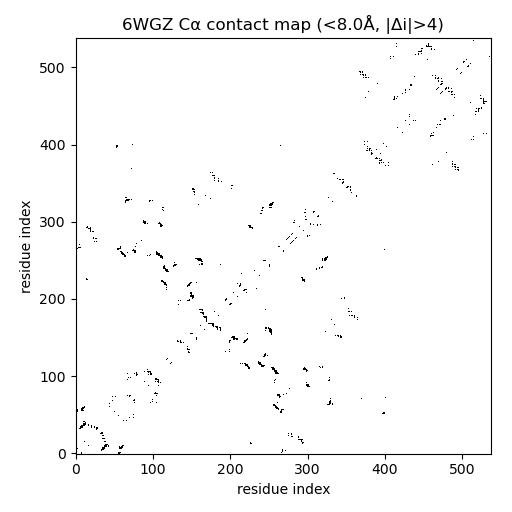7.57409 16.15898 1.000 40.58435 -87 TYR A O 1
ATOM 4274 N N . LEU A 1 285 ? 19.69423 6.41284 16.34031 1.000 38.17831 -86 LEU A N 1
ATOM 4275 C CA . LEU A 1 285 ? 18.89450 7.63174 16.33897 1.000 36.81111 -86 LEU A CA 1
ATOM 4276 C C . LEU A 1 285 ? 18.91981 8.31563 17.70250 1.000 38.97899 -86 LEU A C 1
ATOM 4277 O O . LEU A 1 285 ? 19.20788 9.51343 17.79733 1.000 37.13038 -86 LEU A O 1
ATOM 4293 N N . LEU A 1 286 ? 18.61993 7.57394 18.76826 1.000 38.92987 -85 LEU A N 1
ATOM 4294 C CA . LEU A 1 286 ? 18.51372 8.15637 20.10723 1.000 40.66470 -85 LEU A CA 1
ATOM 4295 C C . LEU A 1 286 ? 19.88362 8.18327 20.79029 1.000 40.06192 -85 LEU A C 1
ATOM 4296 O O . LEU A 1 286 ? 20.10092 7.66039 21.88406 1.000 36.69515 -85 LEU A O 1
ATOM 4312 N N . THR A 1 287 ? 20.81889 8.81785 20.09165 1.000 39.38973 -84 THR A N 1
ATOM 4313 C CA . THR A 1 287 ? 22.11981 9.18857 20.62312 1.000 40.99364 -84 THR A CA 1
ATOM 4314 C C . THR A 1 287 ? 22.32810 10.67030 20.33756 1.000 41.51090 -84 THR A C 1
ATOM 4315 O O . THR A 1 287 ? 21.56285 11.29251 19.59247 1.000 40.36157 -84 THR A O 1
ATOM 4326 N N . ASP A 1 288 ? 23.36914 11.24617 20.94200 1.000 39.40317 -83 ASP A N 1
ATOM 4327 C CA . ASP A 1 288 ? 23.69508 12.63952 20.65230 1.000 43.33835 -83 ASP A CA 1
ATOM 4328 C C . ASP A 1 288 ? 23.94507 12.83025 19.15916 1.000 45.62958 -83 ASP A C 1
ATOM 4329 O O . ASP A 1 288 ? 23.40497 13.75405 18.53701 1.000 42.39038 -83 ASP A O 1
ATOM 4338 N N . GLU A 1 289 ? 24.74927 11.94224 18.56093 1.000 45.37323 -82 GLU A N 1
ATOM 4339 C CA . GLU A 1 289 ? 25.08323 12.08007 17.14834 1.000 46.25822 -82 GLU A CA 1
ATOM 4340 C C . GLU A 1 289 ? 23.86208 11.85235 16.26624 1.000 44.15834 -82 GLU A C 1
ATOM 4341 O O . GLU A 1 289 ? 23.70982 12.50001 15.22461 1.000 45.60489 -82 GLU A O 1
ATOM 4353 N N . GLY A 1 290 ? 22.99334 10.91920 16.65546 1.000 43.77007 -81 GLY A N 1
ATOM 4354 C CA . GLY A 1 290 ? 21.81609 10.64428 15.85028 1.000 41.88030 -81 GLY A CA 1
ATOM 4355 C C . GLY A 1 290 ? 20.86204 11.82262 15.80467 1.000 43.64217 -81 GLY A C 1
ATOM 4356 O O . GLY A 1 290 ? 20.45931 12.26965 14.72646 1.000 42.89884 -81 GLY A O 1
ATOM 4360 N N . LEU A 1 291 ? 20.48863 12.34303 16.97508 1.000 40.32171 -80 LEU A N 1
ATOM 4361 C CA . LEU A 1 291 ? 19.54523 13.45307 17.01777 1.000 42.38176 -80 LEU A CA 1
ATOM 4362 C C . LEU A 1 291 ? 20.13012 14.71158 16.38767 1.000 43.64195 -80 LEU A C 1
ATOM 4363 O O . LEU A 1 291 ? 19.39637 15.48418 15.76062 1.000 41.80877 -80 LEU A O 1
ATOM 4379 N N . GLU A 1 292 ? 21.43954 14.93276 16.53214 1.000 43.73865 -79 GLU A N 1
ATOM 4380 C CA . GLU A 1 292 ? 22.05868 16.09445 15.90308 1.000 47.11648 -79 GLU A CA 1
ATOM 4381 C C . GLU A 1 292 ? 21.87985 16.05568 14.39145 1.000 47.65012 -79 GLU A C 1
ATOM 4382 O O . GLU A 1 292 ? 21.57073 17.07734 13.76662 1.000 47.28488 -79 GLU A O 1
ATOM 4394 N N . ALA A 1 293 ? 22.07021 14.88186 13.78542 1.000 45.69358 -78 ALA A N 1
ATOM 4395 C CA . ALA A 1 293 ? 21.90571 14.76420 12.34135 1.000 46.98772 -78 ALA A CA 1
ATOM 4396 C C . ALA A 1 293 ? 20.50605 15.18437 11.91396 1.000 43.87223 -78 ALA A C 1
ATOM 4397 O O . ALA A 1 293 ? 20.34064 15.91831 10.93265 1.000 45.77648 -78 ALA A O 1
ATOM 4404 N N . VAL A 1 294 ? 19.48363 14.73101 12.63913 1.000 43.44368 -77 VAL A N 1
ATOM 4405 C CA . VAL A 1 294 ? 18.12076 15.13108 12.31172 1.000 43.82551 -77 VAL A CA 1
ATOM 4406 C C . VAL A 1 294 ? 17.91255 16.60554 12.62560 1.000 43.68413 -77 VAL A C 1
ATOM 4407 O O . VAL A 1 294 ? 17.31996 17.34870 11.83339 1.000 40.41568 -77 VAL A O 1
ATOM 4420 N N . ASN A 1 295 ? 18.39690 17.05207 13.78424 1.000 42.24034 -76 ASN A N 1
ATOM 4421 C CA . ASN A 1 295 ? 18.19860 18.43933 14.18380 1.000 42.68065 -76 ASN A CA 1
ATOM 4422 C C . ASN A 1 295 ? 18.85742 19.39850 13.19905 1.000 44.44985 -76 ASN A C 1
ATOM 4423 O O . ASN A 1 295 ? 18.30087 20.45749 12.88641 1.000 44.31831 -76 ASN A O 1
ATOM 4434 N N . LYS A 1 296 ? 20.04075 19.04205 12.69268 1.000 44.78811 -75 LYS A N 1
ATOM 4435 C CA . LYS A 1 296 ? 20.74030 19.92133 11.76145 1.000 49.01876 -75 LYS A CA 1
ATOM 4436 C C . LYS A 1 296 ? 19.97469 20.08520 10.45624 1.000 47.72329 -75 LYS A C 1
ATOM 4437 O O . LYS A 1 296 ? 20.13112 21.10082 9.76886 1.000 46.93060 -75 LYS A O 1
ATOM 4456 N N . ASP A 1 297 ? 19.14847 19.10174 10.09611 1.000 46.21904 -74 ASP A N 1
ATOM 4457 C CA . ASP A 1 297 ? 18.29984 19.21977 8.91581 1.000 42.47002 -74 ASP A CA 1
ATOM 4458 C C . ASP A 1 297 ? 17.06605 20.06449 9.21645 1.000 45.11287 -74 ASP A C 1
ATOM 4459 O O . ASP A 1 297 ? 16.81106 21.07449 8.55139 1.000 43.22443 -74 ASP A O 1
ATOM 4468 N N . LYS A 1 298 ? 16.28375 19.65426 10.21361 1.000 44.18482 -73 LYS A N 1
ATOM 4469 C CA . LYS A 1 298 ? 15.12095 20.39871 10.68645 1.000 42.78960 -73 LYS A CA 1
ATOM 4470 C C . LYS A 1 298 ? 15.08843 20.30909 12.21046 1.000 43.89939 -73 LYS A C 1
ATOM 4471 O O . LYS A 1 298 ? 15.06985 19.19946 12.75883 1.000 41.83955 -73 LYS A O 1
ATOM 4490 N N . PRO A 1 299 ? 15.08764 21.43246 12.93201 1.000 43.13196 -72 PRO A N 1
ATOM 4491 C CA . PRO A 1 299 ? 15.14915 21.35657 14.39855 1.000 42.86891 -72 PRO A CA 1
ATOM 4492 C C . PR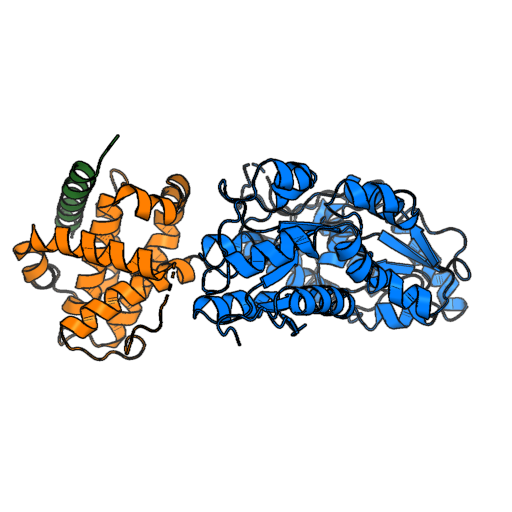O A 1 299 ? 13.99242 20.55698 14.98176 1.000 42.53992 -72 PRO A C 1
ATOM 4493 O O . PRO A 1 299 ? 12.84496 20.67316 14.54496 1.000 40.64399 -72 PRO A O 1
ATOM 4504 N N . LEU A 1 300 ? 14.31314 19.74669 15.99536 1.000 40.25383 -71 LEU A N 1
ATOM 4505 C CA . LEU A 1 300 ? 13.36657 18.81472 16.59189 1.000 41.42219 -71 LEU A CA 1
ATOM 4506 C C . LEU A 1 300 ? 12.57072 19.39982 17.75003 1.000 40.30369 -71 LEU A C 1
ATOM 4507 O O . LEU A 1 300 ? 11.54179 18.82323 18.12546 1.000 37.79138 -71 LEU A O 1
ATOM 4523 N N . GLY A 1 301 ? 13.02082 20.51105 18.32762 1.000 40.70216 -70 GLY A N 1
ATOM 4524 C CA . GLY A 1 301 ? 12.44705 21.01531 19.55841 1.000 40.63060 -70 GLY A CA 1
ATOM 4525 C C . GLY A 1 301 ? 13.29040 20.63473 20.75853 1.000 39.74423 -70 GLY A C 1
ATOM 4526 O O . GLY A 1 301 ? 14.52432 20.66957 20.69390 1.000 38.25541 -70 GLY A O 1
ATOM 4530 N N . ALA A 1 302 ? 12.63965 20.26445 21.85694 1.000 41.22385 -69 ALA A N 1
ATOM 4531 C CA . ALA A 1 302 ? 13.32107 19.81362 23.06501 1.000 40.34940 -69 ALA A CA 1
ATOM 4532 C C . ALA A 1 302 ? 13.32569 18.28972 23.04288 1.000 37.62808 -69 ALA A C 1
ATOM 4533 O O . ALA A 1 302 ? 12.29127 17.65405 23.27245 1.000 38.67745 -69 ALA A O 1
ATOM 4540 N N . VAL A 1 303 ? 14.48973 17.70611 22.75757 1.000 38.94694 -68 VAL A N 1
ATOM 4541 C CA . VAL A 1 303 ? 14.54870 16.27206 22.51765 1.000 39.94392 -68 VAL A CA 1
ATOM 4542 C C . VAL A 1 303 ? 14.36067 15.50809 23.82240 1.000 41.13212 -68 VAL A C 1
ATOM 4543 O O . VAL A 1 303 ? 14.61542 16.00884 24.92379 1.000 36.87738 -68 VAL A O 1
ATOM 4556 N N . ALA A 1 304 ? 13.90580 14.26099 23.68464 1.000 38.45101 -67 ALA A N 1
ATOM 4557 C CA . ALA A 1 304 ? 13.67533 13.41454 24.84578 1.000 40.19084 -67 ALA A CA 1
ATOM 4558 C C . ALA A 1 304 ? 14.96955 12.89131 25.45016 1.000 39.87224 -67 ALA A C 1
ATOM 4559 O O . ALA A 1 304 ? 14.95966 12.43622 26.59885 1.000 41.99793 -67 ALA A O 1
ATOM 4566 N N . LEU A 1 305 ? 16.07507 12.93755 24.71091 1.000 38.26600 -66 LEU A N 1
ATOM 4567 C CA . LEU A 1 305 ? 17.34607 12.41905 25.20407 1.000 42.95354 -66 LEU A CA 1
ATOM 4568 C C . LEU A 1 305 ? 17.95223 13.41635 26.18608 1.000 40.58537 -66 LEU A C 1
ATOM 4569 O O . LEU A 1 305 ? 18.23033 14.56474 25.82152 1.000 38.75911 -66 LEU A O 1
ATOM 4585 N N . LYS A 1 306 ? 18.15653 12.97626 27.43065 1.000 40.65232 -65 LYS A N 1
ATOM 4586 C CA . LYS A 1 306 ? 18.63266 13.88269 28.47208 1.000 41.73902 -65 LYS A CA 1
ATOM 4587 C C . LYS A 1 306 ? 19.95738 14.52470 28.07935 1.000 40.59337 -65 LYS A C 1
ATOM 4588 O O . LYS A 1 306 ? 20.14107 15.73849 28.22226 1.000 39.78403 -65 LYS A O 1
ATOM 4607 N N . SER A 1 307 ? 20.89687 13.71892 27.57570 1.000 41.38883 -64 SER A N 1
ATOM 4608 C CA . SER A 1 307 ? 22.22910 14.23655 27.28187 1.000 41.60632 -64 SER A CA 1
ATOM 4609 C C . SER A 1 307 ? 22.17756 15.33105 26.22462 1.000 42.76479 -64 SER A C 1
ATOM 4610 O O . SER A 1 307 ? 22.82249 16.37536 26.36890 1.000 42.98863 -64 SER A O 1
ATOM 4618 N N . TYR A 1 308 ? 21.40993 15.11903 25.15772 1.000 39.25740 -63 TYR A N 1
ATOM 4619 C CA . TYR A 1 308 ? 21.40402 16.08900 24.06976 1.000 45.26482 -63 TYR A CA 1
ATOM 4620 C C . TYR A 1 308 ? 20.45123 17.24271 24.34419 1.000 42.13952 -63 TYR A C 1
ATOM 4621 O O . TYR A 1 308 ? 20.68051 18.35272 23.85303 1.000 42.34732 -63 TYR A O 1
ATOM 4639 N N . GLU A 1 309 ? 19.38727 17.01284 25.11892 1.000 43.66293 -62 GLU A N 1
ATOM 4640 C CA . GLU A 1 309 ? 18.52417 18.12369 25.51059 1.000 44.35026 -62 GLU A CA 1
ATOM 4641 C C . GLU A 1 309 ? 19.31490 19.16463 26.29280 1.000 45.16456 -62 GLU A C 1
ATOM 4642 O O . GLU A 1 309 ? 19.14751 20.37187 26.08345 1.000 45.16447 -62 GLU A O 1
ATOM 4654 N N . GLU A 1 310 ? 20.19276 18.71211 27.19167 1.000 44.38465 -61 GLU A N 1
ATOM 4655 C CA . GLU A 1 310 ? 21.04491 19.63777 27.93007 1.000 47.05505 -61 GLU A CA 1
ATOM 4656 C C . GLU A 1 310 ? 21.85520 20.50872 26.98192 1.000 47.07493 -61 GLU A C 1
ATOM 4657 O O . GLU A 1 310 ? 22.00981 21.71518 27.20693 1.000 47.31548 -61 GLU A O 1
ATOM 4669 N N . GLU A 1 311 ? 22.37484 19.91182 25.91015 1.000 48.70777 -60 GLU A N 1
ATOM 4670 C CA . GLU A 1 311 ? 23.26358 20.63697 25.01193 1.000 50.10533 -60 GLU A CA 1
ATOM 4671 C C . GLU A 1 311 ? 22.53300 21.74379 24.26573 1.000 48.23272 -60 GLU A C 1
ATOM 4672 O O . GLU A 1 311 ? 23.11672 22.80340 24.00892 1.000 52.38947 -60 GLU A O 1
ATOM 4684 N N . LEU A 1 312 ? 21.26294 21.52865 23.92400 1.000 48.28380 -59 LEU A N 1
ATOM 4685 C CA . LEU A 1 312 ? 20.51530 22.49076 23.12782 1.000 51.84487 -59 LEU A CA 1
ATOM 4686 C C . LEU A 1 312 ? 19.72072 23.48127 23.96663 1.000 50.03639 -59 LEU A C 1
ATOM 4687 O O . LEU A 1 312 ? 19.28362 24.50819 23.43438 1.000 48.92132 -59 LEU A O 1
ATOM 4703 N N . ALA A 1 313 ? 19.51717 23.19940 25.25495 1.000 49.09668 -58 ALA A N 1
ATOM 4704 C CA . ALA A 1 313 ? 18.67865 24.06255 26.07806 1.000 52.03290 -58 ALA A CA 1
ATOM 4705 C C . ALA A 1 313 ? 19.13911 25.51379 26.05121 1.000 50.54906 -58 ALA A C 1
ATOM 4706 O O . ALA A 1 313 ? 18.32600 26.41451 26.28183 1.000 51.35810 -58 ALA A O 1
ATOM 4713 N N . LYS A 1 314 ? 20.41712 25.76263 25.76636 1.000 53.20838 -57 LYS A N 1
ATOM 4714 C CA . LYS A 1 314 ? 20.90860 27.13533 25.73704 1.000 56.71836 -57 LYS A CA 1
ATOM 4715 C C . LYS A 1 314 ? 20.22980 27.95710 24.64867 1.000 58.32997 -57 LYS A C 1
ATOM 4716 O O . LYS A 1 314 ? 20.08877 29.17787 24.79183 1.000 59.40180 -57 LYS A O 1
ATOM 4735 N N . ASP A 1 315 ? 19.81528 27.31405 23.56510 1.000 51.67614 -56 ASP A N 1
ATOM 4736 C CA . ASP A 1 315 ? 19.16988 27.99709 22.44986 1.000 51.11228 -56 ASP A CA 1
ATOM 4737 C C . ASP A 1 315 ? 17.96460 28.79139 22.93196 1.000 50.11960 -56 ASP A C 1
ATOM 4738 O O . ASP A 1 315 ? 17.03104 28.20113 23.49963 1.000 51.31760 -56 ASP A O 1
ATOM 4747 N N . PRO A 1 316 ? 17.93227 30.11231 22.73700 1.000 50.33609 -55 PRO A N 1
ATOM 4748 C CA . PRO A 1 316 ? 16.74174 30.87292 23.14997 1.000 49.90898 -55 PRO A CA 1
ATOM 4749 C C . PRO A 1 316 ? 15.47386 30.41671 22.45545 1.000 49.23008 -55 PRO A C 1
ATOM 4750 O O . PRO A 1 316 ? 14.39302 30.47422 23.05415 1.000 49.51528 -55 PRO A O 1
ATOM 4761 N N . ARG A 1 317 ? 15.57224 29.96779 21.20267 1.000 48.74329 -54 ARG A N 1
ATOM 4762 C CA . ARG A 1 317 ? 14.39050 29.48101 20.50195 1.000 48.63545 -54 ARG A CA 1
ATOM 4763 C C . ARG A 1 317 ? 13.80740 28.26057 21.20129 1.000 46.68697 -54 ARG A C 1
ATOM 4764 O O . ARG A 1 317 ? 12.58257 28.10335 21.27504 1.000 44.81758 -54 ARG A O 1
ATOM 4785 N N . ILE A 1 318 ? 14.67057 27.38257 21.71881 1.000 45.76769 -53 ILE A N 1
ATOM 4786 C CA . ILE A 1 318 ? 14.18976 26.23716 22.48295 1.000 46.45458 -53 ILE A CA 1
ATOM 4787 C C . ILE A 1 318 ? 13.55313 26.70840 23.78323 1.000 46.92065 -53 ILE A C 1
ATOM 4788 O O . ILE A 1 318 ? 12.50296 26.20419 24.19742 1.000 46.61548 -53 ILE A O 1
ATOM 4804 N N . ALA A 1 319 ? 14.17977 27.68177 24.44785 1.000 45.51043 -52 ALA A N 1
ATOM 4805 C CA . ALA A 1 319 ? 13.62359 28.21247 25.68735 1.000 46.17991 -52 ALA A CA 1
ATOM 4806 C C . ALA A 1 319 ? 12.23441 28.79108 25.45457 1.000 45.45356 -52 ALA A C 1
ATOM 4807 O O . ALA A 1 319 ? 11.29998 28.52476 26.21949 1.000 46.20154 -52 ALA A O 1
ATOM 4814 N N . ALA A 1 320 ? 12.08001 29.59101 24.39685 1.000 47.24286 -51 ALA A N 1
ATOM 4815 C CA . ALA A 1 320 ? 10.75920 30.10200 24.04998 1.000 43.96642 -51 ALA A CA 1
ATOM 4816 C C . ALA A 1 320 ? 9.79516 28.95882 23.76850 1.000 45.41140 -51 ALA A C 1
ATOM 4817 O O . ALA A 1 320 ? 8.62397 29.00955 24.16246 1.000 44.64865 -51 ALA A O 1
ATOM 4824 N N . THR A 1 321 ? 10.27144 27.91598 23.08590 1.000 43.83518 -50 THR A N 1
ATOM 4825 C CA . THR A 1 321 ? 9.43725 26.74187 22.86487 1.000 45.88347 -50 THR A CA 1
ATOM 4826 C C . THR A 1 321 ? 8.98923 26.13584 24.18997 1.000 44.98479 -50 THR A C 1
ATOM 4827 O O . THR A 1 321 ? 7.82170 25.75884 24.34386 1.000 43.43922 -50 THR A O 1
ATOM 4838 N N . MET A 1 322 ? 9.89832 26.04828 25.16503 1.000 46.63683 -49 MET A N 1
ATOM 4839 C CA . MET A 1 322 ? 9.53955 25.46916 26.45609 1.000 47.01349 -49 MET A CA 1
ATOM 4840 C C . MET A 1 322 ? 8.48081 26.31362 27.15664 1.000 48.14043 -49 MET A C 1
ATOM 4841 O O . MET A 1 322 ? 7.50406 25.78281 27.69621 1.000 49.17362 -49 MET A O 1
ATOM 4855 N N . GLU A 1 323 ? 8.66131 27.63685 27.16296 1.000 48.03491 -48 GLU A N 1
ATOM 4856 C CA . GLU A 1 323 ? 7.67869 28.51268 27.79366 1.000 48.77096 -48 GLU A CA 1
ATOM 4857 C C . GLU A 1 323 ? 6.28121 28.25099 27.24276 1.000 47.68719 -48 GLU A C 1
ATOM 4858 O O . GLU A 1 323 ? 5.33115 28.03264 28.00225 1.000 45.29431 -48 GLU A O 1
ATOM 4870 N N . ASN A 1 324 ? 6.13777 28.26409 25.91533 1.000 48.27432 -47 ASN A N 1
ATOM 4871 C CA . ASN A 1 324 ? 4.84453 27.95045 25.31594 1.000 45.66047 -47 ASN A CA 1
ATOM 4872 C C . ASN A 1 324 ? 4.40671 26.53359 25.66150 1.000 45.86795 -47 ASN A C 1
ATOM 4873 O O . ASN A 1 324 ? 3.21512 26.27671 25.87108 1.000 43.77585 -47 ASN A O 1
ATOM 4884 N N . ALA A 1 325 ? 5.35696 25.59875 25.72103 1.000 47.01077 -46 ALA A N 1
ATOM 4885 C CA . ALA A 1 325 ? 5.02788 24.23101 26.10784 1.000 48.26993 -46 ALA A CA 1
ATOM 4886 C C . ALA A 1 325 ? 4.48008 24.18432 27.52804 1.000 48.34251 -46 ALA A C 1
ATOM 4887 O O . ALA A 1 325 ? 3.43764 23.57181 27.78725 1.000 46.46912 -46 ALA A O 1
ATOM 4894 N N . GLN A 1 326 ? 5.17738 24.82950 28.46562 1.000 48.04556 -45 GLN A N 1
ATOM 4895 C CA . GLN A 1 326 ? 4.73951 24.81410 29.85679 1.000 48.80257 -45 GLN A CA 1
ATOM 4896 C C . GLN A 1 326 ? 3.36660 25.45636 30.01456 1.000 48.37876 -45 GLN A C 1
ATOM 4897 O O . GLN A 1 326 ? 2.57337 25.02558 30.85933 1.000 46.09609 -45 GLN A O 1
ATOM 4911 N N . LYS A 1 327 ? 3.05950 26.47094 29.20638 1.000 49.04709 -44 LYS A N 1
ATOM 4912 C CA . LYS A 1 327 ? 1.74622 27.10350 29.24498 1.000 49.59796 -44 LYS A CA 1
ATOM 4913 C C . LYS A 1 327 ? 0.69558 26.30857 28.48585 1.000 50.13250 -44 LYS A C 1
ATOM 4914 O O . LYS A 1 327 ? -0.49507 26.62295 28.58893 1.000 51.28459 -44 LYS A O 1
ATOM 4933 N N . GLY A 1 328 ? 1.10139 25.28478 27.74630 1.000 50.48535 -43 GLY A N 1
ATOM 4934 C CA . GLY A 1 328 ? 0.18596 24.41289 27.05575 1.000 52.28364 -43 GLY A CA 1
ATOM 4935 C C . GLY A 1 328 ? -0.11426 23.15753 27.84760 1.000 52.40831 -43 GLY A C 1
ATOM 4936 O O . GLY A 1 328 ? 0.00837 23.11387 29.07669 1.000 51.10204 -43 GLY A O 1
ATOM 4940 N N . GLU A 1 329 ? -0.49571 22.11178 27.12129 1.000 48.12866 -42 GLU A N 1
ATOM 4941 C CA . GLU A 1 329 ? -0.94738 20.86768 27.72595 1.000 49.07286 -42 GLU A CA 1
ATOM 4942 C C . GLU A 1 329 ? -0.58899 19.72369 26.79417 1.000 54.57335 -42 GLU A C 1
ATOM 4943 O O . GLU A 1 329 ? -0.85329 19.80039 25.59165 1.000 49.62504 -42 GLU A O 1
ATOM 4955 N N . ILE A 1 330 ? 0.01686 18.66921 27.34554 1.000 53.77691 -41 ILE A N 1
ATOM 4956 C CA . ILE A 1 330 ? 0.37841 17.53010 26.51537 1.000 51.94895 -41 ILE A CA 1
ATOM 4957 C C . ILE A 1 330 ? -0.88627 16.88389 25.97480 1.000 49.75922 -41 ILE A C 1
ATOM 4958 O O . ILE A 1 330 ? -1.87484 16.69900 26.69573 1.000 49.67463 -41 ILE A O 1
ATOM 4974 N N . MET A 1 331 ? -0.86081 16.54846 24.68973 1.000 48.92824 -40 MET A N 1
ATOM 4975 C CA . MET A 1 331 ? -2.01800 15.92507 24.07177 1.000 48.00713 -40 MET A CA 1
ATOM 4976 C C . MET A 1 331 ? -2.26510 14.55448 24.69185 1.000 47.83854 -40 MET A C 1
ATOM 4977 O O . MET A 1 331 ? -1.31125 13.81061 24.95541 1.000 45.00385 -40 MET A O 1
ATOM 4991 N N . PRO A 1 332 ? -3.51842 14.18291 24.93416 1.000 50.74161 -39 PRO A N 1
ATOM 4992 C CA . PRO A 1 332 ? -3.81488 12.77698 25.21467 1.000 50.42844 -39 PRO A CA 1
ATOM 4993 C C . PRO A 1 332 ? -3.41794 11.92976 24.01792 1.000 50.88401 -39 PRO A C 1
ATOM 4994 O O . PRO A 1 332 ? -3.30008 12.41956 22.89157 1.000 49.14938 -39 PRO A O 1
ATOM 5005 N N . ASN A 1 333 ? -3.19812 10.64144 24.26771 1.000 47.30663 -38 ASN A N 1
ATOM 5006 C CA . ASN A 1 333 ? -2.90137 9.70758 23.19115 1.000 47.04969 -38 ASN A CA 1
ATOM 5007 C C . ASN A 1 333 ? -4.04255 8.73085 22.94351 1.000 46.58871 -38 ASN A C 1
ATOM 5008 O O . ASN A 1 333 ? -3.88612 7.80717 22.14496 1.000 50.13322 -38 ASN A O 1
ATOM 5019 N N . ILE A 1 334 ? -5.18740 8.92593 23.59042 1.000 51.29010 -37 ILE A N 1
ATOM 5020 C CA . ILE A 1 334 ? -6.30512 7.99107 23.49833 1.000 54.21222 -37 ILE A CA 1
ATOM 5021 C C . ILE A 1 334 ? -6.74328 7.88463 22.04309 1.000 56.62996 -37 ILE A C 1
ATOM 5022 O O . ILE A 1 334 ? -6.53312 8.82260 21.25998 1.000 56.60071 -37 ILE A O 1
ATOM 5038 N N . PRO A 1 335 ? -7.34662 6.76615 21.63939 1.000 56.34186 -36 PRO A N 1
ATOM 5039 C CA . PRO A 1 335 ? -7.75477 6.62393 20.23385 1.000 57.32964 -36 PRO A CA 1
ATOM 5040 C C . PRO A 1 335 ? -8.72622 7.69343 19.77434 1.000 60.05598 -36 PRO A C 1
ATOM 5041 O O . PRO A 1 335 ? -8.78081 7.99532 18.57534 1.000 60.99080 -36 PRO A O 1
ATOM 5052 N N . GLN A 1 336 ? -9.49079 8.28291 20.69254 1.000 61.88013 -35 GLN A N 1
ATOM 5053 C CA . GLN A 1 336 ? -10.49048 9.28524 20.34327 1.000 65.19521 -35 GLN A CA 1
ATOM 5054 C C . GLN A 1 336 ? -9.88052 10.59700 19.85965 1.000 64.50322 -35 GLN A C 1
ATOM 5055 O O . GLN A 1 336 ? -10.63262 11.49937 19.47491 1.000 63.97944 -35 GLN A O 1
ATOM 5069 N N . MET A 1 337 ? -8.55276 10.73175 19.85205 1.000 62.26477 -34 MET A N 1
ATOM 5070 C CA . MET A 1 337 ? -7.95447 12.00500 19.46436 1.000 61.20361 -34 MET A CA 1
ATOM 5071 C C . MET A 1 337 ? -8.12317 12.28373 17.97514 1.000 62.59038 -34 MET A C 1
ATOM 5072 O O . MET A 1 337 ? -8.25079 13.44781 17.57824 1.000 63.11181 -34 MET A O 1
ATOM 5086 N N . SER A 1 338 ? -8.12829 11.24399 17.13769 1.000 61.18961 -33 SER A N 1
ATOM 5087 C CA . SER A 1 338 ? -8.29494 11.46580 15.70487 1.000 65.77598 -33 SER A CA 1
ATOM 5088 C C . SER A 1 338 ? -9.67698 12.02754 15.39304 1.000 68.27996 -33 SER A C 1
ATOM 5089 O O . SER A 1 338 ? -9.80758 12.96307 14.59524 1.000 70.83641 -33 SER A O 1
ATOM 5097 N N . ALA A 1 339 ? -10.72133 11.46876 16.00889 1.000 68.00587 -32 ALA A N 1
ATOM 5098 C CA . ALA A 1 339 ? -12.06260 12.00798 15.81276 1.000 67.15080 -32 ALA A CA 1
ATOM 5099 C C . ALA A 1 339 ? -12.14987 13.44594 16.30725 1.000 63.56624 -32 ALA A C 1
ATOM 5100 O O . ALA A 1 339 ? -12.80140 14.28961 15.68011 1.000 65.29352 -32 ALA A O 1
ATOM 5107 N N . PHE A 1 340 ? -11.49942 13.74261 17.43419 1.000 64.61844 -31 PHE A N 1
ATOM 5108 C CA . PHE A 1 340 ? -11.48045 15.10842 17.94656 1.000 64.31786 -31 PHE A CA 1
ATOM 5109 C C . PHE A 1 340 ? -10.85606 16.06017 16.93529 1.000 62.57226 -31 PHE A C 1
ATOM 5110 O O . PHE A 1 340 ? -11.40270 17.13218 16.65283 1.000 61.15485 -31 PHE A O 1
ATOM 5127 N N . TRP A 1 341 ? -9.70250 15.68495 16.38011 1.000 60.16352 -30 TRP A N 1
ATOM 5128 C CA . TRP A 1 341 ? -9.04746 16.54138 15.39788 1.000 63.07888 -30 TRP A CA 1
ATOM 5129 C C . TRP A 1 341 ? -9.91842 16.71476 14.15844 1.000 65.05409 -30 TRP A C 1
ATOM 5130 O O . TRP A 1 341 ? -10.19622 17.84190 13.73281 1.000 64.92522 -30 TRP A O 1
ATOM 5151 N N . TYR A 1 342 ? -10.34903 15.60162 13.55684 1.000 65.86345 -29 TYR A N 1
ATOM 5152 C CA . TYR A 1 342 ? -11.21913 15.67871 12.38716 1.000 70.71483 -29 TYR A CA 1
ATOM 5153 C C . TYR A 1 342 ? -12.41702 16.58244 12.65142 1.000 65.26049 -29 TYR A C 1
ATOM 5154 O O . TYR A 1 342 ? -12.80898 17.37998 11.79203 1.000 62.98142 -29 TYR A O 1
ATOM 5172 N N . ALA A 1 343 ? -13.01110 16.47185 13.83990 1.000 64.54905 -28 ALA A N 1
ATOM 5173 C CA . ALA A 1 343 ? -14.16365 17.30106 14.17100 1.000 62.58158 -28 ALA A CA 1
ATOM 5174 C C . ALA A 1 343 ? -13.77841 18.77340 14.23810 1.000 62.02519 -28 ALA A C 1
ATOM 5175 O O . ALA A 1 343 ? -14.46828 19.63358 13.67738 1.000 60.90251 -28 ALA A O 1
ATOM 5182 N N . VAL A 1 344 ? -12.67304 19.08424 14.92060 1.000 61.68573 -27 VAL A N 1
ATOM 5183 C CA . VAL A 1 344 ? -12.28363 20.47508 15.09572 1.000 60.78048 -27 VAL A CA 1
ATOM 5184 C C . VAL A 1 344 ? -11.69917 21.07123 13.82261 1.000 58.75803 -27 VAL A C 1
ATOM 5185 O O . VAL A 1 344 ? -11.74241 22.29266 13.64172 1.000 58.43482 -27 VAL A O 1
ATOM 5198 N N . ARG A 1 345 ? -11.14500 20.24315 12.93316 1.000 58.49826 -26 ARG A N 1
ATOM 5199 C CA . ARG A 1 345 ? -10.69906 20.74600 11.63744 1.000 60.16644 -26 ARG A CA 1
ATOM 5200 C C . ARG A 1 345 ? -11.87449 21.29035 10.83606 1.000 58.77722 -26 ARG A C 1
ATOM 5201 O O . ARG A 1 345 ? -11.78251 22.36460 10.22955 1.000 58.72395 -26 ARG A O 1
ATOM 5222 N N . THR A 1 346 ? -12.99097 20.56034 10.82558 1.000 59.00811 -25 THR A N 1
ATOM 5223 C CA . THR A 1 346 ? -14.16515 21.00817 10.08601 1.000 59.02631 -25 THR A CA 1
ATOM 5224 C C . THR A 1 346 ? -14.71599 22.30780 10.65915 1.000 60.70875 -25 THR A C 1
ATOM 5225 O O . THR A 1 346 ? -15.14600 23.19265 9.90992 1.000 59.24115 -25 THR A O 1
ATOM 5236 N N . ALA A 1 347 ? -14.70228 22.44574 11.98617 1.000 55.46362 -24 ALA A N 1
ATOM 5237 C CA . ALA A 1 347 ? -15.30598 23.61651 12.61351 1.000 59.64850 -24 ALA A CA 1
ATOM 5238 C C . ALA A 1 347 ? -14.52151 24.88630 12.30641 1.000 61.25063 -24 ALA A C 1
ATOM 5239 O O . ALA A 1 347 ? -15.11287 25.95190 12.09384 1.000 59.35995 -24 ALA A O 1
ATOM 5246 N N . VAL A 1 348 ? -13.19099 24.79914 12.29059 1.000 59.18404 -23 VAL A N 1
ATOM 5247 C CA . VAL A 1 348 ? -12.38213 25.98446 12.03165 1.000 58.82982 -23 VAL A CA 1
ATOM 5248 C C . VAL A 1 348 ? -12.52248 26.41799 10.57937 1.000 60.46311 -23 VAL A C 1
ATOM 5249 O O . VAL A 1 348 ? -12.66847 27.61006 10.28323 1.000 59.90566 -23 VAL A O 1
ATOM 5262 N N . ILE A 1 349 ? -12.47389 25.46243 9.65074 1.000 56.71810 -22 ILE A N 1
ATOM 5263 C CA . ILE A 1 349 ? -12.55333 25.80711 8.23596 1.000 60.95292 -22 ILE A CA 1
ATOM 5264 C C . ILE A 1 349 ? -13.91703 26.40154 7.90531 1.000 61.21046 -22 ILE A C 1
ATOM 5265 O O . ILE A 1 349 ? -14.01141 27.41899 7.20811 1.000 60.76646 -22 ILE A O 1
ATOM 5281 N N . ASN A 1 350 ? -14.99331 25.78847 8.40414 1.000 60.32720 -21 ASN A N 1
ATOM 5282 C CA . ASN A 1 350 ? -16.33004 26.27972 8.08389 1.000 62.13458 -21 ASN A CA 1
ATOM 5283 C C . ASN A 1 350 ? -16.58528 27.64572 8.70838 1.000 63.28628 -21 ASN A C 1
ATOM 5284 O O . ASN A 1 350 ? -17.17282 28.52574 8.06921 1.000 66.59158 -21 ASN A O 1
ATOM 5295 N N . ALA A 1 351 ? -16.15764 27.84279 9.95606 1.000 61.10473 -20 ALA A N 1
ATOM 5296 C CA . ALA A 1 351 ? -16.30542 29.15237 10.58051 1.000 62.77616 -20 ALA A CA 1
ATOM 5297 C C . ALA A 1 351 ? -15.46716 30.20074 9.86003 1.000 60.06289 -20 ALA A C 1
ATOM 5298 O O . ALA A 1 351 ? -15.93289 31.31937 9.61244 1.000 57.74245 -20 ALA A O 1
ATOM 5305 N N . ALA A 1 352 ? -14.22579 29.85480 9.51324 1.000 62.14409 -19 ALA A N 1
ATOM 5306 C CA . ALA A 1 352 ? -13.34338 30.81645 8.86158 1.000 60.79790 -19 ALA A CA 1
ATOM 5307 C C . ALA A 1 352 ? -13.86972 31.21454 7.48713 1.000 60.59425 -19 ALA A C 1
ATOM 5308 O O . ALA A 1 352 ? -13.83249 32.39484 7.11995 1.000 57.86920 -19 ALA A O 1
ATOM 5315 N N . SER A 1 353 ? -14.36103 30.24505 6.71109 1.000 65.30255 -18 SER A N 1
ATOM 5316 C CA . SER A 1 353 ? -14.84099 30.51557 5.36114 1.000 65.05593 -18 SER A CA 1
ATOM 5317 C C . SER A 1 353 ? -16.27919 31.01599 5.32595 1.000 65.25951 -18 SER A C 1
ATOM 5318 O O . SER A 1 353 ? -16.76300 31.38251 4.24879 1.000 65.13130 -18 SER A O 1
ATOM 5326 N N . GLY A 1 354 ? -16.96793 31.03984 6.46397 1.000 65.76713 -17 GLY A N 1
ATOM 5327 C CA . GLY A 1 354 ? -18.32352 31.54398 6.50797 1.000 67.13752 -17 GLY A CA 1
ATOM 5328 C C . GLY A 1 354 ? -19.38210 30.55733 6.08368 1.000 68.51048 -17 GLY A C 1
ATOM 5329 O O . GLY A 1 354 ? -20.50244 30.96822 5.76571 1.000 69.57159 -17 GLY A O 1
ATOM 5333 N N . ARG A 1 355 ? -19.06367 29.26143 6.06275 1.000 68.61972 -16 ARG A N 1
ATOM 5334 C CA . ARG A 1 355 ? -20.06008 28.25848 5.70697 1.000 71.06794 -16 ARG A CA 1
ATOM 5335 C C . ARG A 1 355 ? -20.95475 27.92321 6.89346 1.000 68.35926 -16 ARG A C 1
ATOM 5336 O O . ARG A 1 355 ? -22.10558 27.51194 6.70620 1.000 67.46503 -16 ARG A O 1
ATOM 5357 N N . GLN A 1 356 ? -20.43458 28.08091 8.10914 1.000 70.25071 -15 GLN A N 1
ATOM 5358 C CA . GLN A 1 356 ? -21.20348 27.95616 9.33547 1.000 67.86297 -15 GLN A CA 1
ATOM 5359 C C . GLN A 1 356 ? -20.81031 29.09619 10.26266 1.000 66.77104 -15 GLN A C 1
ATOM 5360 O O . GLN A 1 356 ? -19.69683 29.62227 10.18039 1.000 66.12419 -15 GLN A O 1
ATOM 5374 N N . THR A 1 357 ? -21.72840 29.47470 11.14686 1.000 68.09127 -14 THR A N 1
ATOM 5375 C CA . THR A 1 357 ? -21.36238 30.38788 12.21529 1.000 69.74108 -14 THR A CA 1
ATOM 5376 C C . THR A 1 357 ? -20.51995 29.64944 13.25286 1.000 68.33915 -14 THR A C 1
ATOM 5377 O O . THR A 1 357 ? -20.45877 28.41605 13.28761 1.000 69.46457 -14 THR A O 1
ATOM 5388 N N . VAL A 1 358 ? -19.86420 30.42691 14.11243 1.000 68.19001 -13 VAL A N 1
ATOM 5389 C CA . VAL A 1 358 ? -18.99894 29.83450 15.12549 1.000 68.55886 -13 VAL A CA 1
ATOM 5390 C C . VAL A 1 358 ? -19.78245 28.85835 15.99285 1.000 69.03542 -13 VAL A C 1
ATOM 5391 O O . VAL A 1 358 ? -19.26196 27.81287 16.40120 1.000 70.61988 -13 VAL A O 1
ATOM 5404 N N . ASP A 1 359 ? -21.04953 29.16907 16.27066 1.000 68.99358 -12 ASP A N 1
ATOM 5405 C CA . ASP A 1 359 ? -21.82378 28.35117 17.19875 1.000 69.31284 -12 ASP A CA 1
ATOM 5406 C C . ASP A 1 359 ? -22.16675 26.99748 16.58828 1.000 69.70242 -12 ASP A C 1
ATOM 5407 O O . ASP A 1 359 ? -21.82438 25.94742 17.14334 1.000 68.84850 -12 ASP A O 1
ATOM 5416 N N . GLU A 1 360 ? -22.84603 26.99651 15.44110 1.000 71.48353 -11 GLU A N 1
ATOM 5417 C CA . GLU A 1 360 ? -23.20552 25.72693 14.82138 1.000 71.22234 -11 GLU A CA 1
ATOM 5418 C C . GLU A 1 360 ? -21.98133 24.96019 14.33822 1.000 69.61804 -11 GLU A C 1
ATOM 5419 O O . GLU A 1 360 ? -22.05676 23.73813 14.17596 1.000 69.13570 -11 GLU A O 1
ATOM 5431 N N . ALA A 1 361 ? -20.85812 25.64608 14.10833 1.000 68.85214 -10 ALA A N 1
ATOM 5432 C CA . ALA A 1 361 ? -19.63363 24.94564 13.73766 1.000 70.13762 -10 ALA A CA 1
ATOM 5433 C C . ALA A 1 361 ? -19.07847 24.15632 14.91546 1.000 67.97632 -10 ALA A C 1
ATOM 5434 O O . ALA A 1 361 ? -18.67822 22.99588 14.76162 1.000 67.70606 -10 ALA A O 1
ATOM 5441 N N . LEU A 1 362 ? -19.05185 24.76693 16.09928 1.000 70.51367 -9 LEU A N 1
ATOM 5442 C CA . LEU A 1 362 ? -18.51590 24.08869 17.27155 1.000 71.52596 -9 LEU A CA 1
ATOM 5443 C C . LEU A 1 362 ? -19.48486 23.05330 17.83090 1.000 71.76997 -9 LEU A C 1
ATOM 5444 O O . LEU A 1 362 ? -19.04297 22.04964 18.40029 1.000 71.68305 -9 LEU A O 1
ATOM 5460 N N . LYS A 1 363 ? -20.79497 23.26808 17.68499 1.000 72.44200 -8 LYS A N 1
ATOM 5461 C CA . LYS A 1 363 ? -21.75268 22.26594 18.14167 1.000 77.24714 -8 LYS A CA 1
ATOM 5462 C C . LYS A 1 363 ? -21.58323 20.96476 17.36706 1.000 76.08993 -8 LYS A C 1
ATOM 5463 O O . LYS A 1 363 ? -21.56138 19.87584 17.95222 1.000 75.28340 -8 LYS A O 1
ATOM 5482 N N . ASP A 1 364 ? -21.47034 21.05870 16.04000 1.000 74.31359 -7 ASP A N 1
ATOM 5483 C CA . ASP A 1 364 ? -21.20210 19.86668 15.24335 1.000 72.31203 -7 ASP A CA 1
ATOM 5484 C C . ASP A 1 364 ? -19.90276 19.19977 15.68349 1.000 70.45738 -7 ASP A C 1
ATOM 5485 O O . ASP A 1 364 ? -19.79920 17.96769 15.68963 1.000 70.46019 -7 ASP A O 1
ATOM 5494 N N . ALA A 1 365 ? -18.90081 19.99804 16.06358 1.000 70.27098 -6 ALA A N 1
ATOM 5495 C CA . ALA A 1 365 ? -17.63923 19.42848 16.52745 1.000 71.92332 -6 ALA A CA 1
ATOM 5496 C C . ALA A 1 365 ? -17.79331 18.79987 17.90679 1.000 72.28139 -6 ALA A C 1
ATOM 5497 O O . ALA A 1 365 ? -17.22862 17.73279 18.17614 1.000 70.10871 -6 ALA A O 1
ATOM 5504 N N . GLN A 1 366 ? -18.54412 19.45392 18.79689 1.000 72.82744 -5 GLN A N 1
ATOM 5505 C CA . GLN A 1 366 ? -18.85108 18.85102 20.08947 1.000 73.40319 -5 GLN A CA 1
ATOM 5506 C C . GLN A 1 366 ? -19.49636 17.48391 19.90799 1.000 74.39490 -5 GLN A C 1
ATOM 5507 O O . GLN A 1 366 ? -19.13262 16.51919 20.59096 1.000 73.18252 -5 GLN A O 1
ATOM 5521 N N . THR A 1 367 ? -20.45480 17.38230 18.98499 1.000 72.15011 -4 THR A N 1
ATOM 5522 C CA . THR A 1 367 ? -21.11824 16.10750 18.73629 1.000 72.73171 -4 THR A CA 1
ATOM 5523 C C . THR A 1 367 ? -20.16394 15.11003 18.08805 1.000 74.18762 -4 THR A C 1
ATOM 5524 O O . THR A 1 367 ? -20.05093 13.96300 18.53654 1.000 73.24047 -4 THR A O 1
ATOM 5535 N N . ASN A 1 368 ? -19.46183 15.53183 17.03111 1.000 72.26592 -3 ASN A N 1
ATOM 5536 C CA . ASN A 1 368 ? -18.58483 14.61289 16.31119 1.000 71.99056 -3 ASN A CA 1
ATOM 5537 C C . ASN A 1 368 ? -17.42164 14.14741 17.17584 1.000 72.59755 -3 ASN A C 1
ATOM 5538 O O . ASN A 1 368 ? -16.93613 13.02332 17.00437 1.000 71.97063 -3 ASN A O 1
ATOM 5549 N N . SER A 1 369 ? -16.96016 14.98617 18.10238 1.000 73.42295 -2 SER A N 1
ATOM 5550 C CA . SER A 1 369 ? -16.00344 14.52622 19.10043 1.000 72.21970 -2 SER A CA 1
ATOM 5551 C C . SER A 1 369 ? -16.62914 13.56418 20.10021 1.000 73.49228 -2 SER A C 1
ATOM 5552 O O . SER A 1 369 ? -15.91040 13.03116 20.95274 1.000 74.78570 -2 SER A O 1
ATOM 5560 N N . SER A 1 370 ? -17.93699 13.33539 20.01545 1.000 74.06949 -1 SER A N 1
ATOM 5561 C CA . SER A 1 370 ? -18.62751 12.40623 20.90165 1.000 76.12149 -1 SER A CA 1
ATOM 5562 C C . SER A 1 370 ? -18.42568 12.79473 22.36328 1.000 74.35007 -1 SER A C 1
ATOM 5563 O O . SER A 1 370 ? -17.91789 13.87576 22.66637 1.000 75.07720 -1 SER A O 1
ATOM 5571 N N . ALA B 2 1 ? -14.17635 2.58907 13.27543 1.000 66.99255 7 ALA B N 1
ATOM 5572 C CA . ALA B 2 1 ? -12.96637 2.78595 14.06812 1.000 68.76682 7 ALA B CA 1
ATOM 5573 C C . ALA B 2 1 ? -12.72959 1.60114 15.00280 1.000 62.08967 7 ALA B C 1
ATOM 5574 O O . ALA B 2 1 ? -11.99012 0.67919 14.66079 1.000 62.26115 7 ALA B O 1
ATOM 5580 N N . GLN B 2 2 ? -13.34667 1.63107 16.18833 1.000 62.64655 8 GLN B N 1
ATOM 5581 C CA . GLN B 2 2 ? -13.27336 0.47268 17.07560 1.000 63.93140 8 GLN B CA 1
ATOM 5582 C C . GLN B 2 2 ? -14.10207 -0.68006 16.52354 1.000 57.60023 8 GLN B C 1
ATOM 5583 O O . GLN B 2 2 ? -13.69178 -1.84368 16.60383 1.000 54.44020 8 GLN B O 1
ATOM 5597 N N . GLU B 2 3 ? -15.27575 -0.37418 15.96438 1.000 57.37944 9 GLU B N 1
ATOM 5598 C CA . GLU B 2 3 ? -16.06560 -1.40039 15.29448 1.000 55.97428 9 GLU B CA 1
ATOM 5599 C C . GLU B 2 3 ? -15.23844 -2.10670 14.22975 1.000 51.53554 9 GLU B C 1
ATOM 5600 O O . GLU B 2 3 ? -15.29332 -3.33419 14.10070 1.000 49.33395 9 GLU B O 1
ATOM 5612 N N . ASP B 2 4 ? -14.45407 -1.34690 13.46314 1.000 54.06466 10 ASP B N 1
ATOM 5613 C CA . ASP B 2 4 ? -13.57164 -1.96825 12.48300 1.000 56.03406 10 ASP B CA 1
ATOM 5614 C C . ASP B 2 4 ? -12.58880 -2.91911 13.15687 1.000 55.07178 10 ASP B C 1
ATOM 5615 O O . ASP B 2 4 ? -12.33763 -4.02106 12.65454 1.000 52.57438 10 ASP B O 1
ATOM 5624 N N . ASN B 2 5 ? -12.03055 -2.51656 14.30289 1.000 52.93619 11 ASN B N 1
ATOM 5625 C CA . ASN B 2 5 ? -11.06633 -3.36982 14.99009 1.000 53.32294 11 ASN B CA 1
ATOM 5626 C C . ASN B 2 5 ? -11.67323 -4.72451 15.33479 1.000 50.43477 11 ASN B C 1
ATOM 5627 O O . ASN B 2 5 ? -11.00661 -5.75906 15.21647 1.000 51.19620 11 ASN B O 1
ATOM 5638 N N . TYR B 2 6 ? -12.93624 -4.74065 15.76750 1.000 46.08938 12 TYR B N 1
ATOM 5639 C CA . TYR B 2 6 ? -13.57639 -6.00824 16.10149 1.000 48.71771 12 TYR B CA 1
ATOM 5640 C C . TYR B 2 6 ? -13.94014 -6.79086 14.84395 1.000 46.85929 12 TYR B C 1
ATOM 5641 O O . TYR B 2 6 ? -13.80718 -8.01985 14.81149 1.000 44.52606 12 TYR B O 1
ATOM 5659 N N . LYS B 2 7 ? -14.39136 -6.10008 13.79413 1.000 46.63221 13 LYS B N 1
ATOM 5660 C CA . LYS B 2 7 ? -14.78836 -6.80053 12.57657 1.000 49.63688 13 LYS B CA 1
ATOM 5661 C C . LYS B 2 7 ? -13.62739 -7.60327 11.99960 1.000 46.68944 13 LYS B C 1
ATOM 5662 O O . LYS B 2 7 ? -13.82268 -8.71164 11.48689 1.000 43.98967 13 LYS B O 1
ATOM 5681 N N . ARG B 2 8 ? -12.40915 -7.06329 12.08314 1.000 47.03006 14 ARG B N 1
ATOM 5682 C CA . ARG B 2 8 ? -11.23870 -7.78703 11.59709 1.000 50.50651 14 ARG B CA 1
ATOM 5683 C C . ARG B 2 8 ? -11.14292 -9.16859 12.23016 1.000 48.24321 14 ARG B C 1
ATOM 5684 O O . ARG B 2 8 ? -10.87437 -10.16242 11.54212 1.000 47.73449 14 ARG B O 1
ATOM 5705 N N . ILE B 2 9 ? -11.35914 -9.24745 13.54373 1.000 47.58263 15 ILE B N 1
ATOM 5706 C CA . ILE B 2 9 ? -11.29878 -10.52710 14.24061 1.000 45.53198 15 ILE B CA 1
ATOM 5707 C C . ILE B 2 9 ? -12.48914 -11.39714 13.85501 1.000 43.20615 15 ILE B C 1
ATOM 5708 O O . ILE B 2 9 ? -12.34195 -12.58826 13.56015 1.000 42.38415 15 ILE B O 1
ATOM 5724 N N . VAL B 2 10 ? -13.69021 -10.81736 13.86605 1.000 44.05819 16 VAL B N 1
ATOM 5725 C CA . VAL B 2 10 ? -14.88704 -11.59598 13.57080 1.000 45.68173 16 VAL B CA 1
ATOM 5726 C C . VAL B 2 10 ? -14.86334 -12.07806 12.12792 1.000 45.24560 16 VAL B C 1
ATOM 5727 O O . VAL B 2 10 ? -15.25382 -13.21309 11.82993 1.000 44.71718 16 VAL B O 1
ATOM 5740 N N . LYS B 2 11 ? -14.39951 -11.22857 11.21179 1.000 44.82283 17 LYS B N 1
ATOM 5741 C CA . LYS B 2 11 ? -14.35824 -11.60696 9.80451 1.000 45.66465 17 LYS B CA 1
ATOM 5742 C C . LYS B 2 11 ? -13.50928 -12.85528 9.59924 1.000 46.01156 17 LYS B C 1
ATOM 5743 O O . LYS B 2 11 ? -13.91741 -13.78874 8.89840 1.000 48.34909 17 LYS B O 1
ATOM 5762 N N . SER B 2 12 ? -12.32516 -12.89725 10.21465 1.000 45.13049 18 SER B N 1
ATOM 5763 C CA . SER B 2 12 ? -11.44987 -14.05142 10.03330 1.000 47.92127 18 SER B CA 1
ATOM 5764 C C . SER B 2 12 ? -12.04522 -15.29799 10.67757 1.000 48.05379 18 SER B C 1
ATOM 5765 O O . SER B 2 12 ? -11.95640 -16.39717 10.11797 1.000 48.86921 18 SER B O 1
ATOM 5773 N N . TYR B 2 13 ? -12.66153 -15.14546 11.85107 1.000 45.55692 19 TYR B N 1
ATOM 5774 C CA . TYR B 2 13 ? -13.31232 -16.27716 12.50349 1.000 46.16707 19 TYR B CA 1
ATOM 5775 C C . TYR B 2 13 ? -14.41315 -16.85562 11.62456 1.000 45.68902 19 TYR B C 1
ATOM 5776 O O . TYR B 2 13 ? -14.52525 -18.07704 11.46706 1.000 45.20112 19 TYR B O 1
ATOM 5794 N N . VAL B 2 14 ? -15.24408 -15.98629 11.04878 1.000 44.04140 20 VAL B N 1
ATOM 5795 C CA . VAL B 2 14 ? -16.33363 -16.45348 10.20246 1.000 46.86541 20 VAL B CA 1
ATOM 5796 C C . VAL B 2 14 ? -15.79944 -16.96834 8.87420 1.000 46.70573 20 VAL B C 1
ATOM 5797 O O . VAL B 2 14 ? -16.35400 -17.91302 8.29881 1.000 45.16946 20 VAL B O 1
ATOM 5810 N N . GLY B 2 15 ? -14.71833 -16.37135 8.37012 1.000 46.64133 21 GLY B N 1
ATOM 5811 C CA . GLY B 2 15 ? -14.17690 -16.80309 7.09280 1.000 49.73878 21 GLY B CA 1
ATOM 5812 C C . GLY B 2 15 ? -13.66956 -18.23065 7.12424 1.000 51.89089 21 GLY B C 1
ATOM 5813 O O . GLY B 2 15 ? -13.92194 -19.01045 6.20319 1.000 51.64574 21 GLY B O 1
ATOM 5817 N N . GLU B 2 16 ? -12.94236 -18.59269 8.18105 1.000 50.72549 22 GLU B N 1
ATOM 5818 C CA . GLU B 2 16 ? -12.46094 -19.96463 8.29741 1.000 54.93440 22 GLU B CA 1
ATOM 5819 C C . GLU B 2 16 ? -13.62546 -20.93808 8.42025 1.000 53.26357 22 GLU B C 1
ATOM 5820 O O . GLU B 2 16 ? -13.60820 -22.01617 7.81481 1.000 55.71634 22 GLU B O 1
ATOM 5832 N N . LYS B 2 17 ? -14.65279 -20.57217 9.19388 1.000 49.62593 23 LYS B N 1
ATOM 5833 C CA . LYS B 2 17 ? -15.84129 -21.41355 9.27990 1.000 51.37451 23 LYS B CA 1
ATOM 5834 C C . LYS B 2 17 ? -16.49039 -21.57822 7.91376 1.000 51.07983 23 LYS B C 1
ATOM 5835 O O . LYS B 2 17 ? -16.89808 -22.68282 7.53689 1.000 52.02972 23 LYS B O 1
ATOM 5854 N N . LEU B 2 18 ? -16.60434 -20.48196 7.16216 1.000 50.16685 24 LEU B N 1
ATOM 5855 C CA . LEU B 2 18 ? -17.21787 -20.55253 5.84305 1.000 51.07238 24 LEU B CA 1
ATOM 5856 C C . LEU B 2 18 ? -16.47411 -21.52913 4.94294 1.000 55.31850 24 LEU B C 1
ATOM 5857 O O . LEU B 2 18 ? -17.09513 -22.31584 4.21905 1.000 55.43631 24 LEU B O 1
ATOM 5873 N N . ARG B 2 19 ? -15.14347 -21.50595 4.98443 1.000 54.64211 25 ARG B N 1
ATOM 5874 C CA . ARG B 2 19 ? -14.36707 -22.33391 4.07083 1.000 58.53822 25 ARG B CA 1
ATOM 5875 C C . ARG B 2 19 ? -14.35585 -23.79436 4.49244 1.000 61.06168 25 ARG B C 1
ATOM 5876 O O . ARG B 2 19 ? -14.31935 -24.67876 3.62944 1.000 65.03969 25 ARG B O 1
ATOM 5897 N N . LYS B 2 20 ? -14.39128 -24.07215 5.79699 1.000 61.08439 26 LYS B N 1
ATOM 5898 C CA . LYS B 2 20 ? -14.54434 -25.45281 6.24278 1.000 62.69342 26 LYS B CA 1
ATOM 5899 C C . LYS B 2 20 ? -15.84905 -26.03807 5.71530 1.000 65.40404 26 LYS B C 1
ATOM 5900 O O . LYS B 2 20 ? -15.85797 -27.10209 5.08632 1.000 69.37452 26 LYS B O 1
ATOM 5919 N N . LYS B 2 21 ? -16.96587 -25.34123 5.94851 1.000 66.12083 27 LYS B N 1
ATOM 5920 C CA . LYS B 2 21 ? -18.24261 -25.76217 5.38126 1.000 71.92296 27 LYS B CA 1
ATOM 5921 C C . LYS B 2 21 ? -18.19621 -25.84049 3.86032 1.000 66.12291 27 LYS B C 1
ATOM 5922 O O . LYS B 2 21 ? -19.02521 -26.53453 3.26085 1.000 73.23631 27 LYS B O 1
ATOM 5941 N N . GLY B 2 22 ? -17.25667 -25.13885 3.22596 1.000 63.95152 28 GLY B N 1
ATOM 5942 C CA . GLY B 2 22 ? -17.06688 -25.20367 1.79377 1.000 63.52490 28 GLY B CA 1
ATOM 5943 C C . GLY B 2 22 ? -17.59824 -24.02374 1.01157 1.000 62.70383 28 GLY B C 1
ATOM 5944 O O . GLY B 2 22 ? -17.51705 -24.03834 -0.22384 1.000 62.66499 28 GLY B O 1
ATOM 5948 N N . LEU B 2 23 ? -18.13178 -23.00505 1.67978 1.000 59.02549 29 LEU B N 1
ATOM 5949 C CA . LEU B 2 23 ? -18.72680 -21.88260 0.97435 1.000 55.46702 29 LEU B CA 1
ATOM 5950 C C . LEU B 2 23 ? -17.65118 -20.91967 0.47455 1.000 58.41200 29 LEU B C 1
ATOM 5951 O O . LEU B 2 23 ? -16.49958 -20.93413 0.91996 1.000 58.75305 29 LEU B O 1
ATOM 5967 N N . LYS B 2 24 ? -18.05185 -20.06925 -0.47014 1.000 58.86765 30 LYS B N 1
ATOM 5968 C CA . LYS B 2 24 ? -17.16444 -19.08542 -1.09790 1.000 58.51827 30 LYS B CA 1
ATOM 5969 C C . LYS B 2 24 ? -17.94334 -17.77301 -1.17180 1.000 57.08993 30 LYS B C 1
ATOM 5970 O O . LYS B 2 24 ? -18.60598 -17.48018 -2.17066 1.000 61.60599 30 LYS B O 1
ATOM 5989 N N . ILE B 2 25 ? -17.86383 -16.99238 -0.09864 1.000 56.41967 31 ILE B N 1
ATOM 5990 C CA . ILE B 2 25 ? -18.61548 -15.75275 0.03601 1.000 54.42563 31 ILE B CA 1
ATOM 5991 C C . ILE B 2 25 ? -17.70916 -14.59553 -0.35354 1.000 58.80100 31 ILE B C 1
ATOM 5992 O O . ILE B 2 25 ? -16.49606 -14.61396 -0.11046 1.000 58.19266 31 ILE B O 1
ATOM 6008 N N . ARG B 2 26 ? -18.30221 -13.5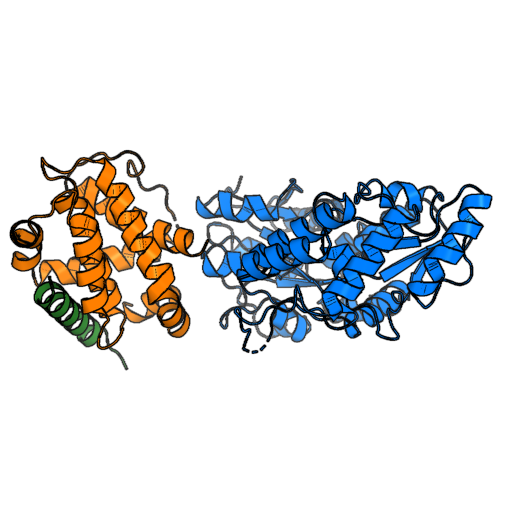7783 -0.96980 1.000 59.38824 32 ARG B N 1
ATOM 6009 C CA . ARG B 2 26 ? -17.53340 -12.42207 -1.40909 1.000 62.56751 32 ARG B CA 1
ATOM 6010 C C . ARG B 2 26 ? -17.13131 -11.57468 -0.20926 1.000 63.31085 32 ARG B C 1
ATOM 6011 O O . ARG B 2 26 ? -17.97408 -11.18480 0.60513 1.000 59.28545 32 ARG B O 1
ATOM 6032 N N . GLY B 2 27 ? -15.83495 -11.29020 -0.10536 1.000 63.82420 33 GLY B N 1
ATOM 6033 C CA . GLY B 2 27 ? -15.25737 -10.67423 1.06286 1.000 61.82426 33 GLY B CA 1
ATOM 6034 C C . GLY B 2 27 ? -14.59889 -11.65269 2.01239 1.000 66.58368 33 GLY B C 1
ATOM 6035 O O . GLY B 2 27 ? -13.76223 -11.24264 2.82540 1.000 67.03589 33 GLY B O 1
ATOM 6039 N N . TYR B 2 28 ? -14.94867 -12.93486 1.91843 1.000 61.61877 34 TYR B N 1
ATOM 6040 C CA . TYR B 2 28 ? -14.40737 -13.98662 2.77053 1.000 60.67062 34 TYR B CA 1
ATOM 6041 C C . TYR B 2 28 ? -13.67638 -15.03261 1.93772 1.000 62.21732 34 TYR B C 1
ATOM 6042 O O . TYR B 2 28 ? -13.55510 -16.19237 2.33966 1.000 62.79424 34 TYR B O 1
ATOM 6060 N N . GLU B 2 29 ? -13.17522 -14.61833 0.77204 1.000 61.11401 35 GLU B N 1
ATOM 6061 C CA . GLU B 2 29 ? -12.54361 -15.55659 -0.14673 1.000 63.97178 35 GLU B CA 1
ATOM 6062 C C . GLU B 2 29 ? -11.26938 -16.16083 0.43027 1.000 66.93082 35 GLU B C 1
ATOM 6063 O O . GLU B 2 29 ? -10.90452 -17.28358 0.06217 1.000 67.41171 35 GLU B O 1
ATOM 6067 N N . GLY B 2 30 ? -10.58072 -15.45193 1.32162 1.000 67.65724 36 GLY B N 1
ATOM 6068 C CA . GLY B 2 30 ? -9.33400 -15.97680 1.84803 1.000 70.37062 36 GLY B CA 1
ATOM 6069 C C . GLY B 2 30 ? -8.84507 -15.20696 3.05482 1.000 78.42496 36 GLY B C 1
ATOM 6070 O O . GLY B 2 30 ? -9.40168 -14.17464 3.43955 1.000 76.44588 36 GLY B O 1
ATOM 6074 N N . GLU B 2 31 ? -7.77148 -15.72856 3.64129 1.000 87.24417 37 GLU B N 1
ATOM 6075 C CA . GLU B 2 31 ? -7.19038 -15.19454 4.86578 1.000 104.41831 37 GLU B CA 1
ATOM 6076 C C . GLU B 2 31 ? -5.82450 -14.58991 4.55484 1.000 118.44763 37 GLU B C 1
ATOM 6077 O O . GLU B 2 31 ? -4.80275 -15.26986 4.64445 1.000 126.11455 37 GLU B O 1
ATOM 6089 N N . GLU B 2 32 ? -5.79882 -13.30478 4.21648 1.000 121.72583 38 GLU B N 1
ATOM 6090 C CA . GLU B 2 32 ? -4.52700 -12.59437 4.12839 1.000 133.39427 38 GLU B CA 1
ATOM 6091 C C . GLU B 2 32 ? -4.09592 -11.99672 5.46246 1.000 132.29287 38 GLU B C 1
ATOM 6092 O O . GLU B 2 32 ? -2.96902 -11.49864 5.56513 1.000 127.31610 38 GLU B O 1
ATOM 6104 N N . LEU B 2 33 ? -4.95989 -12.04379 6.47936 1.000 126.43886 39 LEU B N 1
ATOM 6105 C CA . LEU B 2 33 ? -4.58523 -11.64224 7.83215 1.000 112.04503 39 LEU B CA 1
ATOM 6106 C C . LEU B 2 33 ? -3.30612 -12.34853 8.27154 1.000 107.69887 39 LEU B C 1
ATOM 6107 O O . LEU B 2 33 ? -3.11167 -13.53885 8.01164 1.000 110.17943 39 LEU B O 1
ATOM 6123 N N . LYS B 2 34 ? -2.43369 -11.60839 8.95170 1.000 99.99086 40 LYS B N 1
ATOM 6124 C CA . LYS B 2 34 ? -1.14163 -12.15174 9.37024 1.000 96.47688 40 LYS B CA 1
ATOM 6125 C C . LYS B 2 34 ? -0.57675 -11.41951 10.58555 1.000 89.65332 40 LYS B C 1
ATOM 6126 O O . LYS B 2 34 ? -1.31790 -10.82335 11.36863 1.000 86.24368 40 LYS B O 1
ATOM 6145 N N . PRO B 2 36 ? 0.57526 -10.57908 14.27967 1.000 76.56734 42 PRO B N 1
ATOM 6146 C CA . PRO B 2 36 ? 0.21098 -10.80970 15.68224 1.000 79.76990 42 PRO B CA 1
ATOM 6147 C C . PRO B 2 36 ? -1.29640 -10.79945 15.90754 1.000 71.42024 42 PRO B C 1
ATOM 6148 O O . PRO B 2 36 ? -1.77219 -11.28770 16.93345 1.000 72.58372 42 PRO B O 1
ATOM 6159 N N . VAL B 2 37 ? -2.03610 -10.23600 14.95282 1.000 73.72221 43 VAL B N 1
ATOM 6160 C CA . VAL B 2 37 ? -3.48714 -10.18608 15.07923 1.000 71.19580 43 VAL B CA 1
ATOM 6161 C C . VAL B 2 37 ? -4.10799 -11.54109 14.77628 1.000 67.75702 43 VAL B C 1
ATOM 6162 O O . VAL B 2 37 ? -5.18684 -11.86276 15.28946 1.000 64.15983 43 VAL B O 1
ATOM 6175 N N . ILE B 2 38 ? -3.45628 -12.34984 13.93837 1.000 67.72569 44 ILE B N 1
ATOM 6176 C CA . ILE B 2 38 ? -3.95033 -13.69871 13.68935 1.000 68.38220 44 ILE B CA 1
ATOM 6177 C C . ILE B 2 38 ? -3.91216 -14.53906 14.95979 1.000 62.53909 44 ILE B C 1
ATOM 6178 O O . ILE B 2 38 ? -4.68645 -15.49232 15.10105 1.000 60.05777 44 ILE B O 1
ATOM 6194 N N . GLU B 2 39 ? -3.01931 -14.21045 15.90144 1.000 63.86440 45 GLU B N 1
ATOM 6195 C CA . GLU B 2 39 ? -2.96852 -14.95687 17.15629 1.000 64.83382 45 GLU B CA 1
ATOM 6196 C C . GLU B 2 39 ? -4.28569 -14.85528 17.91422 1.000 56.25128 45 GLU B C 1
ATOM 6197 O O . GLU B 2 39 ? -4.68679 -15.80509 18.59876 1.000 53.66436 45 GLU B O 1
ATOM 6209 N N . ILE B 2 40 ? -4.96082 -13.71077 17.81849 1.000 52.99529 46 ILE B N 1
ATOM 6210 C CA . ILE B 2 40 ? -6.31257 -13.60519 18.35442 1.000 51.35754 46 ILE B CA 1
ATOM 6211 C C . ILE B 2 40 ? -7.23278 -14.57465 17.62247 1.000 49.69567 46 ILE B C 1
ATOM 6212 O O . ILE B 2 40 ? -7.99693 -15.32623 18.24095 1.000 43.17293 46 ILE B O 1
ATOM 6228 N N . ALA B 2 41 ? -7.15534 -14.58221 16.28859 1.000 50.90576 47 ALA B N 1
ATOM 6229 C CA . ALA B 2 41 ? -7.96879 -15.49592 15.49351 1.000 53.67887 47 ALA B CA 1
ATOM 6230 C C . ALA B 2 41 ? -7.71670 -16.94443 15.89067 1.000 51.16117 47 ALA B C 1
ATOM 6231 O O . ALA B 2 41 ? -8.65834 -17.72495 16.06539 1.000 48.15907 47 ALA B O 1
ATOM 6238 N N . LYS B 2 42 ? -6.44553 -17.32177 16.04218 1.000 53.19512 48 LYS B N 1
ATOM 6239 C CA . LYS B 2 42 ? -6.11849 -18.70042 16.39264 1.000 54.15568 48 LYS B CA 1
ATOM 6240 C C . LYS B 2 42 ? -6.72740 -19.09022 17.73464 1.000 49.82820 48 LYS B C 1
ATOM 6241 O O . LYS B 2 42 ? -7.29044 -20.18185 17.88046 1.000 46.12739 48 LYS B O 1
ATOM 6260 N N . THR B 2 43 ? -6.61277 -18.21367 18.73562 1.000 48.94486 49 THR B N 1
ATOM 6261 C CA . THR B 2 43 ? -7.19307 -18.51619 20.03981 1.000 48.20491 49 THR B CA 1
ATOM 6262 C C . THR B 2 43 ? -8.71195 -18.60606 19.95687 1.000 45.85591 49 THR B C 1
ATOM 6263 O O . THR B 2 43 ? -9.32491 -19.47838 20.58254 1.000 45.05475 49 THR B O 1
ATOM 6274 N N . LEU B 2 44 ? -9.33843 -17.71351 19.18809 1.000 42.65564 50 LEU B N 1
ATOM 6275 C CA . LEU B 2 44 ? -10.79561 -17.71458 19.10658 1.000 44.83044 50 LEU B CA 1
ATOM 6276 C C . LEU B 2 44 ? -11.31466 -18.98537 18.44510 1.000 46.11179 50 LEU B C 1
ATOM 6277 O O . LEU B 2 44 ? -12.28780 -19.58343 18.91855 1.000 40.59352 50 LEU B O 1
ATOM 6293 N N . GLN B 2 45 ? -10.68875 -19.40998 17.34458 1.000 46.00760 51 GLN B N 1
ATOM 6294 C CA . GLN B 2 45 ? -11.10974 -20.64937 16.70018 1.000 47.07772 51 GLN B CA 1
ATOM 6295 C C . GLN B 2 45 ? -10.91032 -21.84250 17.62704 1.000 45.18660 51 GLN B C 1
ATOM 6296 O O . GLN B 2 45 ? -11.75323 -22.74586 17.67884 1.000 44.55757 51 GLN B O 1
ATOM 6310 N N . ARG B 2 46 ? -9.80385 -21.85881 18.37479 1.000 44.67268 52 ARG B N 1
ATOM 6311 C CA . ARG B 2 46 ? -9.50633 -22.99292 19.24454 1.000 46.21369 52 ARG B CA 1
ATOM 6312 C C . ARG B 2 46 ? -10.53021 -23.10849 20.36951 1.000 46.74951 52 ARG B C 1
ATOM 6313 O O . ARG B 2 46 ? -11.17187 -24.15196 20.53576 1.000 46.45995 52 ARG B O 1
ATOM 6334 N N . VAL B 2 47 ? -10.69498 -22.04293 21.15971 1.000 46.94584 53 VAL B N 1
ATOM 6335 C CA . VAL B 2 47 ? -11.61083 -22.10783 22.29441 1.000 45.94046 53 VAL B CA 1
ATOM 6336 C C . VAL B 2 47 ? -13.05786 -22.07919 21.82035 1.000 45.53380 53 VAL B C 1
ATOM 6337 O O . VAL B 2 47 ? -13.93825 -22.67358 22.45508 1.000 44.16807 53 VAL B O 1
ATOM 6350 N N . GLY B 2 48 ? -13.33350 -21.39219 20.71069 1.000 44.03979 54 GLY B N 1
ATOM 6351 C CA . GLY B 2 48 ? -14.65609 -21.47663 20.11575 1.000 41.59417 54 GLY B CA 1
ATOM 6352 C C . GLY B 2 48 ? -15.01834 -22.89332 19.71341 1.000 44.04018 54 GLY B C 1
ATOM 6353 O O . GLY B 2 48 ? -16.13273 -23.35564 19.96905 1.000 42.54313 54 GLY B O 1
ATOM 6357 N N . ASP B 2 49 ? -14.07756 -23.60483 19.08472 1.000 43.76425 55 ASP B N 1
ATOM 6358 C CA . ASP B 2 49 ? -14.32964 -24.98755 18.69352 1.000 47.16587 55 ASP B CA 1
ATOM 6359 C C . ASP B 2 49 ? -14.47612 -25.89829 19.90879 1.000 48.23710 55 ASP B C 1
ATOM 6360 O O . ASP B 2 49 ? -15.23206 -26.87547 19.85703 1.000 47.80440 55 ASP B O 1
ATOM 6369 N N . GLU B 2 50 ? -13.77007 -25.59924 21.00598 1.000 45.78217 56 GLU B N 1
ATOM 6370 C CA . GLU B 2 50 ? -13.94217 -26.38129 22.22698 1.000 47.72059 56 GLU B CA 1
ATOM 6371 C C . GLU B 2 50 ? -15.37363 -26.28114 22.73893 1.000 48.24873 56 GLU B C 1
ATOM 6372 O O . GLU B 2 50 ? -15.97381 -27.28464 23.14363 1.000 48.65236 56 GLU B O 1
ATOM 6384 N N . LEU B 2 51 ? -15.93664 -25.07104 22.72364 1.000 44.74821 57 LEU B N 1
ATOM 6385 C CA . LEU B 2 51 ? -17.25077 -24.85173 23.31513 1.000 45.81088 57 LEU B CA 1
ATOM 6386 C C . LEU B 2 51 ? -18.34533 -25.53841 22.50904 1.000 47.94777 57 LEU B C 1
ATOM 6387 O O . LEU B 2 51 ? -19.26393 -26.13075 23.08707 1.000 48.38747 57 LEU B O 1
ATOM 6403 N N . GLU B 2 52 ? -18.27139 -25.48165 21.17683 1.000 46.61810 58 GLU B N 1
ATOM 6404 C CA . GLU B 2 52 ? -19.31430 -26.12742 20.38683 1.000 51.76607 58 GLU B CA 1
ATOM 6405 C C . GLU B 2 52 ? -19.12746 -27.64027 20.32642 1.000 50.23773 58 GLU B C 1
ATOM 6406 O O . GLU B 2 52 ? -20.11838 -28.37671 20.29976 1.000 49.77925 58 GLU B O 1
ATOM 6418 N N . SER B 2 53 ? -17.88562 -28.12796 20.33386 1.000 49.01737 59 SER B N 1
ATOM 6419 C CA . SER B 2 53 ? -17.67162 -29.57032 20.35381 1.000 51.29991 59 SER B CA 1
ATOM 6420 C C . SER B 2 53 ? -18.09607 -30.20647 21.67326 1.000 51.17867 59 SER B C 1
ATOM 6421 O O . SER B 2 53 ? -18.23197 -31.43315 21.73332 1.000 53.57036 59 SER B O 1
ATOM 6429 N N . ALA B 2 54 ? -18.30581 -29.41138 22.72323 1.000 51.04643 60 ALA B N 1
ATOM 6430 C CA . ALA B 2 54 ? -18.83862 -29.90511 23.98530 1.000 50.16892 60 ALA B CA 1
ATOM 6431 C C . ALA B 2 54 ? -20.34543 -29.72071 24.09957 1.000 53.22024 60 ALA B C 1
ATOM 6432 O O . ALA B 2 54 ? -20.93956 -30.17644 25.08304 1.000 48.89432 60 ALA B O 1
ATOM 6439 N N . ASN B 2 55 ? -20.96838 -29.05906 23.13015 1.000 51.80268 61 ASN B N 1
ATOM 6440 C CA . ASN B 2 55 ? -22.41465 -28.88095 23.08843 1.000 53.17240 61 ASN B CA 1
ATOM 6441 C C . ASN B 2 55 ? -22.87933 -29.00506 21.64120 1.000 53.39886 61 ASN B C 1
ATOM 6442 O O . ASN B 2 55 ? -23.57849 -28.14262 21.10797 1.000 53.01465 61 ASN B O 1
ATOM 6453 N N . THR B 2 56 ? -22.47665 -30.09855 20.98897 1.000 51.38369 62 THR B N 1
ATOM 6454 C CA . THR B 2 56 ? -22.68589 -30.22940 19.55104 1.000 54.89265 62 THR B CA 1
ATOM 6455 C C . THR B 2 56 ? -24.16317 -30.13706 19.19390 1.000 56.36905 62 THR B C 1
ATOM 6456 O O . THR B 2 56 ? -24.55076 -29.38045 18.29635 1.000 57.98323 62 THR B O 1
ATOM 6467 N N . ASP B 2 57 ? -25.00709 -30.90083 19.88891 1.000 56.01481 63 ASP B N 1
ATOM 6468 C CA . ASP B 2 57 ? -26.41164 -30.96887 19.50227 1.000 58.45633 63 ASP B CA 1
ATOM 6469 C C . ASP B 2 57 ? -27.09542 -29.61176 19.60226 1.000 55.53768 63 ASP B C 1
ATOM 6470 O O . ASP B 2 57 ? -28.03367 -29.33776 18.84581 1.000 59.03092 63 ASP B O 1
ATOM 6479 N N . PHE B 2 58 ? -26.64748 -28.74678 20.51341 1.000 55.78391 64 PHE B N 1
ATOM 6480 C CA . PHE B 2 58 ? -27.22350 -27.40841 20.57875 1.000 53.71262 64 PHE B CA 1
ATOM 6481 C C . PHE B 2 58 ? -26.97283 -26.64880 19.28133 1.000 56.27348 64 PHE B C 1
ATOM 6482 O O . PHE B 2 58 ? -27.89925 -26.09112 18.68161 1.000 55.86571 64 PHE B O 1
ATOM 6499 N N . PHE B 2 59 ? -25.71437 -26.60794 18.83786 1.000 54.61118 65 PHE B N 1
ATOM 6500 C CA . PHE B 2 59 ? -25.37719 -25.84302 17.64267 1.000 55.36151 65 PHE B CA 1
ATOM 6501 C C . PHE B 2 59 ? -25.86136 -26.53272 16.37479 1.000 58.62951 65 PHE B C 1
ATOM 6502 O O . PHE B 2 59 ? -26.09587 -25.86644 15.36026 1.000 56.26919 65 PHE B O 1
ATOM 6519 N N . LYS B 2 60 ? -26.01520 -27.85721 16.40799 1.000 59.82833 66 LYS B N 1
ATOM 6520 C CA . LYS B 2 60 ? -26.55780 -28.56091 15.25144 1.000 63.13795 66 LYS B CA 1
ATOM 6521 C C . LYS B 2 60 ? -28.00210 -28.15152 14.99021 1.000 60.81720 66 LYS B C 1
ATOM 6522 O O . LYS B 2 60 ? -28.42504 -28.04454 13.83347 1.000 63.98992 66 LYS B O 1
ATOM 6541 N N . ASN B 2 61 ? -28.77125 -27.91138 16.05278 1.000 61.93613 67 ASN B N 1
ATOM 6542 C CA . ASN B 2 61 ? -30.19210 -27.61217 15.94457 1.000 62.59986 67 ASN B CA 1
ATOM 6543 C C . ASN B 2 61 ? -30.51984 -26.16097 16.27003 1.000 61.76690 67 ASN B C 1
ATOM 6544 O O . ASN B 2 61 ? -31.69187 -25.83778 16.49304 1.000 62.39236 67 ASN B O 1
ATOM 6555 N N . MET B 2 62 ? -29.52053 -25.27830 16.30753 1.000 61.00918 68 MET B N 1
ATOM 6556 C CA . MET B 2 62 ? -29.77728 -23.90320 16.72192 1.000 57.49676 68 MET B CA 1
ATOM 6557 C C . MET B 2 62 ? -30.68038 -23.18775 15.72400 1.000 60.04700 68 MET B C 1
ATOM 6558 O O . MET B 2 62 ? -31.64244 -22.51533 16.11320 1.000 59.40795 68 MET B O 1
ATOM 6572 N N . CYS B 2 63 ? -30.38620 -23.31980 14.42888 1.000 57.17971 69 CYS B N 1
ATOM 6573 C CA . CYS B 2 63 ? -31.18251 -22.62226 13.42507 1.000 63.26347 69 CYS B CA 1
ATOM 6574 C C . CYS B 2 63 ? -32.61384 -23.14839 13.39047 1.000 61.95717 69 CYS B C 1
ATOM 6575 O O . CYS B 2 63 ? -33.56050 -22.37355 13.21073 1.000 61.97254 69 CYS B O 1
ATOM 6582 N N . ASP B 2 64 ? -32.79436 -24.46050 13.56673 1.000 61.95153 70 ASP B N 1
ATOM 6583 C CA . ASP B 2 64 ? -34.13713 -25.03036 13.51824 1.000 63.94972 70 ASP B CA 1
ATOM 6584 C C . ASP B 2 64 ? -35.04256 -24.44536 14.59700 1.000 64.65737 70 ASP B C 1
ATOM 6585 O O . ASP B 2 64 ? -36.25751 -24.33892 14.39342 1.000 67.36439 70 ASP B O 1
ATOM 6594 N N . GLN B 2 65 ? -34.48026 -24.06632 15.74767 1.000 63.18574 71 GLN B N 1
ATOM 6595 C CA . GLN B 2 65 ? -35.29343 -23.50026 16.81685 1.000 62.96910 71 GLN B CA 1
ATOM 6596 C C . GLN B 2 65 ? -35.55740 -22.01590 16.61093 1.000 63.58591 71 GLN B C 1
ATOM 6597 O O . GLN B 2 65 ? -36.63602 -21.52483 16.96602 1.000 63.77008 71 GLN B O 1
ATOM 6611 N N . LEU B 2 66 ? -34.59280 -21.29004 16.04858 1.000 62.08393 72 LEU B N 1
ATOM 6612 C CA . LEU B 2 66 ? -34.78019 -19.86103 15.83908 1.000 60.83360 72 LEU B CA 1
ATOM 6613 C C . LEU B 2 66 ? -35.73247 -19.58263 14.68235 1.000 61.08228 72 LEU B C 1
ATOM 6614 O O . LEU B 2 66 ? -36.48746 -18.60486 14.72987 1.000 61.70302 72 LEU B O 1
ATOM 6630 N N . GLN B 2 67 ? -35.72235 -20.42601 13.64961 1.000 59.19694 73 GLN B N 1
ATOM 6631 C CA . GLN B 2 67 ? -36.58304 -20.24500 12.48148 1.000 62.41195 73 GLN B CA 1
ATOM 6632 C C . GLN B 2 67 ? -36.49614 -18.80629 11.98217 1.000 58.44181 73 GLN B C 1
ATOM 6633 O O . GLN B 2 67 ? -37.49901 -18.11118 11.80102 1.000 56.44372 73 GLN B O 1
ATOM 6647 N N . ILE B 2 68 ? -35.26344 -18.36210 11.76260 1.000 53.51304 74 ILE B N 1
ATOM 6648 C CA . ILE B 2 68 ? -35.00887 -16.97529 11.41155 1.000 51.04058 74 ILE B CA 1
ATOM 6649 C C . ILE B 2 68 ? -35.62424 -16.65367 10.05784 1.000 51.43259 74 ILE B C 1
ATOM 6650 O O . ILE B 2 68 ? -35.58125 -17.46406 9.11974 1.000 48.37522 74 ILE B O 1
ATOM 6666 N N . THR B 2 69 ? -36.21238 -15.46946 9.96296 1.000 48.50793 75 THR B N 1
ATOM 6667 C CA . THR B 2 69 ? -36.74218 -14.89911 8.73338 1.000 47.84572 75 THR B CA 1
ATOM 6668 C C . THR B 2 69 ? -36.14971 -13.51451 8.55731 1.000 45.08757 75 THR B C 1
ATOM 6669 O O . THR B 2 69 ? -35.51764 -12.97343 9.47357 1.000 42.71648 75 THR B O 1
ATOM 6680 N N . PRO B 2 70 ? -36.33195 -12.89863 7.38701 1.000 45.63267 76 PRO B N 1
ATOM 6681 C CA . PRO B 2 70 ? -35.87418 -11.50996 7.22032 1.000 45.29240 76 PRO B CA 1
ATOM 6682 C C . PRO B 2 70 ? -36.49555 -10.54922 8.21940 1.000 44.77181 76 PRO B C 1
ATOM 6683 O O . PRO B 2 70 ? -35.93561 -9.46933 8.44768 1.000 47.01529 76 PRO B O 1
ATOM 6694 N N . SER B 2 71 ? -37.62809 -10.90971 8.82923 1.000 44.83793 77 SER B N 1
ATOM 6695 C CA . SER B 2 71 ? -38.26347 -10.03773 9.80979 1.000 46.27636 77 SER B CA 1
ATOM 6696 C C . SER B 2 71 ? -37.65679 -10.18209 11.19953 1.000 45.49654 77 SER B C 1
ATOM 6697 O O . SER B 2 71 ? -37.60537 -9.20014 11.95075 1.000 43.36545 77 SER B O 1
ATOM 6705 N N . THR B 2 72 ? -37.19086 -11.37890 11.55830 1.000 42.59288 78 THR B N 1
ATOM 6706 C CA . THR B 2 72 ? -36.80148 -11.67527 12.92853 1.000 44.37316 78 THR B CA 1
ATOM 6707 C C . THR B 2 72 ? -35.30522 -11.88677 13.11564 1.000 44.32459 78 THR B C 1
ATOM 6708 O O . THR B 2 72 ? -34.86875 -12.12816 14.24605 1.000 43.44567 78 THR B O 1
ATOM 6719 N N . ALA B 2 73 ? -34.50254 -11.79192 12.05653 1.000 40.29871 79 ALA B N 1
ATOM 6720 C CA . ALA B 2 73 ? -33.09168 -12.14922 12.18090 1.000 43.22312 79 ALA B CA 1
ATOM 6721 C C . ALA B 2 73 ? -32.36152 -11.21383 13.13883 1.000 44.04724 79 ALA B C 1
ATOM 6722 O O . ALA B 2 73 ? -31.69449 -11.66130 14.07805 1.000 42.23830 79 ALA B O 1
ATOM 6729 N N . TYR B 2 74 ? -32.46856 -9.89910 12.89750 1.000 41.96185 80 TYR B N 1
ATOM 6730 C CA . TYR B 2 74 ? -31.72325 -8.93690 13.71458 1.000 42.60486 80 TYR B CA 1
ATOM 6731 C C . TYR B 2 74 ? -32.30995 -8.83198 15.10471 1.000 41.60070 80 TYR B C 1
ATOM 6732 O O . TYR B 2 74 ? -31.53299 -8.82518 16.08549 1.000 42.18790 80 TYR B O 1
ATOM 6750 N N . PRO B 2 75 ? -33.62540 -8.74005 15.29073 1.000 40.85968 81 PRO B N 1
ATOM 6751 C CA . PRO B 2 75 ? -34.16495 -8.73656 16.65459 1.000 43.18879 81 PRO B CA 1
ATOM 6752 C C . PRO B 2 75 ? -33.80985 -9.98634 17.43533 1.000 43.76200 81 PRO B C 1
ATOM 6753 O O . PRO B 2 75 ? -33.50839 -9.89641 18.63189 1.000 44.75678 81 PRO B O 1
ATOM 6764 N N . THR B 2 76 ? -33.84249 -11.15782 16.79454 1.000 40.99778 82 THR B N 1
ATOM 6765 C CA . THR B 2 76 ? -33.43370 -12.37793 17.48187 1.000 42.64574 82 THR B CA 1
ATOM 6766 C C . THR B 2 76 ? -31.96988 -12.30509 17.89340 1.000 43.92560 82 THR B C 1
ATOM 6767 O O . THR B 2 76 ? -31.60215 -12.73611 18.99210 1.000 42.32606 82 THR B O 1
ATOM 6778 N N . PHE B 2 77 ? -31.11660 -11.76582 17.02293 1.000 40.25558 83 PHE B N 1
ATOM 6779 C CA . PHE B 2 77 ? -29.70605 -11.64175 17.36781 1.000 43.39781 83 PHE B CA 1
ATOM 6780 C C . PHE B 2 77 ? -29.52485 -10.74791 18.58896 1.000 43.70376 83 PHE B C 1
ATOM 6781 O O . PHE B 2 77 ? -28.84255 -11.11848 19.55034 1.000 42.23765 83 PHE B O 1
ATOM 6798 N N . GLN B 2 78 ? -30.13359 -9.56068 18.56731 1.000 44.65226 84 GLN B N 1
ATOM 6799 C CA . GLN B 2 78 ? -29.98084 -8.63430 19.68421 1.000 47.20657 84 GLN B CA 1
ATOM 6800 C C . GLN B 2 78 ? -30.50937 -9.23880 20.97739 1.000 45.99059 84 GLN B C 1
ATOM 6801 O O . GLN B 2 78 ? -29.86900 -9.13315 22.03024 1.000 44.95706 84 GLN B O 1
ATOM 6815 N N . SER B 2 79 ? -31.67064 -9.89025 20.91597 1.000 47.01332 85 SER B N 1
ATOM 6816 C CA . SER B 2 79 ? -32.26699 -10.44317 22.12666 1.000 49.08301 85 SER B CA 1
ATOM 6817 C C . SER B 2 79 ? -31.38963 -11.53137 22.73079 1.000 48.08409 85 SER B C 1
ATOM 6818 O O . SER B 2 79 ? -31.18678 -11.56768 23.95003 1.000 48.73816 85 SER B O 1
ATOM 6826 N N . ILE B 2 80 ? -30.85978 -12.42971 21.89672 1.000 45.39606 86 ILE B N 1
ATOM 6827 C CA . ILE B 2 80 ? -30.02988 -13.51062 22.41850 1.000 46.84463 86 ILE B CA 1
ATOM 6828 C C . ILE B 2 80 ? -28.71859 -12.95957 22.96067 1.000 48.34222 86 ILE B C 1
ATOM 6829 O O . ILE B 2 80 ? -28.23137 -13.39828 24.00865 1.000 42.53646 86 ILE B O 1
ATOM 6845 N N . ALA B 2 81 ? -28.12559 -11.99018 22.26158 1.000 44.38078 87 ALA B N 1
ATOM 6846 C CA . ALA B 2 81 ? -26.86897 -11.41981 22.73159 1.000 43.19891 87 ALA B CA 1
ATOM 6847 C C . ALA B 2 81 ? -27.05822 -10.70095 24.06058 1.000 43.75598 87 ALA B C 1
ATOM 6848 O O . ALA B 2 81 ? -26.24842 -10.86119 24.98193 1.000 41.09078 87 ALA B O 1
ATOM 6855 N N . ASP B 2 82 ? -28.12375 -9.90318 24.18082 1.000 43.60071 88 ASP B N 1
ATOM 6856 C CA . ASP B 2 82 ? -28.40883 -9.24892 25.45456 1.000 45.62452 88 ASP B CA 1
ATOM 6857 C C . ASP B 2 82 ? -28.51694 -10.27035 26.57980 1.000 47.95011 88 ASP B C 1
ATOM 6858 O O . ASP B 2 82 ? -27.96933 -10.06863 27.67067 1.000 46.73996 88 ASP B O 1
ATOM 6867 N N . GLU B 2 83 ? -29.21268 -11.38115 26.33047 1.000 47.20670 89 GLU B N 1
ATOM 6868 C CA . GLU B 2 83 ? -29.42044 -12.38020 27.37056 1.000 51.36920 89 GLU B CA 1
ATOM 6869 C C . GLU B 2 83 ? -28.13307 -13.09992 27.75645 1.000 51.48782 89 GLU B C 1
ATOM 6870 O O . GLU B 2 83 ? -28.04558 -13.62677 28.87165 1.000 52.18768 89 GLU B O 1
ATOM 6882 N N . ILE B 2 84 ? -27.13928 -13.14165 26.86524 1.000 47.17009 90 ILE B N 1
ATOM 6883 C CA . ILE B 2 84 ? -25.86583 -13.76658 27.20558 1.000 45.92097 90 ILE B CA 1
ATOM 6884 C C . ILE B 2 84 ? -25.16481 -12.98827 28.31259 1.000 45.60290 90 ILE B C 1
ATOM 6885 O O . ILE B 2 84 ? -24.53986 -13.57569 29.20552 1.000 45.97979 90 ILE B O 1
ATOM 6901 N N . PHE B 2 85 ? -25.24386 -11.65867 28.26457 1.000 43.58467 91 PHE B N 1
ATOM 6902 C CA . PHE B 2 85 ? -24.49076 -10.79123 29.15823 1.000 46.86393 91 PHE B CA 1
ATOM 6903 C C . PHE B 2 85 ? -25.37178 -10.06541 30.16860 1.000 46.81851 91 PHE B C 1
ATOM 6904 O O . PHE B 2 85 ? -24.88918 -9.15470 30.85069 1.000 50.26799 91 PHE B O 1
ATOM 6921 N N . VAL B 2 86 ? -26.64738 -10.44216 30.28649 1.000 51.17952 92 VAL B N 1
ATOM 6922 C CA . VAL B 2 86 ? -27.55679 -9.67657 31.13267 1.000 53.11375 92 VAL B CA 1
ATOM 6923 C C . VAL B 2 86 ? -27.15151 -9.77337 32.59997 1.000 52.69424 92 VAL B C 1
ATOM 6924 O O . VAL B 2 86 ? -27.30932 -8.80647 33.35606 1.000 50.09460 92 VAL B O 1
ATOM 6937 N N . SER B 2 87 ? -26.61562 -10.91920 33.02692 1.000 50.25094 93 SER B N 1
ATOM 6938 C CA . SER B 2 87 ? -26.22884 -11.13267 34.41461 1.000 54.53228 93 SER B CA 1
ATOM 6939 C C . SER B 2 87 ? -24.71996 -11.04474 34.62813 1.000 50.79910 93 SER B C 1
ATOM 6940 O O . SER B 2 87 ? -24.22033 -11.50938 35.65797 1.000 53.58156 93 SER B O 1
ATOM 6948 N N . GLY B 2 88 ? -23.98587 -10.47656 33.67840 1.000 52.07308 94 GLY B N 1
ATOM 6949 C CA . GLY B 2 88 ? -22.56061 -10.25651 33.82980 1.000 45.70640 94 GLY B CA 1
ATOM 6950 C C . GLY B 2 88 ? -21.78004 -10.69002 32.60112 1.000 46.76276 94 GLY B C 1
ATOM 6951 O O . GLY B 2 88 ? -22.28914 -11.33772 31.69334 1.000 45.22843 94 GLY B O 1
ATOM 6955 N N . LYS B 2 89 ? -20.49861 -10.31169 32.61341 1.000 41.40815 95 LYS B N 1
ATOM 6956 C CA . LYS B 2 89 ? -19.57490 -10.58912 31.52290 1.000 42.31277 95 LYS B CA 1
ATOM 6957 C C . LYS B 2 89 ? -18.35343 -11.34487 32.03171 1.000 44.82544 95 LYS B C 1
ATOM 6958 O O . LYS B 2 89 ? -17.87142 -11.09651 33.14403 1.000 42.23091 95 LYS B O 1
ATOM 6977 N N . ASN B 2 90 ? -17.86206 -12.26912 31.21150 1.000 40.90160 96 ASN B N 1
ATOM 6978 C CA . ASN B 2 90 ? -16.55439 -12.87793 31.41780 1.000 41.37984 96 ASN B CA 1
ATOM 6979 C C . ASN B 2 90 ? -16.07190 -13.39270 30.06834 1.000 42.55706 96 ASN B C 1
ATOM 6980 O O . ASN B 2 90 ? -16.86307 -13.57935 29.13979 1.000 40.70385 96 ASN B O 1
ATOM 6991 N N . TRP B 2 91 ? -14.75802 -13.61001 29.96446 1.000 40.79728 97 TRP B N 1
ATOM 6992 C CA . TRP B 2 91 ? -14.18843 -13.98005 28.67303 1.000 43.31447 97 TRP B CA 1
ATOM 6993 C C . TRP B 2 91 ? -14.88701 -15.19667 28.08210 1.000 43.51761 97 TRP B C 1
ATOM 6994 O O . TRP B 2 91 ? -15.04480 -15.29100 26.85922 1.000 38.91464 97 TRP B O 1
ATOM 7015 N N . GLY B 2 92 ? -15.31515 -16.13334 28.92901 1.000 42.38510 98 GLY B N 1
ATOM 7016 C CA . GLY B 2 92 ? -16.01790 -17.29790 28.42325 1.000 40.06380 98 GLY B CA 1
ATOM 7017 C C . GLY B 2 92 ? -17.31518 -16.93474 27.72919 1.000 40.83770 98 GLY B C 1
ATOM 7018 O O . GLY B 2 92 ? -17.67073 -17.52443 26.70551 1.000 39.43036 98 GLY B O 1
ATOM 7022 N N . ARG B 2 93 ? -18.03950 -15.95487 28.27409 1.000 40.35266 99 ARG B N 1
ATOM 7023 C CA . ARG B 2 93 ? -19.28611 -15.53136 27.64556 1.000 41.68813 99 ARG B CA 1
ATOM 7024 C C . ARG B 2 93 ? -19.03036 -14.76755 26.35530 1.000 38.70626 99 ARG B C 1
ATOM 7025 O O . ARG B 2 93 ? -19.81706 -14.87589 25.40929 1.000 35.70017 99 ARG B O 1
ATOM 7046 N N . VAL B 2 94 ? -17.94483 -13.99484 26.29262 1.000 37.99405 100 VAL B N 1
ATOM 7047 C CA . VAL B 2 94 ? -17.57214 -13.36726 25.02987 1.000 40.04090 100 VAL B CA 1
ATOM 7048 C C . VAL B 2 94 ? -17.40763 -14.42901 23.95187 1.000 39.75206 100 VAL B C 1
ATOM 7049 O O . VAL B 2 94 ? -17.86203 -14.26023 22.81349 1.000 35.58286 100 VAL B O 1
ATOM 7062 N N . VAL B 2 95 ? -16.76375 -15.54446 24.29620 1.000 36.63133 101 VAL B N 1
ATOM 7063 C CA . VAL B 2 95 ? -16.58359 -16.62485 23.33256 1.000 41.63650 101 VAL B CA 1
ATOM 7064 C C . VAL B 2 95 ? -17.93440 -17.21172 22.94174 1.000 39.92850 101 VAL B C 1
ATOM 7065 O O . VAL B 2 95 ? -18.24428 -17.36482 21.75532 1.000 38.37615 101 VAL B O 1
ATOM 7078 N N . ALA B 2 96 ? -18.76084 -17.54459 23.93664 1.000 38.37015 102 ALA B N 1
ATOM 7079 C CA . ALA B 2 96 ? -20.09065 -18.07111 23.64934 1.000 40.83186 102 ALA B CA 1
ATOM 7080 C C . ALA B 2 96 ? -20.83802 -17.17193 22.67453 1.000 38.00197 102 ALA B C 1
ATOM 7081 O O . ALA B 2 96 ? -21.54127 -17.65452 21.77985 1.000 36.56360 102 ALA B O 1
ATOM 7088 N N . PHE B 2 97 ? -20.69253 -15.85723 22.83431 1.000 36.52835 103 PHE B N 1
ATOM 7089 C CA . PHE B 2 97 ? -21.37920 -14.91203 21.96097 1.000 37.86354 103 PHE B CA 1
ATOM 7090 C C . PHE B 2 97 ? -20.81960 -14.95984 20.54602 1.000 35.98952 103 PHE B C 1
ATOM 7091 O O . PHE B 2 97 ? -21.57167 -14.83836 19.57183 1.000 33.96182 103 PHE B O 1
ATOM 7108 N N . LEU B 2 98 ? -19.50537 -15.15503 20.41084 1.000 36.37798 104 LEU B N 1
ATOM 7109 C CA . LEU B 2 98 ? -18.90242 -15.21309 19.08353 1.000 39.66325 104 LEU B CA 1
ATOM 7110 C C . LEU B 2 98 ? -19.20935 -16.53572 18.38631 1.000 39.90841 104 LEU B C 1
ATOM 7111 O O . LEU B 2 98 ? -19.40198 -16.56323 17.16552 1.000 37.10868 104 LEU B O 1
ATOM 7127 N N . THR B 2 99 ? -19.26220 -17.64463 19.13527 1.000 35.76282 105 THR B N 1
ATOM 7128 C CA . THR B 2 99 ? -19.63384 -18.91252 18.51248 1.000 38.59739 105 THR B CA 1
ATOM 7129 C C . THR B 2 99 ? -21.09997 -18.90004 18.09650 1.000 40.57904 105 THR B C 1
ATOM 7130 O O . THR B 2 99 ? -21.46625 -19.46998 17.06313 1.000 39.29752 105 THR B O 1
ATOM 7141 N N . PHE B 2 100 ? -21.95524 -18.25878 18.89323 1.000 40.03479 106 PHE B N 1
ATOM 7142 C CA . PHE B 2 100 ? -23.33796 -18.05538 18.47677 1.000 39.20173 106 PHE B CA 1
ATOM 7143 C C . PHE B 2 100 ? -23.39657 -17.23169 17.19757 1.000 41.52839 106 PHE B C 1
ATOM 7144 O O . PHE B 2 100 ? -24.09237 -17.59184 16.24049 1.000 40.59029 106 PHE B O 1
ATOM 7161 N N . GLY B 2 101 ? -22.65889 -16.12111 17.16176 1.000 39.13880 107 GLY B N 1
ATOM 7162 C CA . GLY B 2 101 ? -22.66779 -15.27878 15.97668 1.000 42.12219 107 GLY B CA 1
ATOM 7163 C C . GLY B 2 101 ? -22.12343 -15.99127 14.75430 1.000 40.70814 107 GLY B C 1
ATOM 7164 O O . GLY B 2 101 ? -22.71421 -15.93837 13.67465 1.000 40.58785 107 GLY B O 1
ATOM 7168 N N . GLY B 2 102 ? -20.98448 -16.66742 14.90825 1.000 40.71926 108 GLY B N 1
ATOM 7169 C CA . GLY B 2 102 ? -20.40146 -17.37025 13.77824 1.000 42.16251 108 GLY B CA 1
ATOM 7170 C C . GLY B 2 102 ? -21.35416 -18.38675 13.18238 1.000 44.82821 108 GLY B C 1
ATOM 7171 O O . GLY B 2 102 ? -21.60157 -18.39421 11.97273 1.000 43.55304 108 GLY B O 1
ATOM 7175 N N . ASN B 2 103 ? -21.90679 -19.25900 14.02938 1.000 41.11756 109 ASN B N 1
ATOM 7176 C CA . ASN B 2 103 ? -22.90838 -20.20867 13.55975 1.000 44.82218 109 ASN B CA 1
ATOM 7177 C C . ASN B 2 103 ? -24.13871 -19.49129 13.02031 1.000 46.20426 109 ASN B C 1
ATOM 7178 O O . ASN B 2 103 ? -24.78905 -19.98268 12.09157 1.000 45.19935 109 ASN B O 1
ATOM 7189 N N . PHE B 2 104 ? -24.47069 -18.32887 13.58264 1.000 42.92252 110 PHE B N 1
ATOM 7190 C CA . PHE B 2 104 ? -25.61176 -17.56812 13.08561 1.000 43.17202 110 PHE B CA 1
ATOM 7191 C C . PHE B 2 104 ? -25.36288 -17.07024 11.66777 1.000 45.65920 110 PHE B C 1
ATOM 7192 O O . PHE B 2 104 ? -26.27704 -17.07113 10.83347 1.000 41.10775 110 PHE B O 1
ATOM 7209 N N . ALA B 2 105 ? -24.13473 -16.63119 11.37966 1.000 42.98452 111 ALA B N 1
ATOM 7210 C CA . ALA B 2 105 ? -23.81092 -16.11477 10.05590 1.000 47.00051 111 ALA B CA 1
ATOM 7211 C C . ALA B 2 105 ? -23.55043 -17.22793 9.05195 1.000 44.13164 111 ALA B C 1
ATOM 7212 O O . ALA B 2 105 ? -23.86705 -17.07671 7.86630 1.000 45.37424 111 ALA B O 1
ATOM 7219 N N . VAL B 2 106 ? -22.97489 -18.33999 9.49771 1.000 44.16048 112 VAL B N 1
ATOM 7220 C CA . VAL B 2 106 ? -22.58416 -19.38740 8.56505 1.000 47.15830 112 VAL B CA 1
ATOM 7221 C C . VAL B 2 106 ? -23.76168 -20.29125 8.24030 1.000 49.90576 112 VAL B C 1
ATOM 7222 O O . VAL B 2 106 ? -23.94621 -20.70196 7.09003 1.000 47.57010 112 VAL B O 1
ATOM 7235 N N . HIS B 2 107 ? -24.58433 -20.61450 9.22847 1.000 46.54530 113 HIS B N 1
ATOM 7236 C CA . HIS B 2 107 ? -25.62376 -21.61262 9.02745 1.000 48.63528 113 HIS B CA 1
ATOM 7237 C C . HIS B 2 107 ? -26.99732 -20.98323 8.84643 1.000 51.66324 113 HIS B C 1
ATOM 7238 O O . HIS B 2 107 ? -27.59770 -21.09829 7.77490 1.000 53.24872 113 HIS B O 1
ATOM 7252 N N . CYS B 2 108 ? -27.50593 -20.31110 9.87539 1.000 48.36249 114 CYS B N 1
ATOM 7253 C CA . CYS B 2 108 ? -28.86640 -19.80236 9.78743 1.000 49.62436 114 CYS B CA 1
ATOM 7254 C C . CYS B 2 108 ? -28.99634 -18.73005 8.71240 1.000 51.86240 114 CYS B C 1
ATOM 7255 O O . CYS B 2 108 ? -30.07446 -18.57131 8.12845 1.000 51.09656 114 CYS B O 1
ATOM 7262 N N . ALA B 2 109 ? -27.91702 -17.99615 8.42811 1.000 49.22076 115 ALA B N 1
ATOM 7263 C CA . ALA B 2 109 ? -27.98515 -16.90134 7.46961 1.000 49.45874 115 ALA B CA 1
ATOM 7264 C C . ALA B 2 109 ? -27.99897 -17.37784 6.02394 1.000 51.55564 115 ALA B C 1
ATOM 7265 O O . ALA B 2 109 ? -28.42257 -16.62147 5.14388 1.000 51.92570 115 ALA B O 1
ATOM 7272 N N . LEU B 2 110 ? -27.53992 -18.59968 5.75614 1.000 52.05142 116 LEU B N 1
ATOM 7273 C CA . LEU B 2 110 ? -27.49652 -19.13866 4.40366 1.000 52.86026 116 LEU B CA 1
ATOM 7274 C C . LEU B 2 110 ? -28.63250 -20.11740 4.12635 1.000 55.23782 116 LEU B C 1
ATOM 7275 O O . LEU B 2 110 ? -28.61636 -20.79474 3.09357 1.000 55.39397 116 LEU B O 1
ATOM 7291 N N . ARG B 2 111 ? -29.61359 -20.20907 5.02374 1.000 55.42633 117 ARG B N 1
ATOM 7292 C CA . ARG B 2 111 ? -30.83326 -20.96042 4.75027 1.000 57.27676 117 ARG B CA 1
ATOM 7293 C C . ARG B 2 111 ? -31.46371 -20.44778 3.45840 1.000 58.16570 117 ARG B C 1
ATOM 7294 O O . ARG B 2 111 ? -31.11742 -19.36179 2.98421 1.000 54.07406 117 ARG B O 1
ATOM 7315 N N . ALA B 2 112 ? -32.39153 -21.21381 2.88325 1.000 60.78141 118 ALA B N 1
ATOM 7316 C CA . ALA B 2 112 ? -32.96396 -20.84075 1.59243 1.000 61.36584 118 ALA B CA 1
ATOM 7317 C C . ALA B 2 112 ? -33.59949 -19.45388 1.64077 1.000 59.19466 118 ALA B C 1
ATOM 7318 O O . ALA B 2 112 ? -33.38582 -18.63004 0.74316 1.000 55.77136 118 ALA B O 1
ATOM 7325 N N . ASP B 2 113 ? -34.38498 -19.17463 2.68378 1.000 59.71932 119 ASP B N 1
ATOM 7326 C CA . ASP B 2 113 ? -35.10729 -17.91102 2.78589 1.000 58.27722 119 ASP B CA 1
ATOM 7327 C C . ASP B 2 113 ? -34.22458 -16.75065 3.24859 1.000 58.70834 119 ASP B C 1
ATOM 7328 O O . ASP B 2 113 ? -34.74965 -15.66568 3.52441 1.000 55.30547 119 ASP B O 1
ATOM 7337 N N . MET B 2 114 ? -32.90775 -16.94823 3.32626 1.000 59.18682 120 MET B N 1
ATOM 7338 C CA . MET B 2 114 ? -31.96369 -15.88180 3.64501 1.000 55.60827 120 MET B CA 1
ATOM 7339 C C . MET B 2 114 ? -30.75434 -16.03303 2.73011 1.000 55.45363 120 MET B C 1
ATOM 7340 O O . MET B 2 114 ? -30.14666 -17.10512 2.68141 1.000 57.93394 120 MET B O 1
ATOM 7354 N N . GLY B 2 115 ? -30.38660 -14.97202 2.01794 1.000 55.36232 121 GLY B N 1
ATOM 7355 C CA . GLY B 2 115 ? -29.32744 -15.05717 1.03512 1.000 54.46705 121 GLY B CA 1
ATOM 7356 C C . GLY B 2 115 ? -27.93626 -14.88008 1.62661 1.000 51.55830 121 GLY B C 1
ATOM 7357 O O . GLY B 2 115 ? -27.75353 -14.64684 2.82156 1.000 49.64350 121 GLY B O 1
ATOM 7361 N N . GLU B 2 116 ? -26.93768 -14.99729 0.74307 1.000 47.97849 122 GLU B N 1
ATOM 7362 C CA . GLU B 2 116 ? -25.55249 -14.76326 1.12903 1.000 49.82035 122 GLU B CA 1
ATOM 7363 C C . GLU B 2 116 ? -25.33325 -13.36719 1.69686 1.000 49.40282 122 GLU B C 1
ATOM 7364 O O . GLU B 2 116 ? -24.34785 -13.14534 2.41029 1.000 47.07315 122 GLU B O 1
ATOM 7376 N N . GLU B 2 117 ? -26.20926 -12.41377 1.37198 1.000 47.96205 123 GLU B N 1
ATOM 7377 C CA . GLU B 2 117 ? -26.01070 -11.04527 1.82875 1.000 47.29903 123 GLU B CA 1
ATOM 7378 C C . GLU B 2 117 ? -26.08888 -10.92651 3.34572 1.000 49.17426 123 GLU B C 1
ATOM 7379 O O . GLU B 2 117 ? -25.62352 -9.92529 3.90148 1.000 48.01490 123 GLU B O 1
ATOM 7391 N N . TYR B 2 118 ? -26.66839 -11.92115 4.02438 1.000 44.97650 124 TYR B N 1
ATOM 7392 C CA . TYR B 2 118 ? -26.79747 -11.87561 5.47475 1.000 46.29660 124 TYR B CA 1
ATOM 7393 C C . TYR B 2 118 ? -25.51555 -12.25832 6.20338 1.000 45.19606 124 TYR B C 1
ATOM 7394 O O . TYR B 2 118 ? -25.40731 -11.99940 7.40531 1.000 42.67628 124 TYR B O 1
ATOM 7412 N N . VAL B 2 119 ? -24.54722 -12.86693 5.51729 1.000 42.97554 125 VAL B N 1
ATOM 7413 C CA . VAL B 2 119 ? -23.27038 -13.16907 6.16104 1.000 45.89466 125 VAL B CA 1
ATOM 7414 C C . VAL B 2 119 ? -22.60676 -11.88003 6.63361 1.000 46.47952 125 VAL B C 1
ATOM 7415 O O . VAL B 2 119 ? -22.29671 -11.71541 7.81906 1.000 41.84778 125 VAL B O 1
ATOM 7428 N N . ASP B 2 120 ? -22.39412 -10.93777 5.70939 1.000 45.23464 126 ASP B N 1
ATOM 7429 C CA . ASP B 2 120 ? -21.73603 -9.68637 6.07155 1.000 44.62604 126 ASP B CA 1
ATOM 7430 C C . ASP B 2 120 ? -22.59340 -8.85440 7.01804 1.000 44.57297 126 ASP B C 1
ATOM 7431 O O . ASP B 2 120 ? -22.05507 -8.15540 7.88472 1.000 39.64060 126 ASP B O 1
ATOM 7440 N N . ARG B 2 121 ? -23.91929 -8.91245 6.87247 1.000 43.01037 127 ARG B N 1
ATOM 7441 C CA . ARG B 2 121 ? -24.79582 -8.21256 7.80676 1.000 44.89163 127 ARG B CA 1
ATOM 7442 C C . ARG B 2 121 ? -24.59205 -8.71933 9.23196 1.000 43.54533 127 ARG B C 1
ATOM 7443 O O . ARG B 2 121 ? -24.42368 -7.92799 10.16676 1.000 39.80326 127 ARG B O 1
ATOM 7464 N N . VAL B 2 122 ? -24.59423 -10.04176 9.41617 1.000 41.07395 128 VAL B N 1
ATOM 7465 C CA . VAL B 2 122 ? -24.44135 -10.59841 10.75740 1.000 44.21277 128 VAL B CA 1
ATOM 7466 C C . VAL B 2 122 ? -23.06736 -10.26551 11.32247 1.000 42.26587 128 VAL B C 1
ATOM 7467 O O . VAL B 2 122 ? -22.92848 -9.94615 12.50855 1.000 37.74361 128 VAL B O 1
ATOM 7480 N N . VAL B 2 123 ? -22.02804 -10.34976 10.49241 1.000 40.09469 129 VAL B N 1
ATOM 7481 C CA . VAL B 2 123 ? -20.69962 -9.96174 10.95368 1.000 41.80975 129 VAL B CA 1
ATOM 7482 C C . VAL B 2 123 ? -20.70978 -8.51630 11.43448 1.000 41.51936 129 VAL B C 1
ATOM 7483 O O . VAL B 2 123 ? -20.06528 -8.17504 12.43341 1.000 40.37803 129 VAL B O 1
ATOM 7496 N N . ASN B 2 124 ? -21.43973 -7.64381 10.73260 1.000 39.29021 130 ASN B N 1
ATOM 7497 C CA . ASN B 2 124 ? -21.55944 -6.25882 11.17586 1.000 41.02599 130 ASN B CA 1
ATOM 7498 C C . ASN B 2 124 ? -22.34951 -6.16256 12.47599 1.000 42.68718 130 ASN B C 1
ATOM 7499 O O . ASN B 2 124 ? -21.99221 -5.38696 13.37046 1.000 42.22105 130 ASN B O 1
ATOM 7510 N N . TRP B 2 125 ? -23.43593 -6.92860 12.59385 1.000 39.36154 131 TRP B N 1
ATOM 7511 C CA . TRP B 2 125 ? -24.19324 -6.94052 13.83925 1.000 42.43941 131 TRP B CA 1
ATOM 7512 C C . TRP B 2 125 ? -23.30947 -7.36843 15.00530 1.000 42.05527 131 TRP B C 1
ATOM 7513 O O . TRP B 2 125 ? -23.33720 -6.76031 16.08108 1.000 41.14681 131 TRP B O 1
ATOM 7534 N N . ILE B 2 126 ? -22.52950 -8.43590 14.81142 1.000 40.06994 132 ILE B N 1
ATOM 7535 C CA . ILE B 2 126 ? -21.62992 -8.90627 15.86109 1.000 41.95415 132 ILE B CA 1
ATOM 7536 C C . ILE B 2 126 ? -20.62692 -7.81814 16.21412 1.000 42.73009 132 ILE B C 1
ATOM 7537 O O . ILE B 2 126 ? -20.40063 -7.50986 17.38922 1.000 39.42667 132 ILE B O 1
ATOM 7553 N N . SER B 2 127 ? -20.01584 -7.21493 15.19392 1.000 42.34246 133 SER B N 1
ATOM 7554 C CA . SER B 2 127 ? -18.99993 -6.19810 15.43522 1.000 43.10356 133 SER B CA 1
ATOM 7555 C C . SER B 2 127 ? -19.59365 -4.99642 16.15969 1.000 43.32042 133 SER B C 1
ATOM 7556 O O . SER B 2 127 ? -19.06062 -4.54990 17.18141 1.000 42.24396 133 SER B O 1
ATOM 7564 N N . LYS B 2 128 ? -20.71116 -4.46749 15.65551 1.000 43.10543 134 LYS B N 1
ATOM 7565 C CA . LYS B 2 128 ? -21.33554 -3.32430 16.31330 1.000 45.29669 134 LYS B CA 1
ATOM 7566 C C . LYS B 2 128 ? -21.68419 -3.65180 17.76034 1.000 44.88836 134 LYS B C 1
ATOM 7567 O O . LYS B 2 128 ? -21.53182 -2.80656 18.64999 1.000 45.07218 134 LYS B O 1
ATOM 7586 N N . TYR B 2 129 ? -22.14911 -4.87720 18.01721 1.000 43.12209 135 TYR B N 1
ATOM 7587 C CA . TYR B 2 129 ? -22.53149 -5.23901 19.37684 1.000 43.12850 135 TYR B CA 1
ATOM 7588 C C . TYR B 2 129 ? -21.33247 -5.18861 20.31414 1.000 44.74096 135 TYR B C 1
ATOM 7589 O O . TYR B 2 129 ? -21.42758 -4.66267 21.43116 1.000 41.10286 135 TYR B O 1
ATOM 7607 N N . MET B 2 130 ? -20.19570 -5.73524 19.88011 1.000 44.69191 136 MET B N 1
ATOM 7608 C CA . MET B 2 130 ? -19.00473 -5.70799 20.72048 1.000 44.82164 136 MET B CA 1
ATOM 7609 C C . MET B 2 130 ? -18.55285 -4.27749 20.97610 1.000 44.41851 136 MET B C 1
ATOM 7610 O O . MET B 2 130 ? -18.22777 -3.91324 22.11117 1.000 43.35680 136 MET B O 1
ATOM 7624 N N . ALA B 2 131 ? -18.53843 -3.44697 19.93286 1.000 44.69455 137 ALA B N 1
ATOM 7625 C CA . ALA B 2 131 ? -18.05107 -2.08244 20.08839 1.000 47.48691 137 ALA B CA 1
ATOM 7626 C C . ALA B 2 131 ? -18.97387 -1.24755 20.96528 1.000 45.44857 137 ALA B C 1
ATOM 7627 O O . ALA B 2 131 ? -18.50718 -0.34288 21.66682 1.000 45.26767 137 ALA B O 1
ATOM 7634 N N . VAL B 2 132 ? -20.27161 -1.53443 20.94817 1.000 46.45562 138 VAL B N 1
ATOM 7635 C CA . VAL B 2 132 ? -21.23049 -0.72636 21.69216 1.000 45.84655 138 VAL B CA 1
ATOM 7636 C C . VAL B 2 132 ? -21.42307 -1.25076 23.10567 1.000 47.14486 138 VAL B C 1
ATOM 7637 O O . VAL B 2 132 ? -21.46734 -0.47214 24.06089 1.000 50.12840 138 VAL B O 1
ATOM 7650 N N . ASN B 2 133 ? -21.53037 -2.56630 23.26605 1.000 47.39847 139 ASN B N 1
ATOM 7651 C CA . ASN B 2 133 ? -21.90678 -3.15117 24.54375 1.000 45.54433 139 ASN B CA 1
ATOM 7652 C C . ASN B 2 133 ? -20.76033 -3.80718 25.28986 1.000 45.10505 139 ASN B C 1
ATOM 7653 O O . ASN B 2 133 ? -20.80723 -3.87467 26.51949 1.000 44.67920 139 ASN B O 1
ATOM 7664 N N . LEU B 2 134 ? -19.73063 -4.28377 24.58683 1.000 43.22356 140 LEU B N 1
ATOM 7665 C CA . LEU B 2 134 ? -18.66502 -5.04200 25.22184 1.000 44.41894 140 LEU B CA 1
ATOM 7666 C C . LEU B 2 134 ? -17.34238 -4.29813 25.32063 1.000 44.32424 140 LEU B C 1
ATOM 7667 O O . LEU B 2 134 ? -16.46926 -4.73238 26.07584 1.000 43.00025 140 LEU B O 1
ATOM 7683 N N . ASP B 2 135 ? -17.17081 -3.19626 24.58775 1.000 44.35352 141 ASP B N 1
ATOM 7684 C CA . ASP B 2 135 ? -15.85117 -2.58215 24.51107 1.000 46.75366 141 ASP B CA 1
ATOM 7685 C C . ASP B 2 135 ? -15.36202 -2.10319 25.87344 1.000 49.60977 141 ASP B C 1
ATOM 7686 O O . ASP B 2 135 ? -14.15888 -2.15720 26.15121 1.000 49.28122 141 ASP B O 1
ATOM 7695 N N . TYR B 2 136 ? -16.26363 -1.63590 26.73717 1.000 49.53392 142 TYR B N 1
ATOM 7696 C CA . TYR B 2 136 ? -15.82025 -1.13451 28.03325 1.000 52.21932 142 TYR B CA 1
ATOM 7697 C C . TYR B 2 136 ? -15.23279 -2.25836 28.87849 1.000 53.20675 142 TYR B C 1
ATOM 7698 O O . TYR B 2 136 ? -14.11851 -2.14027 29.40170 1.000 53.34497 142 TYR B O 1
ATOM 7716 N N . TRP B 2 137 ? -15.97029 -3.36121 29.02133 1.000 49.68847 143 TRP B N 1
ATOM 7717 C CA . TRP B 2 137 ? -15.47851 -4.47177 29.82694 1.000 49.11625 143 TRP B CA 1
ATOM 7718 C C . TRP B 2 137 ? -14.19860 -5.04896 29.24150 1.000 50.86002 143 TRP B C 1
ATOM 7719 O O . TRP B 2 137 ? -13.26960 -5.39386 29.97894 1.000 51.23355 143 TRP B O 1
ATOM 7740 N N . ILE B 2 138 ? -14.12679 -5.15464 27.91476 1.000 48.75761 144 ILE B N 1
ATOM 7741 C CA . ILE B 2 138 ? -12.96535 -5.77833 27.28926 1.000 50.05571 144 ILE B CA 1
ATOM 7742 C C . ILE B 2 138 ? -11.70504 -4.97085 27.57092 1.000 49.45598 144 ILE B C 1
ATOM 7743 O O . ILE B 2 138 ? -10.65544 -5.53114 27.90772 1.000 47.29824 144 ILE B O 1
ATOM 7759 N N . ASN B 2 139 ? -11.78049 -3.64669 27.43871 1.000 51.88518 145 ASN B N 1
ATOM 7760 C CA . ASN B 2 139 ? -10.61235 -2.82632 27.73664 1.000 53.80487 145 ASN B CA 1
ATOM 7761 C C . ASN B 2 139 ? -10.32798 -2.76525 29.23084 1.000 53.17226 145 ASN B C 1
ATOM 7762 O O . ASN B 2 139 ? -9.18239 -2.51292 29.62018 1.000 56.11361 145 ASN B O 1
ATOM 7773 N N . GLN B 2 140 ? -11.34166 -2.99639 30.07121 1.000 51.14611 146 GLN B N 1
ATOM 7774 C CA . GLN B 2 140 ? -11.10257 -3.13783 31.50335 1.000 56.19214 146 GLN B CA 1
ATOM 7775 C C . GLN B 2 140 ? -10.19502 -4.32545 31.79013 1.000 57.18898 146 GLN B C 1
ATOM 7776 O O . GLN B 2 140 ? -9.28483 -4.23954 32.62286 1.000 56.32398 146 GLN B O 1
ATOM 7790 N N . GLN B 2 141 ? -10.43698 -5.44840 31.11604 1.000 54.12213 147 GLN B N 1
ATOM 7791 C CA . GLN B 2 141 ? -9.67783 -6.66966 31.32587 1.000 53.38034 147 GLN B CA 1
ATOM 7792 C C . GLN B 2 141 ? -8.43667 -6.74169 30.44691 1.000 53.29087 147 GLN B C 1
ATOM 7793 O O . GLN B 2 141 ? -7.91325 -7.83872 30.21773 1.000 52.42445 147 GLN B O 1
ATOM 7807 N N . GLY B 2 142 ? -7.96684 -5.60640 29.93944 1.000 52.41505 148 GLY B N 1
ATOM 7808 C CA . GLY B 2 142 ? -6.74341 -5.57443 29.16767 1.000 50.06082 148 GLY B CA 1
ATOM 7809 C C . GLY B 2 142 ? -6.90379 -5.77480 27.68013 1.000 51.03080 148 GLY B C 1
ATOM 7810 O O . GLY B 2 142 ? -5.91086 -6.05856 27.00107 1.000 51.49157 148 GLY B O 1
ATOM 7814 N N . GLY B 2 143 ? -8.11400 -5.63919 27.14690 1.000 49.07053 149 GLY B N 1
ATOM 7815 C CA . GLY B 2 143 ? -8.28755 -5.78241 25.71713 1.000 47.29672 149 GLY B CA 1
ATOM 7816 C C . GLY B 2 143 ? -7.98003 -7.19273 25.22753 1.000 48.83006 149 GLY B C 1
ATOM 7817 O O . GLY B 2 143 ? -7.97538 -8.16699 25.98222 1.000 46.85017 149 GLY B O 1
ATOM 7821 N N . TRP B 2 144 ? -7.71601 -7.28714 23.92139 1.000 47.90216 150 TRP B N 1
ATOM 7822 C CA . TRP B 2 144 ? -7.44929 -8.59067 23.32343 1.000 49.41373 150 TRP B CA 1
ATOM 7823 C C . TRP B 2 144 ? -6.21244 -9.24653 23.92108 1.000 49.62162 150 TRP B C 1
ATOM 7824 O O . TRP B 2 144 ? -6.14444 -10.47816 24.00201 1.000 49.82769 150 TRP B O 1
ATOM 7845 N N . ASP B 2 145 ? -5.22231 -8.45323 24.33397 1.000 49.97830 151 ASP B N 1
ATOM 7846 C CA . ASP B 2 145 ? -4.07458 -9.02431 25.03103 1.000 50.77626 151 ASP B CA 1
ATOM 7847 C C . ASP B 2 145 ? -4.52154 -9.83534 26.24322 1.000 47.67121 151 ASP B C 1
ATOM 7848 O O . ASP B 2 145 ? -4.00120 -10.92820 26.49434 1.000 50.06693 151 ASP B O 1
ATOM 7857 N N . GLY B 2 146 ? -5.49284 -9.32146 27.00259 1.000 47.32604 152 GLY B N 1
ATOM 7858 C CA . GLY B 2 146 ? -6.01330 -10.08051 28.12884 1.000 48.56731 152 GLY B CA 1
ATOM 7859 C C . GLY B 2 146 ? -6.74147 -11.33559 27.68827 1.000 47.08370 152 GLY B C 1
ATOM 7860 O O . GLY B 2 146 ? -6.57808 -12.40300 28.28884 1.000 48.09983 152 GLY B O 1
ATOM 7864 N N . PHE B 2 147 ? -7.55805 -11.22271 26.64125 1.000 46.35369 153 PHE B N 1
ATOM 7865 C CA . PHE B 2 147 ? -8.19322 -12.39041 26.04290 1.000 45.86922 153 PHE B CA 1
ATOM 7866 C C . PHE B 2 147 ? -7.17415 -13.48656 25.76303 1.000 46.13560 153 PHE B C 1
ATOM 7867 O O . PHE B 2 147 ? -7.41320 -14.66352 26.05711 1.000 43.56020 153 PHE B O 1
ATOM 7884 N N . LEU B 2 148 ? -6.02330 -13.11204 25.19713 1.000 45.80161 154 LEU B N 1
ATOM 7885 C CA . LEU B 2 148 ? -4.99646 -14.09503 24.86578 1.000 47.31821 154 LEU B CA 1
ATOM 7886 C C . LEU B 2 148 ? -4.42178 -14.74160 26.12094 1.000 46.35387 154 LEU B C 1
ATOM 7887 O O . LEU B 2 148 ? -4.32354 -15.97100 26.20892 1.000 47.64885 154 LEU B O 1
ATOM 7903 N N . ILE B 2 149 ? -4.03221 -13.92635 27.10340 1.000 48.67145 155 ILE B N 1
ATOM 7904 C CA . ILE B 2 149 ? -3.42947 -14.46143 28.32188 1.000 47.97422 155 ILE B CA 1
ATOM 7905 C C . ILE B 2 149 ? -4.40427 -15.38373 29.04129 1.000 47.23116 155 ILE B C 1
ATOM 7906 O O . ILE B 2 149 ? -4.01250 -16.42511 29.58265 1.000 49.68859 155 ILE B O 1
ATOM 7922 N N . PHE B 2 150 ? -5.68896 -15.02260 29.05453 1.000 46.49059 156 PHE B N 1
ATOM 7923 C CA . PHE B 2 150 ? -6.65559 -15.78004 29.84148 1.000 44.15577 156 PHE B CA 1
ATOM 7924 C C . PHE B 2 150 ? -6.84838 -17.18598 29.28831 1.000 47.83646 156 PHE B C 1
ATOM 7925 O O . PHE B 2 150 ? -6.98802 -18.14749 30.05437 1.000 48.33901 156 PHE B O 1
ATOM 7942 N N . PHE B 2 151 ? -6.87309 -17.32510 27.96286 1.000 46.86464 157 PHE B N 1
ATOM 7943 C CA . PHE B 2 151 ? -7.00370 -18.62138 27.30939 1.000 49.36297 157 PHE B CA 1
ATOM 7944 C C . PHE B 2 151 ? -5.65089 -19.21151 26.92363 1.000 48.99326 157 PHE B C 1
ATOM 7945 O O . PHE B 2 151 ? -5.57456 -19.99549 25.97402 1.000 51.73354 157 PHE B O 1
ATOM 7962 N N . GLU B 2 152 ? -4.59067 -18.83522 27.64623 1.000 51.52945 158 GLU B N 1
ATOM 7963 C CA . GLU B 2 152 ? -3.20727 -19.30980 27.46716 1.000 53.45278 158 GLU B CA 1
ATOM 7964 C C . GLU B 2 152 ? -2.43810 -18.38580 26.52926 1.000 59.27603 158 GLU B C 1
ATOM 7965 O O . GLU B 2 152 ? -1.31021 -17.99595 26.82592 1.000 63.81991 158 GLU B O 1
ATOM 7977 N N . THR C 3 5 ? -34.91217 -18.23331 22.41349 1.000 82.16190 71 THR C N 1
ATOM 7978 C CA . THR C 3 5 ? -34.43382 -16.85563 22.29514 1.000 84.92274 71 THR C CA 1
ATOM 7979 C C . THR C 3 5 ? -34.03643 -16.33325 23.67945 1.000 97.53504 71 THR C C 1
ATOM 7980 O O . THR C 3 5 ? -32.88254 -15.96190 23.90062 1.000 82.20433 71 THR C O 1
ATOM 7990 N N . GLU C 3 6 ? -34.99170 -16.29797 24.61281 1.000 105.53011 72 GLU C N 1
ATOM 7991 C CA . GLU C 3 6 ? -34.64477 -15.98851 25.99603 1.000 105.70261 72 GLU C CA 1
ATOM 7992 C C . GLU C 3 6 ? -33.79076 -17.10098 26.59235 1.000 92.77278 72 GLU C C 1
ATOM 7993 O O . GLU C 3 6 ? -32.67768 -16.86179 27.07212 1.000 85.35983 72 GLU C O 1
ATOM 8005 N N . ASN C 3 7 ? -34.29334 -18.33458 26.56413 1.000 90.06541 73 ASN C N 1
ATOM 8006 C CA . ASN C 3 7 ? -33.54298 -19.43708 27.14786 1.000 86.14559 73 ASN C CA 1
ATOM 8007 C C . ASN C 3 7 ? -32.37332 -19.87122 26.27435 1.000 74.80167 73 ASN C C 1
ATOM 8008 O O . ASN C 3 7 ? -31.45635 -20.53020 26.77431 1.000 70.42059 73 ASN C O 1
ATOM 8019 N N . LEU C 3 8 ? -32.37787 -19.52093 24.98707 1.000 75.42350 74 LEU C N 1
ATOM 8020 C CA . LEU C 3 8 ? -31.20494 -19.78453 24.16084 1.000 69.57435 74 LEU C CA 1
ATOM 8021 C C . LEU C 3 8 ? -30.02212 -18.93616 24.61255 1.000 63.05825 74 LEU C C 1
ATOM 8022 O O . LEU C 3 8 ? -28.89466 -19.43387 24.71131 1.000 53.57470 74 LEU C O 1
ATOM 8038 N N . GLY C 3 9 ? -30.26034 -17.65441 24.89781 1.000 61.35750 75 GLY C N 1
ATOM 8039 C CA . GLY C 3 9 ? -29.20019 -16.81621 25.42646 1.000 59.36326 75 GLY C CA 1
ATOM 8040 C C . GLY C 3 9 ? -28.75760 -17.22604 26.81624 1.000 57.76778 75 GLY C C 1
ATOM 8041 O O . GLY C 3 9 ? -27.57729 -17.09864 27.15630 1.000 53.32034 75 GLY C O 1
ATOM 8045 N N . ARG C 3 10 ? -29.68847 -17.71931 27.63914 1.000 61.69995 76 ARG C N 1
ATOM 8046 C CA . ARG C 3 10 ? -29.31386 -18.19196 28.96880 1.000 63.63088 76 ARG C CA 1
ATOM 8047 C C . ARG C 3 10 ? -28.49653 -19.47682 28.88584 1.000 55.43448 76 ARG C C 1
ATOM 8048 O O . ARG C 3 10 ? -27.55641 -19.67009 29.66526 1.000 53.01078 76 ARG C O 1
ATOM 8069 N N . VAL C 3 11 ? -28.83385 -20.36507 27.94721 1.000 55.82415 77 VAL C N 1
ATOM 8070 C CA . VAL C 3 11 ? -28.05701 -21.58920 27.77840 1.000 51.89362 77 VAL C CA 1
ATOM 8071 C C . VAL C 3 11 ? -26.66562 -21.26994 27.24392 1.000 49.62839 77 VAL C C 1
ATOM 8072 O O . VAL C 3 11 ? -25.67799 -21.91236 27.62087 1.000 47.23671 77 VAL C O 1
ATOM 8085 N N . LEU C 3 12 ? -26.56487 -20.28388 26.34846 1.000 50.63129 78 LEU C N 1
ATOM 8086 C CA . LEU C 3 12 ? -25.25952 -19.89309 25.82608 1.000 48.24460 78 LEU C CA 1
ATOM 8087 C C . LEU C 3 12 ? -24.38925 -19.28713 26.91958 1.000 46.44521 78 LEU C C 1
ATOM 8088 O O . LEU C 3 12 ? -23.17322 -19.50880 26.94759 1.000 42.58833 78 LEU C O 1
ATOM 8104 N N . ALA C 3 13 ? -24.99106 -18.51851 27.82888 1.000 45.34904 79 ALA C N 1
ATOM 8105 C CA . ALA C 3 13 ? -24.21799 -17.94960 28.92546 1.000 46.43101 79 ALA C CA 1
ATOM 8106 C C . ALA C 3 13 ? -23.71980 -19.03203 29.87546 1.000 43.59180 79 ALA C C 1
ATOM 8107 O O . ALA C 3 13 ? -22.63713 -18.89430 30.45434 1.000 41.44340 79 ALA C O 1
ATOM 8114 N N . SER C 3 14 ? -24.48457 -20.11139 30.04872 1.000 42.24200 80 SER C N 1
ATOM 8115 C CA . SER C 3 14 ? -23.99119 -21.22685 30.84899 1.000 45.90496 80 SER C CA 1
ATOM 8116 C C . SER C 3 14 ? -22.85070 -21.93823 30.13162 1.000 45.95431 80 SER C C 1
ATOM 8117 O O . SER C 3 14 ? -21.88059 -22.36883 30.76755 1.000 44.83206 80 SER C O 1
ATOM 8125 N N . PHE C 3 15 ? -22.95055 -22.06490 28.80413 1.000 43.85651 81 PHE C N 1
ATOM 8126 C CA . PHE C 3 15 ? -21.84547 -22.61085 28.02509 1.000 44.96282 81 PHE C CA 1
ATOM 8127 C C . PHE C 3 15 ? -20.58980 -21.76377 28.19270 1.000 42.59710 81 PHE C C 1
ATOM 8128 O O . PHE C 3 15 ? -19.48105 -22.29626 28.31872 1.000 42.30865 81 PHE C O 1
ATOM 8145 N N . GLY C 3 16 ? -20.74368 -20.43837 28.18039 1.000 41.67447 82 GLY C N 1
ATOM 8146 C CA . GLY C 3 16 ? -19.60375 -19.56734 28.40025 1.000 44.19326 82 GLY C CA 1
ATOM 8147 C C . GLY C 3 16 ? -19.05042 -19.65611 29.80716 1.000 40.98358 82 GLY C C 1
ATOM 8148 O O . GLY C 3 16 ? 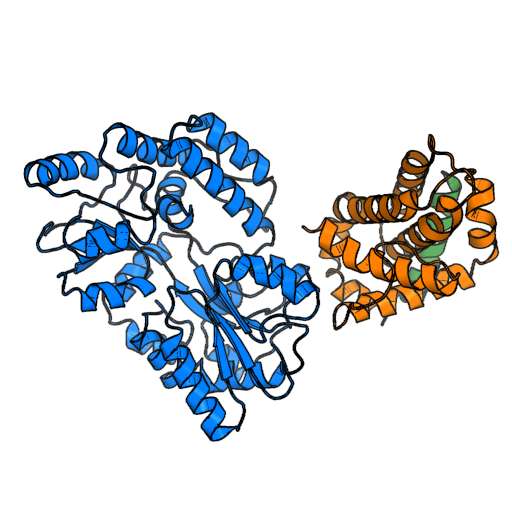-17.84299 -19.50457 30.01189 1.000 38.57654 82 GLY C O 1
ATOM 8152 N N . ASP C 3 17 ? -19.91655 -19.89821 30.79362 1.000 42.29701 83 ASP C N 1
ATOM 8153 C CA . ASP C 3 17 ? -19.44075 -20.05672 32.16513 1.000 43.89433 83 ASP C CA 1
ATOM 8154 C C . ASP C 3 17 ? -18.62398 -21.33258 32.31822 1.000 43.77013 83 ASP C C 1
ATOM 8155 O O . ASP C 3 17 ? -17.60313 -21.34468 33.01447 1.000 40.89858 83 ASP C O 1
ATOM 8164 N N . GLU C 3 18 ? -19.05584 -22.41690 31.67513 1.000 44.58816 84 GLU C N 1
ATOM 8165 C CA . GLU C 3 18 ? -18.30245 -23.66264 31.75669 1.000 45.35275 84 GLU C CA 1
ATOM 8166 C C . GLU C 3 18 ? -16.89365 -23.48127 31.20891 1.000 45.24472 84 GLU C C 1
ATOM 8167 O O . GLU C 3 18 ? -15.93359 -24.05105 31.74125 1.000 46.10788 84 GLU C O 1
ATOM 8179 N N . ILE C 3 19 ? -16.74908 -22.66758 30.15869 1.000 43.80201 85 ILE C N 1
ATOM 8180 C CA . ILE C 3 19 ? -15.43506 -22.42507 29.57025 1.000 43.78471 85 ILE C CA 1
ATOM 8181 C C . ILE C 3 19 ? -14.61269 -21.50248 30.46078 1.000 40.80459 85 ILE C C 1
ATOM 8182 O O . ILE C 3 19 ? -13.41344 -21.72580 30.66522 1.000 39.80889 85 ILE C O 1
ATOM 8198 N N . ASN C 3 20 ? -15.23480 -20.44713 30.99401 1.000 39.37839 86 ASN C N 1
ATOM 8199 C CA . ASN C 3 20 ? -14.51843 -19.54622 31.89132 1.000 43.19314 86 ASN C CA 1
ATOM 8200 C C . ASN C 3 20 ? -14.04947 -20.28290 33.13948 1.000 41.15994 86 ASN C C 1
ATOM 8201 O O . ASN C 3 20 ? -12.92870 -20.06789 33.61308 1.000 39.83297 86 ASN C O 1
ATOM 8212 N N . ASP C 3 21 ? -14.89274 -21.16625 33.67706 1.000 42.89831 87 ASP C N 1
ATOM 8213 C CA . ASP C 3 21 ? -14.50875 -21.94589 34.84926 1.000 44.35244 87 ASP C CA 1
ATOM 8214 C C . ASP C 3 21 ? -13.28853 -22.81587 34.57007 1.000 46.38162 87 ASP C C 1
ATOM 8215 O O . ASP C 3 21 ? -12.45386 -23.02479 35.45639 1.000 46.74675 87 ASP C O 1
ATOM 8224 N N . LYS C 3 22 ? -13.17087 -23.34407 33.34642 1.000 44.25491 88 LYS C N 1
ATOM 8225 C CA . LYS C 3 22 ? -12.04703 -24.22029 33.02350 1.000 46.18760 88 LYS C CA 1
ATOM 8226 C C . LYS C 3 22 ? -10.72752 -23.45630 33.02192 1.000 46.41550 88 LYS C C 1
ATOM 8227 O O . LYS C 3 22 ? -9.76479 -23.85677 33.68752 1.000 45.46123 88 LYS C O 1
ATOM 8246 N N . TYR C 3 23 ? -10.66578 -22.35306 32.26906 1.000 43.68967 89 TYR C N 1
ATOM 8247 C CA . TYR C 3 23 ? -9.42263 -21.61213 32.09450 1.000 44.56861 89 TYR C CA 1
ATOM 8248 C C . TYR C 3 23 ? -9.08600 -20.71950 33.27710 1.000 43.80790 89 TYR C C 1
ATOM 8249 O O . TYR C 3 23 ? -7.94784 -20.24796 33.37078 1.000 45.86530 89 TYR C O 1
ATOM 8267 N N . ARG C 3 24 ? -10.04283 -20.46502 34.16364 1.000 46.24190 90 ARG C N 1
ATOM 8268 C CA . ARG C 3 24 ? -9.76918 -19.75278 35.40249 1.000 50.30453 90 ARG C CA 1
ATOM 8269 C C . ARG C 3 24 ? -8.49091 -20.27502 36.04113 1.000 48.70401 90 ARG C C 1
ATOM 8270 O O . ARG C 3 24 ? -8.38315 -21.46306 36.35782 1.000 47.93812 90 ARG C O 1
ATOM 8291 N N . GLN C 3 25 ? -7.50562 -19.39479 36.19353 1.000 52.32155 91 GLN C N 1
ATOM 8292 C CA . GLN C 3 25 ? -6.32488 -19.67407 36.99975 1.000 52.51922 91 GLN C CA 1
ATOM 8293 C C . GLN C 3 25 ? -6.40109 -18.99104 38.35428 1.000 55.81774 91 GLN C C 1
ATOM 8294 O O . GLN C 3 25 ? -5.95144 -19.55393 39.35768 1.000 54.46869 91 GLN C O 1
ATOM 8308 N N . VAL C 3 26 ? -6.96874 -17.78876 38.38607 1.000 61.76039 92 VAL C N 1
ATOM 8309 C CA . VAL C 3 26 ? -7.28190 -17.07770 39.61284 1.000 58.34063 92 VAL C CA 1
ATOM 8310 C C . VAL C 3 26 ? -6.14567 -17.14080 40.62035 1.000 61.26531 92 VAL C C 1
ATOM 8311 O O . VAL C 3 26 ? -5.90145 -16.18159 41.35171 1.000 61.01058 92 VAL C O 1
#

Sequence (538 aa):
KIEEGKLVIWINGDKGYNGLAEVGKKFEKDTGIKVTVEHPDKLEEKFPQVAATGDGPDIIFWAHDRFFGGYAQSGLLAEITPDKAFQDKLYPFTWDAVRYNGKLIIAYPIAVEALSLIYNKDLLPNPPKTWEEIPALDKELKAKGKSALMFNLQEPYFTWPLIAADGGYAFKKYDIKDVGVDNAGAKAGLTFLVDLIKNKHMNADTDYSSIAEAAFNKGETAMTINGPWAWSNIDTSKVNYGVTVLPTFKGQPSKPFVGVLSAGINAASPNKELAKEFLENYLLTDEGLEAVNKDKPLGAVALKSYEEELAKDPRIAATMENAQKGEIMPNIPQMSAFWYAVRTAVINAASGRQTVDEALKDAQTNSSAQEDNYKRIVKSYVGEKLRKKGLKIRGYEGEELKPVIEIAKTLQRVGDELESANTDFFKNMCDQLQITPSTAYPTFQSIADEIFVSGKNWGRVVAFLTFGGNFAVHCALRADMGEEYVDRVVNWISKYMAVNLDYWINQQGGWDGFLIFFETENLGRVLASFGDEINDKYRQV

Secondary structure (DSSP, 8-state):
---TTEEEEE--TTS-HHHHHHHHHHHHHHH--EEEEE--TTHHHHHHHHHHTT-S-SEEEEEGGGHHHHHHTT-BPPP---HHHHTTB-HHHHHHTEETTEE-SEEEEEE--EEEEETTT-SS--SBGGGHHHHHHHHHHTT-EEE----SSGGGTHHHHHHTT-EEE----SS-EESSSHHHHHHHHHHHHHHHTTSS-TT--HHHHHHHHHTTSEEEEEE-GGGHHHHHHHT--EEEEPPPBBTTBPP-PEEEEEEEEEBTT-TTHHHHHHHIIIIISSHHHHHHHHHHS--SEESBHHHHHHHTT-HHHHHHHHHHHHSEEPP-STTHHHHHHHHHHHHHHHHHTSS-HHHHHHHHHHHT-/-HHHHHHHHHHHHHHHHHHHHT---TT-S-------HHHHHHHHHHHHHHHHTSHHHHHTHHHHH---TTTHHHHHHHHHHHHHTT---HHHHHHHHHHHHHHHHTGGGSTTS-THHHHHHHHHHHHHIIIIIHHHHHHTTHHHHHHHHT-/-HHHHHHHHHHHHHHHHHH---